Protein 3M07 (pdb70)

Solvent-accessible surface area: 21444 Å² total; per-residue (Å²): 62,107,10,9,0,3,5,23,60,85,47,109,82,29,0,88,0,60,0,11,0,64,43,31,157,52,0,40,0,76,19,67,62,161,67,80,117,6,126,60,86,46,130,23,24,6,19,33,65,18,78,53,14,87,72,45,25,58,5,14,0,7,0,55,118,43,78,60,0,2,0,7,0,0,5,2,4,109,78,58,0,56,15,34,0,43,2,11,45,50,57,63,30,108,39,152,43,86,65,46,88,18,28,152,19,39,36,0,0,5,0,0,0,2,2,4,0,0,2,90,121,6,38,0,125,20,0,33,79,44,0,59,41,0,33,119,2,19,3,22,1,0,3,0,2,4,2,13,0,4,1,12,80,43,6,20,2,34,36,5,2,2,6,0,0,2,0,39,34,7,13,63,6,36,28,0,1,6,0,0,0,10,0,10,52,97,41,1,1,0,6,3,2,10,12,2,1,10,10,4,74,43,7,35,60,0,62,79,0,0,68,43,0,14,34,163,165,71,119,15,93,123,21,69,7,2,3,4,76,43,88,3,0,31,101,0,1,1,14,0,0,2,1,2,0,44,13,1,65,0,1,0,0,0,1,13,9,2,49,60,8,107,16,88,36,122,108,52,0,3,34,23,0,0,74,77,0,59,142,88,15,112,81,39,38,8,8,0,9,0,27,7,64,101,4,43,49,81,18,4,45,56,66,170,99,30,86,21,60,24,0,7,0,5,4,0,34,1,1,1,12,0,2,4,6,18,2,36,55,43,52,74,58,79,6,58,10,4,38,94,33,24,16,121,26,1,0,67,0,0,1,39,0,1,4,10,19,34,77,102,1,80,96,87,49,107,88,45,19,58,143,0,27,50,16,9,2,7,2,3,1,1,0,0,7,1,2,41,12,0,0,49,36,10,58,0,38,4,2,30,74,58,16,31,34,109,62,10,57,0,2,2,0,2,1,0,0,1,0,4,0,0,0,0,0,0,0,17,0,1,11,4,67,81,28,0,2,45,0,4,15,8,134,61,116,47,17,108,47,30,98,78,31,19,47,156,111,23,68,125,92,96,82,70,128,29,22,52,1,19,32,83,110,5,22,85,102,1,17,7,23,21,157,48,13,125,38,155,117,0,90,62,17,0,53,23,0,55,81,0,2,113,24,0,59,149,34,0,21,90,4,2,70,44,3,125,100,11,26,15,74,59,53,102,31,39,114,15,10,0,0,0,15,2,194,10,106,39,8,35,0,0,0,0,0,0,8,30,78,93,72,30,147,31,37,133,18,70,40,129,47,18,23,24,81,72,112,88,40,137,44,21,5,41,82,65,2,0,6,0,40,5,24,168

CATH classification: 2.60.40.10 (+3 more: 3.20.20.80, 1.10.10.760, 2.60.40.1180)

B-factor: mean 22.69, std 10.01, range [6.92, 70.58]

Radius of gyration: 24.4 Å; Cα contacts (8 Å, |Δi|>4): 1410; chains: 1; bounding box: 50×60×69 Å

InterPro domains:
  IPR006047 Glycosyl hydrolase family 13, catalytic domain [PF00128] (127-209)
  IPR006047 Glycosyl hydrolase family 13, catalytic domain [SM00642] (112-453)
  IPR012768 Malto-oligosyltrehalose trehalohydrolase [PIRSF006337] (8-583)
  IPR012768 Malto-oligosyltrehalose trehalohydrolase [TIGR02402] (20-559)
  IPR013780 Glycosyl hydrolase, all-beta [G3DSA:2.60.40.1180] (520-594)
  IPR013783 Immunoglobulin-like fold [G3DSA:2.60.40.10] (6-101)
  IPR014756 Immunoglobulin E-set [SSF81296] (9-95)
  IPR017853 Glycoside hydrolase superfamily [SSF51445] (92-512)
  IPR022567 Glycosyl hydrolase, C-terminal (DUF3459) [PF11941] (526-585)
  IPR044901 Malto-oligosyltrehalose trehalohydrolase, E-set domain superfamily [G3DSA:1.10.10.760] (445-482)

Nearest PDB structures (foldseek):
  3m07-assembly1_A  TM=1.002E+00  e=0.000E+00  Salmonella enterica subsp. enterica serovar Typhimurium str. LT2
  2by3-assembly1_A  TM=9.316E-01  e=6.473E-68  Deinococcus radiodurans R1 = ATCC 13939 = DSM 20539
  8dl2-assembly4_D  TM=6.845E-01  e=2.090E-33  Bacteroides ovatus ATCC 8483
  8dge-assembly3_C  TM=6.985E-01  e=9.975E-33  Bacteroides ovatus ATCC 8483
  8xxa-assembly1_A  TM=7.034E-01  e=5.269E-31  Rhodothermus marinus JCM 9785

Secondary structure (DSSP, 8-state):
---SSEEEEEETTEEEEEEE-TT-S-EEEEETTEEEEPEE-STTEEEEEEETPPTT-EEEEEETTS-EE--TT-S-BSSSTTS-EE---TTSS--S-TT-----GGG--EEEE-HHHHSSS-SHHHHHTTHHHHHHHT--EEEEPP-EE-SSS---STT--EEEEE-TTT--HHHHHHHHHHHHHTT-EEEEEE--S---SSS--HHHH-GGGEEEEEEETTEEEE-TTSHHHHHHHHHHHHHHHHHTT-SEEEETTGGG----SSS-HHHHHHHHHHHH--SS--EEEE--SS---TTS---TTS--SS-SEEE-HHHHHHHHHHHH---SGGGGGG-S-HHHHHHHHHHHS-S-SSPBPTTTSSB-----TTS-GGGEEE-S--HHHHHTSTT---HHHHH-HHHHHHHHHHHHHSSSEEEEETTGGGT--S---------HHHHHHHHHHHHHTTGGGBTB-PPPTTSHHHHHTTS--HHHHHSHHHHHHHHHHHHHHHHIIIIIHHHHTT--S--EEEEEEETTEEEEEEEETTEEEEEEEE-SSS-EE-----SEEEEEES---SSEE-TTEEEEEEE-

Structure (mmCIF, N/CA/C/O backbone):
data_3M07
#
_entry.id   3M07
#
_cell.length_a   174.048
_cell.length_b   51.534
_cell.length_c   57.014
_cell.angle_alpha   90.00
_cell.angle_beta   101.18
_cell.angle_gamma   90.00
#
_symmetry.space_group_name_H-M   'C 1 2 1'
#
loop_
_entity.id
_entity.type
_entity.pdbx_description
1 polymer 'Putative alpha amylase'
2 non-polymer 'MAGNESIUM ION'
3 non-polymer 'CHLORIDE ION'
4 non-polymer 2-[BIS-(2-HYDROXY-ETHYL)-AMINO]-2-HYDROXYMETHYL-PROPANE-1,3-DIOL
5 non-polymer 'TETRAETHYLENE GLYCOL'
6 non-polymer 'TRIETHYLENE GLYCOL'
7 water water
#
loop_
_atom_site.group_PDB
_atom_site.id
_atom_site.type_symbol
_atom_site.label_atom_id
_atom_site.label_alt_id
_atom_site.label_comp_id
_atom_site.label_asym_id
_atom_site.label_entity_id
_atom_site.label_seq_id
_atom_site.pdbx_PDB_ins_code
_atom_site.Cartn_x
_atom_site.Cartn_y
_atom_site.Cartn_z
_atom_site.occupancy
_atom_site.B_iso_or_equiv
_atom_site.auth_seq_id
_atom_site.auth_comp_id
_atom_site.auth_asym_id
_atom_site.auth_atom_id
_atom_site.pdbx_PDB_model_num
ATOM 1 N N . PHE A 1 30 ? 73.756 17.388 -16.912 1.00 41.94 6 PHE A N 1
ATOM 2 C CA . PHE A 1 30 ? 72.918 16.298 -17.513 1.00 41.81 6 PHE A CA 1
ATOM 3 C C . PHE A 1 30 ? 71.988 16.824 -18.617 1.00 42.14 6 PHE A C 1
ATOM 4 O O . PHE A 1 30 ? 71.332 17.859 -18.427 1.00 42.51 6 PHE A O 1
ATOM 12 N N . CYS A 1 31 ? 71.910 16.091 -19.739 1.00 40.95 7 CYS A N 1
ATOM 13 C CA . CYS A 1 31 ? 71.080 16.484 -20.891 1.00 40.76 7 CYS A CA 1
ATOM 14 C C . CYS A 1 31 ? 69.621 15.951 -20.857 1.00 37.45 7 CYS A C 1
ATOM 15 O O . CYS A 1 31 ? 69.392 14.733 -20.855 1.00 39.21 7 CYS A O 1
ATOM 18 N N A LYS A 1 32 ? 68.639 16.850 -20.826 0.50 35.44 8 LYS A N 1
ATOM 19 N N B LYS A 1 32 ? 68.689 16.906 -20.922 0.50 35.58 8 LYS A N 1
ATOM 20 C CA A LYS A 1 32 ? 67.240 16.422 -20.734 0.50 32.02 8 LYS A CA 1
ATOM 21 C CA B LYS A 1 32 ? 67.233 16.733 -20.830 0.50 32.11 8 LYS A CA 1
ATOM 22 C C A LYS A 1 32 ? 66.296 16.841 -21.889 0.50 29.61 8 LYS A C 1
ATOM 23 C C B LYS A 1 32 ? 66.402 16.724 -22.134 0.50 30.31 8 LYS A C 1
ATOM 24 O O A LYS A 1 32 ? 66.463 17.908 -22.500 0.50 28.38 8 LYS A O 1
ATOM 25 O O B LYS A 1 32 ? 66.750 17.385 -23.121 0.50 31.53 8 LYS A O 1
ATOM 36 N N . SER A 1 33 ? 65.295 15.979 -22.130 1.00 26.09 9 SER A N 1
ATOM 37 C CA . SER A 1 33 ? 64.247 16.105 -23.171 1.00 23.06 9 SER A CA 1
ATOM 38 C C . SER A 1 33 ? 63.392 17.350 -22.925 1.00 22.36 9 SER A C 1
ATOM 39 O O . SER A 1 33 ? 62.939 18.006 -23.840 1.00 22.46 9 SER A O 1
ATOM 42 N N . TRP A 1 34 ? 63.155 17.658 -21.665 1.00 18.36 10 TRP A N 1
ATOM 43 C CA . TRP A 1 34 ? 62.356 18.796 -21.278 1.00 18.21 10 TRP A CA 1
ATOM 44 C C . TRP A 1 34 ? 63.235 19.887 -20.682 1.00 19.64 10 TRP A C 1
ATOM 45 O O . TRP A 1 34 ? 64.326 19.599 -20.231 1.00 25.47 10 TRP A O 1
ATOM 56 N N . GLY A 1 35 ? 62.783 21.118 -20.684 1.00 18.50 11 GLY A N 1
ATOM 57 C CA . GLY A 1 35 ? 63.478 22.193 -19.985 1.00 19.41 11 GLY A CA 1
ATOM 58 C C . GLY A 1 35 ? 64.363 23.066 -20.849 1.00 20.86 11 GLY A C 1
ATOM 59 O O . GLY A 1 35 ? 64.234 23.069 -22.091 1.00 23.64 11 GLY A O 1
ATOM 60 N N . ALA A 1 36 ? 65.256 23.798 -20.185 1.00 18.08 12 ALA A N 1
ATOM 61 C CA . ALA A 1 36 ? 66.138 24.780 -20.817 1.00 18.04 12 ALA A CA 1
ATOM 62 C C . ALA A 1 36 ? 67.570 24.377 -20.591 1.00 20.11 12 ALA A C 1
ATOM 63 O O . ALA A 1 36 ? 68.062 24.344 -19.447 1.00 20.51 12 ALA A O 1
ATOM 65 N N . GLU A 1 37 ? 68.252 24.079 -21.689 1.00 18.25 13 GLU A N 1
ATOM 66 C CA . GLU A 1 37 ? 69.602 23.606 -21.647 1.00 21.39 13 GLU A CA 1
ATOM 67 C C . GLU A 1 37 ? 70.515 24.285 -22.641 1.00 17.77 13 GLU A C 1
ATOM 68 O O . GLU A 1 37 ? 70.105 24.569 -23.756 1.00 18.13 13 GLU A O 1
ATOM 74 N N . TYR A 1 38 ? 71.755 24.480 -22.229 1.00 18.77 14 TYR A N 1
ATOM 75 C CA . TYR A 1 38 ? 72.790 24.959 -23.160 1.00 18.96 14 TYR A CA 1
ATOM 76 C C . TYR A 1 38 ? 73.117 23.869 -24.177 1.00 20.08 14 TYR A C 1
ATOM 77 O O . TYR A 1 38 ? 73.539 22.755 -23.802 1.00 23.02 14 TYR A O 1
ATOM 86 N N . ILE A 1 39 ? 72.886 24.147 -25.455 1.00 21.48 15 ILE A N 1
ATOM 87 C CA . ILE A 1 39 ? 73.257 23.206 -26.535 1.00 22.25 15 ILE A CA 1
ATOM 88 C C . ILE A 1 39 ? 74.554 23.654 -27.206 1.00 25.12 15 ILE A C 1
ATOM 89 O O . ILE A 1 39 ? 75.054 22.981 -28.105 1.00 27.09 15 ILE A O 1
ATOM 94 N N . ALA A 1 40 ? 75.085 24.782 -26.752 1.00 25.95 16 ALA A N 1
ATOM 95 C CA . ALA A 1 40 ? 76.353 25.320 -27.219 1.00 26.96 16 ALA A CA 1
ATOM 96 C C . ALA A 1 40 ? 76.797 26.249 -26.101 1.00 27.59 16 ALA A C 1
ATOM 97 O O . ALA A 1 40 ? 76.047 26.489 -25.143 1.00 27.58 16 ALA A O 1
ATOM 99 N N . ALA A 1 41 ? 77.995 26.800 -26.210 1.00 27.64 17 ALA A N 1
ATOM 100 C CA . ALA A 1 41 ? 78.500 27.708 -25.191 1.00 26.53 17 ALA A CA 1
ATOM 101 C C . ALA A 1 41 ? 77.628 28.963 -25.071 1.00 24.78 17 ALA A C 1
ATOM 102 O O . ALA A 1 41 ? 77.604 29.612 -24.021 1.00 25.28 17 ALA A O 1
ATOM 104 N N . ASP A 1 42 ? 76.923 29.277 -26.153 1.00 22.83 18 ASP A N 1
ATOM 105 C CA . ASP A 1 42 ? 76.181 30.522 -26.287 1.00 23.12 18 ASP A CA 1
ATOM 106 C C . ASP A 1 42 ? 74.723 30.387 -26.731 1.00 23.66 18 ASP A C 1
ATOM 107 O O . ASP A 1 42 ? 74.099 31.382 -27.103 1.00 23.26 18 ASP A O 1
ATOM 112 N N . VAL A 1 43 ? 74.161 29.176 -26.692 1.00 19.37 19 VAL A N 1
ATOM 113 C CA . VAL A 1 43 ? 72.802 28.961 -27.166 1.00 18.74 19 VAL A CA 1
ATOM 114 C C . VAL A 1 43 ? 72.031 28.088 -26.190 1.00 17.96 19 VAL A C 1
ATOM 115 O O . VAL A 1 43 ? 72.529 27.047 -25.802 1.00 18.59 19 VAL A O 1
ATOM 119 N N . VAL A 1 44 ? 70.857 28.554 -25.779 1.00 17.18 20 VAL A N 1
ATOM 120 C CA . VAL A 1 44 ? 69.962 27.755 -24.911 1.00 16.59 20 VAL A CA 1
ATOM 121 C C . VAL A 1 44 ? 68.776 27.257 -25.725 1.00 18.47 20 VAL A C 1
ATOM 122 O O . VAL A 1 44 ? 68.117 28.021 -26.406 1.00 17.96 20 VAL A O 1
ATOM 126 N N . ARG A 1 45 ? 68.505 25.951 -25.634 1.00 16.34 21 ARG A N 1
ATOM 127 C CA . ARG A 1 45 ? 67.353 25.329 -26.223 1.00 18.38 21 ARG A CA 1
ATOM 128 C C . ARG A 1 45 ? 66.296 25.201 -25.132 1.00 18.52 21 ARG A C 1
ATOM 129 O O . ARG A 1 45 ? 66.569 24.650 -24.050 1.00 17.50 21 ARG A O 1
ATOM 137 N N . PHE A 1 46 ? 65.114 25.713 -25.422 1.00 16.24 22 PHE A N 1
ATOM 138 C CA . PHE A 1 46 ? 63.956 25.623 -24.532 1.00 17.45 22 PHE A CA 1
ATOM 139 C C . PHE A 1 46 ? 63.010 24.636 -25.153 1.00 19.10 22 PHE A C 1
ATOM 140 O O . PHE A 1 46 ? 62.650 24.765 -26.330 1.00 19.51 22 PHE A O 1
ATOM 148 N N A ARG A 1 47 ? 62.573 23.645 -24.375 0.70 19.76 23 ARG A N 1
ATOM 149 N N B ARG A 1 47 ? 62.614 23.625 -24.397 0.30 19.37 23 ARG A N 1
ATOM 150 C CA A ARG A 1 47 ? 61.709 22.558 -24.867 0.70 21.25 23 ARG A CA 1
ATOM 151 C CA B ARG A 1 47 ? 61.628 22.683 -24.887 0.30 19.95 23 ARG A CA 1
ATOM 152 C C A ARG A 1 47 ? 60.565 22.281 -23.909 0.70 19.50 23 ARG A C 1
ATOM 153 C C B ARG A 1 47 ? 60.476 22.604 -23.924 0.30 19.57 23 ARG A C 1
ATOM 154 O O A ARG A 1 47 ? 60.780 22.177 -22.699 0.70 17.08 23 ARG A O 1
ATOM 155 O O B ARG A 1 47 ? 60.569 23.048 -22.761 0.30 17.32 23 ARG A O 1
ATOM 170 N N . LEU A 1 48 ? 59.369 22.101 -24.445 1.00 20.22 24 LEU A N 1
ATOM 171 C CA . LEU A 1 48 ? 58.159 21.889 -23.680 1.00 21.29 24 LEU A CA 1
ATOM 172 C C . LEU A 1 48 ? 57.284 20.898 -24.467 1.00 20.70 24 LEU A C 1
ATOM 173 O O . LEU A 1 48 ? 57.237 20.974 -25.688 1.00 21.46 24 LEU A O 1
ATOM 178 N N . TRP A 1 49 ? 56.608 19.983 -23.792 1.00 19.71 25 TRP A N 1
ATOM 179 C CA . TRP A 1 49 ? 55.575 19.145 -24.428 1.00 19.66 25 TRP A CA 1
ATOM 180 C C . TRP A 1 49 ? 54.231 19.650 -23.950 1.00 21.96 25 TRP A C 1
ATOM 181 O O . TRP A 1 49 ? 53.963 19.714 -22.745 1.00 21.98 25 TRP A O 1
ATOM 192 N N . ALA A 1 50 ? 53.370 20.023 -24.901 1.00 22.61 26 ALA A N 1
ATOM 193 C CA . ALA A 1 50 ? 52.096 20.650 -24.564 1.00 23.24 26 ALA A CA 1
ATOM 194 C C . ALA A 1 50 ? 51.010 20.257 -25.570 1.00 24.88 26 ALA A C 1
ATOM 195 O O . ALA A 1 50 ? 50.636 21.066 -26.409 1.00 28.22 26 ALA A O 1
ATOM 197 N N . THR A 1 51 ? 50.507 19.025 -25.446 1.00 27.44 27 THR A N 1
ATOM 198 C CA . THR A 1 51 ? 49.498 18.462 -26.365 1.00 28.13 27 THR A CA 1
ATOM 199 C C . THR A 1 51 ? 48.164 19.164 -26.273 1.00 29.56 27 THR A C 1
ATOM 200 O O . THR A 1 51 ? 47.366 19.132 -27.230 1.00 30.35 27 THR A O 1
ATOM 204 N N . GLY A 1 52 ? 47.898 19.788 -25.134 1.00 27.99 28 GLY A N 1
ATOM 205 C CA . GLY A 1 52 ? 46.667 20.540 -24.962 1.00 28.00 28 GLY A CA 1
ATOM 206 C C . GLY A 1 52 ? 46.714 21.925 -25.576 1.00 29.24 28 GLY A C 1
ATOM 207 O O . GLY A 1 52 ? 45.715 22.663 -25.515 1.00 29.45 28 GLY A O 1
ATOM 208 N N . GLN A 1 53 ? 47.849 22.289 -26.182 1.00 28.87 29 GLN A N 1
ATOM 209 C CA . GLN A 1 53 ? 48.036 23.649 -26.715 1.00 30.60 29 GLN A CA 1
ATOM 210 C C . GLN A 1 53 ? 48.297 23.671 -28.219 1.00 31.73 29 GLN A C 1
ATOM 211 O O . GLN A 1 53 ? 48.962 22.795 -28.751 1.00 31.39 29 GLN A O 1
ATOM 217 N N . GLN A 1 54 ? 47.747 24.686 -28.887 1.00 33.52 30 GLN A N 1
ATOM 218 C CA . GLN A 1 54 ? 47.912 24.859 -30.333 1.00 34.72 30 GLN A CA 1
ATOM 219 C C . GLN A 1 54 ? 49.187 25.667 -30.575 1.00 34.44 30 GLN A C 1
ATOM 220 O O . GLN A 1 54 ? 49.906 25.408 -31.539 1.00 36.11 30 GLN A O 1
ATOM 226 N N . LYS A 1 55 ? 49.467 26.625 -29.689 1.00 34.22 31 LYS A N 1
ATOM 227 C CA . LYS A 1 55 ? 50.701 27.408 -29.747 1.00 35.53 31 LYS A CA 1
ATOM 228 C C . LYS A 1 55 ? 51.203 27.721 -28.326 1.00 34.29 31 LYS A C 1
ATOM 229 O O . LYS A 1 55 ? 50.407 27.805 -27.372 1.00 34.40 31 LYS A O 1
ATOM 235 N N . VAL A 1 56 ? 52.520 27.903 -28.203 1.00 32.27 32 VAL A N 1
ATOM 236 C CA . VAL A 1 56 ? 53.147 28.335 -26.950 1.00 30.89 32 VAL A CA 1
ATOM 237 C C . VAL A 1 56 ? 54.194 29.429 -27.237 1.00 29.04 32 VAL A C 1
ATOM 238 O O . VAL A 1 56 ? 54.922 29.359 -28.209 1.00 28.82 32 VAL A O 1
ATOM 242 N N . MET A 1 57 ? 54.265 30.450 -26.389 1.00 28.01 33 MET A N 1
ATOM 243 C CA . MET A 1 57 ? 55.314 31.455 -26.508 1.00 27.05 33 MET A CA 1
ATOM 244 C C . MET A 1 57 ? 56.334 31.273 -25.383 1.00 24.67 33 MET A C 1
ATOM 245 O O . MET A 1 57 ? 55.971 30.825 -24.297 1.00 24.55 33 MET A O 1
ATOM 250 N N . LEU A 1 58 ? 57.584 31.621 -25.664 1.00 22.36 34 LEU A N 1
ATOM 251 C CA . LEU A 1 58 ? 58.618 31.752 -24.626 1.00 21.55 34 LEU A CA 1
ATOM 252 C C . LEU A 1 58 ? 58.679 33.232 -24.241 1.00 22.44 34 LEU A C 1
ATOM 253 O O . LEU A 1 58 ? 58.903 34.071 -25.109 1.00 23.88 34 LEU A O 1
ATOM 258 N N . ARG A 1 59 ? 58.471 33.558 -22.969 1.00 22.22 35 ARG A N 1
ATOM 259 C CA . ARG A 1 59 ? 58.652 34.928 -22.463 1.00 22.60 35 ARG A CA 1
ATOM 260 C C . ARG A 1 59 ? 60.049 35.004 -21.831 1.00 23.69 35 ARG A C 1
ATOM 261 O O . ARG A 1 59 ? 60.263 34.491 -20.736 1.00 22.92 35 ARG A O 1
ATOM 269 N N . LEU A 1 60 ? 61.003 35.636 -22.496 1.00 24.69 36 LEU A N 1
ATOM 270 C CA . LEU A 1 60 ? 62.380 35.629 -22.023 1.00 26.55 36 LEU A CA 1
ATOM 271 C C . LEU A 1 60 ? 62.747 37.025 -21.556 1.00 29.70 36 LEU A C 1
ATOM 272 O O . LEU A 1 60 ? 62.667 37.987 -22.336 1.00 29.68 36 LEU A O 1
ATOM 277 N N . ALA A 1 61 ? 63.143 37.156 -20.289 1.00 31.56 37 ALA A N 1
ATOM 278 C CA . ALA A 1 61 ? 63.406 38.468 -19.711 1.00 33.73 37 ALA A CA 1
ATOM 279 C C . ALA A 1 61 ? 62.303 39.467 -20.147 1.00 34.35 37 ALA A C 1
ATOM 280 O O . ALA A 1 61 ? 62.604 40.564 -20.619 1.00 35.11 37 ALA A O 1
ATOM 282 N N . GLY A 1 62 ? 61.039 39.060 -20.009 1.00 35.46 38 GLY A N 1
ATOM 283 C CA . GLY A 1 62 ? 59.879 39.914 -20.324 1.00 36.68 38 GLY A CA 1
ATOM 284 C C . GLY A 1 62 ? 59.455 40.073 -21.781 1.00 38.04 38 GLY A C 1
ATOM 285 O O . GLY A 1 62 ? 58.412 40.677 -22.052 1.00 38.63 38 GLY A O 1
ATOM 286 N N . LYS A 1 63 ? 60.234 39.532 -22.721 1.00 39.05 39 LYS A N 1
ATOM 287 C CA . LYS A 1 63 ? 59.940 39.670 -24.154 1.00 39.94 39 LYS A CA 1
ATOM 288 C C . LYS A 1 63 ? 59.512 38.320 -24.786 1.00 39.89 39 LYS A C 1
ATOM 289 O O . LYS A 1 63 ? 60.181 37.293 -24.590 1.00 38.71 39 LYS A O 1
ATOM 295 N N A ASP A 1 64 ? 58.408 38.343 -25.545 0.50 39.52 40 ASP A N 1
ATOM 296 N N B ASP A 1 64 ? 58.421 38.337 -25.548 0.50 39.30 40 ASP A N 1
ATOM 297 C CA A ASP A 1 64 ? 57.774 37.126 -26.100 0.50 39.59 40 ASP A CA 1
ATOM 298 C CA B ASP A 1 64 ? 57.889 37.120 -26.157 0.50 39.17 40 ASP A CA 1
ATOM 299 C C A ASP A 1 64 ? 58.188 36.681 -27.510 0.50 39.60 40 ASP A C 1
ATOM 300 C C B ASP A 1 64 ? 58.571 36.697 -27.459 0.50 39.01 40 ASP A C 1
ATOM 301 O O A ASP A 1 64 ? 58.035 37.424 -28.483 0.50 38.58 40 ASP A O 1
ATOM 302 O O B ASP A 1 64 ? 59.079 37.522 -28.227 0.50 37.56 40 ASP A O 1
ATOM 311 N N A GLN A 1 65 ? 58.676 35.443 -27.602 0.50 39.08 41 GLN A N 1
ATOM 312 N N B GLN A 1 65 ? 58.556 35.387 -27.684 0.50 38.33 41 GLN A N 1
ATOM 313 C CA A GLN A 1 65 ? 59.039 34.823 -28.875 0.50 39.14 41 GLN A CA 1
ATOM 314 C CA B GLN A 1 65 ? 59.104 34.767 -28.876 0.50 38.36 41 GLN A CA 1
ATOM 315 C C A GLN A 1 65 ? 58.231 33.530 -29.053 0.50 38.85 41 GLN A C 1
ATOM 316 C C B GLN A 1 65 ? 58.309 33.476 -29.078 0.50 38.43 41 GLN A C 1
ATOM 317 O O A GLN A 1 65 ? 58.054 32.758 -28.104 0.50 38.19 41 GLN A O 1
ATOM 318 O O B GLN A 1 65 ? 58.205 32.654 -28.162 0.50 37.77 41 GLN A O 1
ATOM 329 N N . GLU A 1 66 ? 57.745 33.296 -30.269 1.00 37.96 42 GLU A N 1
ATOM 330 C CA . GLU A 1 66 ? 56.938 32.121 -30.562 1.00 37.72 42 GLU A CA 1
ATOM 331 C C . GLU A 1 66 ? 57.797 30.869 -30.686 1.00 35.19 42 GLU A C 1
ATOM 332 O O . GLU A 1 66 ? 58.849 30.893 -31.316 1.00 33.25 42 GLU A O 1
ATOM 338 N N . MET A 1 67 ? 57.345 29.778 -30.068 1.00 33.06 43 MET A N 1
ATOM 339 C CA . MET A 1 67 ? 58.067 28.519 -30.137 1.00 31.83 43 MET A CA 1
ATOM 340 C C . MET A 1 67 ? 57.576 27.716 -31.336 1.00 32.31 43 MET A C 1
ATOM 341 O O . MET A 1 67 ? 56.409 27.819 -31.734 1.00 31.77 43 MET A O 1
ATOM 346 N N . GLN A 1 68 ? 58.468 26.912 -31.895 1.00 32.60 44 GLN A N 1
ATOM 347 C CA . GLN A 1 68 ? 58.133 26.082 -33.054 1.00 35.18 44 GLN A CA 1
ATOM 348 C C . GLN A 1 68 ? 57.515 24.752 -32.638 1.00 35.36 44 GLN A C 1
ATOM 349 O O . GLN A 1 68 ? 58.109 24.012 -31.853 1.00 34.19 44 GLN A O 1
ATOM 355 N N . ALA A 1 69 ? 56.319 24.462 -33.151 1.00 35.66 45 ALA A N 1
ATOM 356 C CA . ALA A 1 69 ? 55.678 23.185 -32.898 1.00 37.14 45 ALA A CA 1
ATOM 357 C C . ALA A 1 69 ? 56.394 22.204 -33.802 1.00 39.02 45 ALA A C 1
ATOM 358 O O . ALA A 1 69 ? 56.286 22.330 -35.024 1.00 39.83 45 ALA A O 1
ATOM 360 N N . ASN A 1 70 ? 57.143 21.253 -33.229 1.00 40.03 46 ASN A N 1
ATOM 361 C CA . ASN A 1 70 ? 57.942 20.305 -34.029 1.00 41.68 46 ASN A CA 1
ATOM 362 C C . ASN A 1 70 ? 57.525 18.833 -33.916 1.00 40.42 46 ASN A C 1
ATOM 363 O O . ASN A 1 70 ? 58.363 17.926 -33.844 1.00 39.25 46 ASN A O 1
ATOM 368 N N . GLY A 1 71 ? 56.216 18.612 -33.938 1.00 39.91 47 GLY A N 1
ATOM 369 C CA . GLY A 1 71 ? 55.668 17.258 -33.951 1.00 39.28 47 GLY A CA 1
ATOM 370 C C . GLY A 1 71 ? 55.399 16.608 -32.602 1.00 38.54 47 GLY A C 1
ATOM 371 O O . GLY A 1 71 ? 56.167 16.762 -31.638 1.00 36.15 47 GLY A O 1
ATOM 372 N N . ASP A 1 72 ? 54.281 15.887 -32.550 1.00 37.60 48 ASP A N 1
ATOM 373 C CA . ASP A 1 72 ? 53.881 15.106 -31.382 1.00 36.52 48 ASP A CA 1
ATOM 374 C C . ASP A 1 72 ? 53.630 15.937 -30.115 1.00 33.46 48 ASP A C 1
ATOM 375 O O . ASP A 1 72 ? 53.761 15.404 -29.020 1.00 35.09 48 ASP A O 1
ATOM 380 N N . GLY A 1 73 ? 53.284 17.220 -30.267 1.00 30.82 49 GLY A N 1
ATOM 381 C CA . GLY A 1 73 ? 52.976 18.078 -29.123 1.00 28.33 49 GLY A CA 1
ATOM 382 C C . GLY A 1 73 ? 54.180 18.813 -28.539 1.00 24.48 49 GLY A C 1
ATOM 383 O O . GLY A 1 73 ? 54.035 19.625 -27.631 1.00 25.01 49 GLY A O 1
ATOM 384 N N . TRP A 1 74 ? 55.358 18.552 -29.094 1.00 21.52 50 TRP A N 1
ATOM 385 C CA . TRP A 1 74 ? 56.582 19.211 -28.653 1.00 20.29 50 TRP A CA 1
ATOM 386 C C . TRP A 1 74 ? 56.695 20.598 -29.241 1.00 23.55 50 TRP A C 1
ATOM 387 O O . TRP A 1 74 ? 56.309 20.810 -30.395 1.00 25.27 50 TRP A O 1
ATOM 398 N N . PHE A 1 75 ? 57.194 21.537 -28.448 1.00 22.59 51 PHE A N 1
ATOM 399 C CA . PHE A 1 75 ? 57.515 22.879 -28.890 1.00 23.73 51 PHE A CA 1
ATOM 400 C C . PHE A 1 75 ? 58.951 23.116 -28.499 1.00 23.92 51 PHE A C 1
ATOM 401 O O . PHE A 1 75 ? 59.374 22.699 -27.413 1.00 23.35 51 PHE A O 1
ATOM 409 N N . THR A 1 76 ? 59.709 23.784 -29.357 1.00 23.55 52 THR A N 1
ATOM 410 C CA . THR A 1 76 ? 61.113 24.021 -29.126 1.00 23.83 52 THR A CA 1
ATOM 411 C C . THR A 1 76 ? 61.489 25.413 -29.624 1.00 23.67 52 THR A C 1
ATOM 412 O O . THR A 1 76 ? 60.845 25.936 -30.539 1.00 24.11 52 THR A O 1
ATOM 416 N N . LEU A 1 77 ? 62.491 26.016 -28.994 1.00 21.75 53 LEU A N 1
ATOM 417 C CA . LEU A 1 77 ? 63.044 27.296 -29.436 1.00 22.20 53 LEU A CA 1
ATOM 418 C C . LEU A 1 77 ? 64.474 27.435 -28.962 1.00 21.88 53 LEU A C 1
ATOM 419 O O . LEU A 1 77 ? 64.778 27.302 -27.763 1.00 21.30 53 LEU A O 1
ATOM 424 N N . ASP A 1 78 ? 65.375 27.725 -29.894 1.00 21.78 54 ASP A N 1
ATOM 425 C CA . ASP A 1 78 ? 66.757 27.970 -29.594 1.00 21.98 54 ASP A CA 1
ATOM 426 C C . ASP A 1 78 ? 66.941 29.478 -29.529 1.00 22.95 54 ASP A C 1
ATOM 427 O O . ASP A 1 78 ? 66.462 30.206 -30.421 1.00 23.50 54 ASP A O 1
ATOM 432 N N . VAL A 1 79 ? 67.606 29.953 -28.480 1.00 20.23 55 VAL A N 1
ATOM 433 C CA . VAL A 1 79 ? 67.872 31.394 -28.310 1.00 19.68 55 VAL A CA 1
ATOM 434 C C . VAL A 1 79 ? 69.346 31.604 -28.042 1.00 20.01 55 VAL A C 1
ATOM 435 O O . VAL A 1 79 ? 69.930 31.059 -27.103 1.00 20.35 55 VAL A O 1
ATOM 439 N N . ALA A 1 80 ? 69.985 32.392 -28.909 1.00 18.08 56 ALA A N 1
ATOM 440 C CA . ALA A 1 80 ? 71.370 32.736 -28.760 1.00 17.60 56 ALA A CA 1
ATOM 441 C C . ALA A 1 80 ? 71.577 33.843 -27.747 1.00 17.11 56 ALA A C 1
ATOM 442 O O . ALA A 1 80 ? 70.727 34.732 -27.586 1.00 18.98 56 ALA A O 1
ATOM 444 N N . GLY A 1 81 ? 72.719 33.755 -27.066 1.00 19.58 57 GLY A N 1
ATOM 445 C CA . GLY A 1 81 ? 73.219 34.765 -26.159 1.00 19.96 57 GLY A CA 1
ATOM 446 C C . GLY A 1 81 ? 72.749 34.725 -24.719 1.00 19.76 57 GLY A C 1
ATOM 447 O O . GLY A 1 81 ? 73.273 35.442 -23.898 1.00 19.62 57 GLY A O 1
ATOM 448 N N . VAL A 1 82 ? 71.775 33.868 -24.421 1.00 18.91 58 VAL A N 1
ATOM 449 C CA . VAL A 1 82 ? 71.134 33.839 -23.102 1.00 19.79 58 VAL A CA 1
ATOM 450 C C . VAL A 1 82 ? 72.121 33.527 -21.963 1.00 18.28 58 VAL A C 1
ATOM 451 O O . VAL A 1 82 ? 72.787 32.512 -21.995 1.00 19.70 58 VAL A O 1
ATOM 455 N N . THR A 1 83 ? 72.202 34.423 -20.989 1.00 18.27 59 THR A N 1
ATOM 456 C CA . THR A 1 83 ? 73.101 34.255 -19.862 1.00 18.81 59 THR A CA 1
ATOM 457 C C . THR A 1 83 ? 72.441 33.512 -18.692 1.00 17.62 59 THR A C 1
ATOM 458 O O . THR A 1 83 ? 71.236 33.546 -18.515 1.00 17.47 59 THR A O 1
ATOM 462 N N . PRO A 1 84 ? 73.265 32.849 -17.888 1.00 18.02 60 PRO A N 1
ATOM 463 C CA . PRO A 1 84 ? 72.695 32.182 -16.725 1.00 18.36 60 PRO A CA 1
ATOM 464 C C . PRO A 1 84 ? 72.001 33.212 -15.812 1.00 19.46 60 PRO A C 1
ATOM 465 O O . PRO A 1 84 ? 72.479 34.350 -15.663 1.00 20.08 60 PRO A O 1
ATOM 469 N N . GLY A 1 85 ? 70.873 32.835 -15.223 1.00 17.91 61 GLY A N 1
ATOM 470 C CA . GLY A 1 85 ? 70.119 33.710 -14.367 1.00 18.20 61 GLY A CA 1
ATOM 471 C C . GLY A 1 85 ? 69.022 34.476 -15.081 1.00 17.84 61 GLY A C 1
ATOM 472 O O . GLY A 1 85 ? 68.226 35.161 -14.446 1.00 20.61 61 GLY A O 1
ATOM 473 N N . THR A 1 86 ? 68.989 34.382 -16.413 1.00 18.57 62 THR A N 1
ATOM 474 C CA . THR A 1 86 ? 67.942 35.002 -17.183 1.00 18.92 62 THR A CA 1
ATOM 475 C C . THR A 1 86 ? 66.611 34.336 -16.849 1.00 17.26 62 THR A C 1
ATOM 476 O O . THR A 1 86 ? 66.496 33.116 -16.895 1.00 17.40 62 THR A O 1
ATOM 480 N N A GLU A 1 87 ? 65.616 35.159 -16.558 0.60 17.66 63 GLU A N 1
ATOM 481 N N B GLU A 1 87 ? 65.621 35.146 -16.482 0.40 17.96 63 GLU A N 1
ATOM 482 C CA A GLU A 1 87 ? 64.283 34.712 -16.231 0.60 16.57 63 GLU A CA 1
ATOM 483 C CA B GLU A 1 87 ? 64.309 34.646 -16.108 0.40 17.67 63 GLU A CA 1
ATOM 484 C C A GLU A 1 87 ? 63.486 34.355 -17.462 0.60 16.78 63 GLU A C 1
ATOM 485 C C B GLU A 1 87 ? 63.417 34.450 -17.341 0.40 17.51 63 GLU A C 1
ATOM 486 O O A GLU A 1 87 ? 63.669 34.940 -18.555 0.60 16.78 63 GLU A O 1
ATOM 487 O O B GLU A 1 87 ? 63.490 35.241 -18.304 0.40 18.88 63 GLU A O 1
ATOM 498 N N . TYR A 1 88 ? 62.582 33.405 -17.306 1.00 16.46 64 TYR A N 1
ATOM 499 C CA . TYR A 1 88 ? 61.698 33.050 -18.379 1.00 17.13 64 TYR A CA 1
ATOM 500 C C . TYR A 1 88 ? 60.437 32.318 -17.868 1.00 17.69 64 TYR A C 1
ATOM 501 O O . TYR A 1 88 ? 60.378 31.792 -16.725 1.00 16.79 64 TYR A O 1
ATOM 510 N N . ASN A 1 89 ? 59.433 32.287 -18.717 1.00 17.36 65 ASN A N 1
ATOM 511 C CA . ASN A 1 89 ? 58.189 31.588 -18.497 1.00 17.42 65 ASN A CA 1
ATOM 512 C C . ASN A 1 89 ? 57.692 31.159 -19.863 1.00 17.25 65 ASN A C 1
ATOM 513 O O . ASN A 1 89 ? 58.194 31.655 -20.894 1.00 18.71 65 ASN A O 1
ATOM 518 N N . PHE A 1 90 ? 56.713 30.270 -19.891 1.00 18.36 66 PHE A N 1
ATOM 519 C CA . PHE A 1 90 ? 56.010 29.913 -21.116 1.00 19.30 66 PHE A CA 1
ATOM 520 C C . PHE A 1 90 ? 54.630 30.599 -21.067 1.00 21.67 66 PHE A C 1
ATOM 521 O O . PHE A 1 90 ? 54.074 30.837 -19.992 1.00 22.20 66 PHE A O 1
ATOM 529 N N . VAL A 1 91 ? 54.116 30.964 -22.238 1.00 23.91 67 VAL A N 1
ATOM 530 C CA . VAL A 1 91 ? 52.818 31.631 -22.303 1.00 27.31 67 VAL A CA 1
ATOM 531 C C . VAL A 1 91 ? 51.918 30.823 -23.229 1.00 30.19 67 VAL A C 1
ATOM 532 O O . VAL A 1 91 ? 52.265 30.556 -24.371 1.00 29.37 67 VAL A O 1
ATOM 536 N N . LEU A 1 92 ? 50.759 30.440 -22.720 1.00 35.06 68 LEU A N 1
ATOM 537 C CA . LEU A 1 92 ? 49.858 29.550 -23.451 1.00 39.62 68 LEU A CA 1
ATOM 538 C C . LEU A 1 92 ? 48.987 30.274 -24.458 1.00 42.42 68 LEU A C 1
ATOM 539 O O . LEU A 1 92 ? 48.823 31.490 -24.384 1.00 42.31 68 LEU A O 1
ATOM 544 N N . SER A 1 93 ? 48.427 29.495 -25.390 1.00 45.68 69 SER A N 1
ATOM 545 C CA . SER A 1 93 ? 47.559 30.019 -26.450 1.00 47.70 69 SER A CA 1
ATOM 546 C C . SER A 1 93 ? 46.660 31.148 -25.975 1.00 48.18 69 SER A C 1
ATOM 547 O O . SER A 1 93 ? 46.519 32.148 -26.668 1.00 48.83 69 SER A O 1
ATOM 550 N N . ASP A 1 94 ? 46.071 30.983 -24.788 1.00 48.78 70 ASP A N 1
ATOM 551 C CA . ASP A 1 94 ? 45.152 31.977 -24.215 1.00 48.74 70 ASP A CA 1
ATOM 552 C C . ASP A 1 94 ? 45.803 33.191 -23.536 1.00 46.78 70 ASP A C 1
ATOM 553 O O . ASP A 1 94 ? 45.158 34.226 -23.402 1.00 47.59 70 ASP A O 1
ATOM 558 N N . GLY A 1 95 ? 47.055 33.065 -23.097 1.00 44.04 71 GLY A N 1
ATOM 559 C CA . GLY A 1 95 ? 47.745 34.150 -22.375 1.00 41.94 71 GLY A CA 1
ATOM 560 C C . GLY A 1 95 ? 48.189 33.769 -20.960 1.00 39.53 71 GLY A C 1
ATOM 561 O O . GLY A 1 95 ? 48.786 34.578 -20.243 1.00 39.40 71 GLY A O 1
ATOM 562 N N . MET A 1 96 ? 47.882 32.543 -20.548 1.00 37.06 72 MET A N 1
ATOM 563 C CA . MET A 1 96 ? 48.290 32.045 -19.245 1.00 34.69 72 MET A CA 1
ATOM 564 C C . MET A 1 96 ? 49.818 31.941 -19.217 1.00 30.83 72 MET A C 1
ATOM 565 O O . MET A 1 96 ? 50.413 31.366 -20.127 1.00 31.28 72 MET A O 1
ATOM 570 N N . VAL A 1 97 ? 50.415 32.500 -18.171 1.00 28.64 73 VAL A N 1
ATOM 571 C CA . VAL A 1 97 ? 51.863 32.477 -17.970 1.00 26.79 73 VAL A CA 1
ATOM 572 C C . VAL A 1 97 ? 52.199 31.393 -16.937 1.00 25.38 73 VAL A C 1
ATOM 573 O O . VAL A 1 97 ? 51.685 31.415 -15.820 1.00 25.00 73 VAL A O 1
ATOM 577 N N . VAL A 1 98 ? 53.069 30.451 -17.310 1.00 23.15 74 VAL A N 1
ATOM 578 C CA . VAL A 1 98 ? 53.396 29.334 -16.428 1.00 20.83 74 VAL A CA 1
ATOM 579 C C . VAL A 1 98 ? 54.923 29.155 -16.258 1.00 18.18 74 VAL A C 1
ATOM 580 O O . VAL A 1 98 ? 55.692 29.510 -17.147 1.00 19.13 74 VAL A O 1
ATOM 584 N N . PRO A 1 99 ? 55.353 28.611 -15.106 1.00 18.04 75 PRO A N 1
ATOM 585 C CA . PRO A 1 99 ? 56.752 28.232 -14.924 1.00 16.15 75 PRO A CA 1
ATOM 586 C C . PRO A 1 99 ? 57.095 27.114 -15.892 1.00 15.42 75 PRO A C 1
ATOM 587 O O . PRO A 1 99 ? 56.213 26.435 -16.414 1.00 15.57 75 PRO A O 1
ATOM 591 N N . ASP A 1 100 ? 58.380 26.904 -16.112 1.00 14.20 76 ASP A N 1
ATOM 592 C CA . ASP A 1 100 ? 58.811 25.736 -16.859 1.00 14.09 76 ASP A CA 1
ATOM 593 C C . ASP A 1 100 ? 58.555 24.496 -15.954 1.00 13.72 76 ASP A C 1
ATOM 594 O O . ASP A 1 100 ? 59.095 24.467 -14.829 1.00 13.74 76 ASP A O 1
ATOM 599 N N . PRO A 1 101 ? 57.735 23.516 -16.390 1.00 14.34 77 PRO A N 1
ATOM 600 C CA . PRO A 1 101 ? 57.482 22.355 -15.515 1.00 14.83 77 PRO A CA 1
ATOM 601 C C . PRO A 1 101 ? 58.771 21.606 -15.209 1.00 16.06 77 PRO A C 1
ATOM 602 O O . PRO A 1 101 ? 58.894 20.939 -14.154 1.00 14.68 77 PRO A O 1
ATOM 606 N N . ALA A 1 102 ? 59.740 21.708 -16.115 1.00 14.24 78 ALA A N 1
ATOM 607 C CA . ALA A 1 102 ? 61.083 21.132 -15.941 1.00 12.72 78 ALA A CA 1
ATOM 608 C C . ALA A 1 102 ? 62.142 22.163 -15.579 1.00 12.54 78 ALA A C 1
ATOM 609 O O . ALA A 1 102 ? 63.331 21.966 -15.805 1.00 14.51 78 ALA A O 1
ATOM 611 N N . SER A 1 103 ? 61.694 23.248 -14.956 1.00 12.34 79 SER A N 1
ATOM 612 C CA . SER A 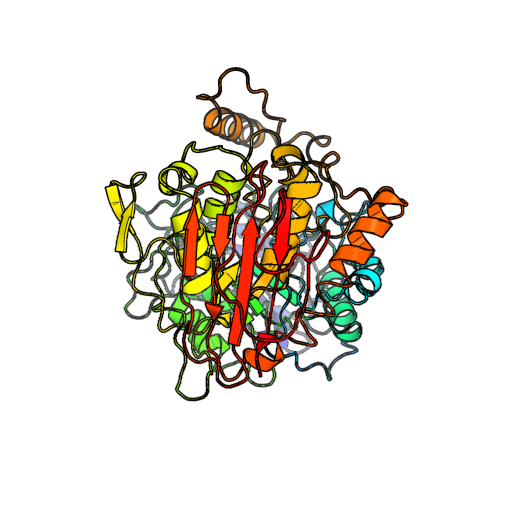1 103 ? 62.551 24.268 -14.415 1.00 13.05 79 SER A CA 1
ATOM 613 C C . SER A 1 103 ? 63.711 23.688 -13.631 1.00 12.76 79 SER A C 1
ATOM 614 O O . SER A 1 103 ? 63.498 22.781 -12.820 1.00 12.86 79 SER A O 1
ATOM 617 N N A ARG A 1 104 ? 64.910 24.216 -13.834 0.50 13.70 80 ARG A N 1
ATOM 618 N N B ARG A 1 104 ? 64.903 24.218 -13.829 0.50 13.53 80 ARG A N 1
ATOM 619 C CA A ARG A 1 104 ? 66.083 23.850 -13.018 0.50 13.64 80 ARG A CA 1
ATOM 620 C CA B ARG A 1 104 ? 66.079 23.848 -13.028 0.50 13.41 80 ARG A CA 1
ATOM 621 C C A ARG A 1 104 ? 66.176 24.725 -11.761 0.50 13.23 80 ARG A C 1
ATOM 622 C C B ARG A 1 104 ? 66.183 24.727 -11.770 0.50 13.09 80 ARG A C 1
ATOM 623 O O A ARG A 1 104 ? 66.976 24.437 -10.859 0.50 13.48 80 ARG A O 1
ATOM 624 O O B ARG A 1 104 ? 66.991 24.439 -10.874 0.50 13.28 80 ARG A O 1
ATOM 639 N N . ALA A 1 105 ? 65.425 25.836 -11.727 1.00 12.83 81 ALA A N 1
ATOM 640 C CA . ALA A 1 105 ? 65.437 26.755 -10.595 1.00 12.32 81 ALA A CA 1
ATOM 641 C C . ALA A 1 105 ? 64.398 27.840 -10.759 1.00 14.09 81 ALA A C 1
ATOM 642 O O . ALA A 1 105 ? 64.208 28.358 -11.888 1.00 14.17 81 ALA A O 1
ATOM 644 N N . GLN A 1 106 ? 63.750 28.217 -9.667 1.00 13.24 82 GLN A N 1
ATOM 645 C CA . GLN A 1 106 ? 62.764 29.319 -9.650 1.00 13.28 82 GLN A CA 1
ATOM 646 C C . GLN A 1 106 ? 63.361 30.548 -9.047 1.00 14.61 82 GLN A C 1
ATOM 647 O O . GLN A 1 106 ? 64.120 30.492 -8.082 1.00 15.61 82 GLN A O 1
ATOM 653 N N . LYS A 1 107 ? 63.019 31.702 -9.635 1.00 14.70 83 LYS A N 1
ATOM 654 C CA . LYS A 1 107 ? 63.425 32.981 -9.065 1.00 17.08 83 LYS A CA 1
ATOM 655 C C . LYS A 1 107 ? 62.920 33.177 -7.641 1.00 16.81 83 LYS A C 1
ATOM 656 O O . LYS A 1 107 ? 63.676 33.528 -6.765 1.00 19.04 83 LYS A O 1
ATOM 662 N N . THR A 1 108 ? 61.629 32.973 -7.457 1.00 15.70 84 THR A N 1
ATOM 663 C CA . THR A 1 108 ? 61.009 33.093 -6.149 1.00 17.38 84 THR A CA 1
ATOM 664 C C . THR A 1 108 ? 60.155 31.865 -5.918 1.00 18.02 84 THR A C 1
ATOM 665 O O . THR A 1 108 ? 60.683 30.789 -5.587 1.00 19.70 84 THR A O 1
ATOM 669 N N . ASP A 1 109 ? 58.877 31.959 -6.183 1.00 16.83 85 ASP A N 1
ATOM 670 C CA . ASP A 1 109 ? 57.956 30.894 -5.843 1.00 17.14 85 ASP A CA 1
ATOM 671 C C . ASP A 1 109 ? 57.604 29.968 -6.997 1.00 16.75 85 ASP A C 1
ATOM 672 O O . ASP A 1 109 ? 58.086 30.140 -8.118 1.00 16.19 85 ASP A O 1
ATOM 677 N N . VAL A 1 110 ? 56.775 28.971 -6.726 1.00 15.86 86 VAL A N 1
ATOM 678 C CA . VAL A 1 110 ? 56.496 27.915 -7.696 1.00 16.18 86 VAL A CA 1
ATOM 679 C C . VAL A 1 110 ? 55.762 28.434 -8.918 1.00 18.57 86 VAL A C 1
ATOM 680 O O . VAL A 1 110 ? 55.862 27.828 -9.992 1.00 20.44 86 VAL A O 1
ATOM 684 N N . ASN A 1 111 ? 55.039 29.557 -8.780 1.00 17.70 87 ASN A N 1
ATOM 685 C CA . ASN A 1 111 ? 54.232 30.121 -9.871 1.00 18.73 87 ASN A CA 1
ATOM 686 C C . ASN A 1 111 ? 54.952 31.173 -10.677 1.00 19.88 87 ASN A C 1
ATOM 687 O O . ASN A 1 111 ? 54.465 31.557 -11.737 1.00 22.57 87 ASN A O 1
ATOM 692 N N . GLY A 1 112 ? 56.099 31.632 -10.185 1.00 18.28 88 GLY A N 1
ATOM 693 C CA . GLY A 1 112 ? 56.840 32.714 -10.831 1.00 18.07 88 GLY A CA 1
ATOM 694 C C . GLY A 1 112 ? 57.803 32.283 -11.928 1.00 16.52 88 GLY A C 1
ATOM 695 O O . GLY A 1 112 ? 57.760 31.147 -12.399 1.00 17.68 88 GLY A O 1
ATOM 696 N N . PRO A 1 113 ? 58.686 33.202 -12.310 1.00 17.08 89 PRO A N 1
ATOM 697 C CA . PRO A 1 113 ? 59.642 32.898 -13.356 1.00 17.29 89 PRO A CA 1
ATOM 698 C C . PRO A 1 113 ? 60.596 31.777 -12.990 1.00 16.63 89 PRO A C 1
ATOM 699 O O . PRO A 1 113 ? 60.978 31.637 -11.822 1.00 15.92 89 PRO A O 1
ATOM 703 N N . SER A 1 114 ? 60.947 30.996 -13.997 1.00 14.75 90 SER A N 1
ATOM 704 C CA . SER A 1 114 ? 62.053 30.061 -13.922 1.00 14.62 90 SER A CA 1
ATOM 705 C C . SER A 1 114 ? 63.311 30.812 -14.341 1.00 15.17 90 SER A C 1
ATOM 706 O O . SER A 1 114 ? 63.246 31.924 -14.913 1.00 17.05 90 SER A O 1
ATOM 709 N N . TYR A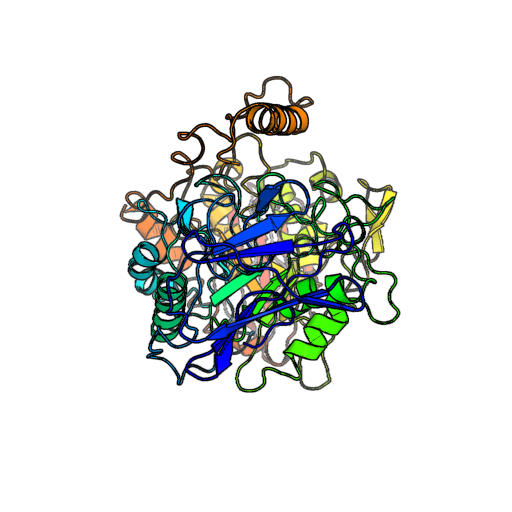 1 115 ? 64.485 30.268 -14.074 1.00 15.44 91 TYR A N 1
ATOM 710 C CA . TYR A 1 115 ? 65.678 30.897 -14.642 1.00 15.32 91 TYR A CA 1
ATOM 711 C C . TYR A 1 115 ? 66.616 29.881 -15.232 1.00 16.26 91 TYR A C 1
ATOM 712 O O . TYR A 1 115 ? 66.608 28.711 -14.882 1.00 16.12 91 TYR A O 1
ATOM 721 N N . VAL A 1 116 ? 67.386 30.348 -16.212 1.00 15.15 92 VAL A N 1
ATOM 722 C CA . VAL A 1 116 ? 68.365 29.512 -16.895 1.00 16.02 92 VAL A CA 1
ATOM 723 C C . VAL A 1 116 ? 69.529 29.241 -15.955 1.00 15.74 92 VAL A C 1
ATOM 724 O O . VAL A 1 116 ? 70.119 30.162 -15.390 1.00 16.82 92 VAL A O 1
ATOM 728 N N . VAL A 1 117 ? 69.836 27.963 -15.752 1.00 16.54 93 VAL A N 1
ATOM 729 C CA . VAL A 1 117 ? 70.928 27.554 -14.879 1.00 17.08 93 VAL A CA 1
ATOM 730 C C . VAL A 1 117 ? 72.138 27.095 -15.692 1.00 16.57 93 VAL A C 1
ATOM 731 O O . VAL A 1 117 ? 71.981 26.394 -16.686 1.00 18.05 93 VAL A O 1
ATOM 735 N N . ASP A 1 118 ? 73.322 27.509 -15.247 1.00 18.00 94 ASP A N 1
ATOM 736 C CA . ASP A 1 118 ? 74.576 27.054 -15.812 1.00 19.46 94 ASP A CA 1
ATOM 737 C C . ASP A 1 118 ? 75.042 25.836 -15.011 1.00 18.15 94 ASP A C 1
ATOM 738 O O . ASP A 1 118 ? 75.436 25.997 -13.872 1.00 18.30 94 ASP A O 1
ATOM 743 N N . PRO A 1 119 ? 74.990 24.635 -15.609 1.00 19.69 95 PRO A N 1
ATOM 744 C CA . PRO A 1 119 ? 75.473 23.430 -14.908 1.00 22.01 95 PRO A CA 1
ATOM 745 C C . PRO A 1 119 ? 76.902 23.547 -14.414 1.00 20.76 95 PRO A C 1
ATOM 746 O O . PRO A 1 119 ? 77.291 22.833 -13.475 1.00 21.55 95 PRO A O 1
ATOM 750 N N . GLY A 1 120 ? 77.690 24.404 -15.024 1.00 20.55 96 GLY A N 1
ATOM 751 C CA . GLY A 1 120 ? 79.081 24.533 -14.655 1.00 19.83 96 GLY A CA 1
ATOM 752 C C . GLY A 1 120 ? 79.422 25.704 -13.777 1.00 19.69 96 GLY A C 1
ATOM 753 O O . GLY A 1 120 ? 80.614 25.963 -13.539 1.00 22.76 96 GLY A O 1
ATOM 754 N N . SER A 1 121 ? 78.441 26.446 -13.275 1.00 18.91 97 SER A N 1
ATOM 755 C CA . SER A 1 121 ? 78.750 27.596 -12.434 1.00 19.06 97 SER A CA 1
ATOM 756 C C . SER A 1 121 ? 79.403 27.183 -11.116 1.00 20.84 97 SER A C 1
ATOM 757 O O . SER A 1 121 ? 80.271 27.875 -10.612 1.00 22.95 97 SER A O 1
ATOM 760 N N . TYR A 1 122 ? 78.990 26.036 -10.576 1.00 18.66 98 TYR A N 1
ATOM 761 C CA . TYR A 1 122 ? 79.574 25.537 -9.328 1.00 17.22 98 TYR A CA 1
ATOM 762 C C . TYR A 1 122 ? 80.885 24.789 -9.623 1.00 15.67 98 TYR A C 1
ATOM 763 O O . TYR A 1 122 ? 80.910 23.904 -10.475 1.00 17.59 98 TYR A O 1
ATOM 772 N N . THR A 1 123 ? 81.940 25.154 -8.902 1.00 18.02 99 THR A N 1
ATOM 773 C CA . THR A 1 123 ? 83.230 24.463 -9.000 1.00 18.98 99 THR A CA 1
ATOM 774 C C . THR A 1 123 ? 83.282 23.371 -7.922 1.00 16.76 99 THR A C 1
ATOM 775 O O . THR A 1 123 ? 83.388 23.656 -6.735 1.00 18.13 99 THR A O 1
ATOM 779 N N . TRP A 1 124 ? 83.206 22.131 -8.372 1.00 17.30 100 TRP A N 1
ATOM 780 C CA . TRP A 1 124 ? 83.277 20.983 -7.457 1.00 15.90 100 TRP A CA 1
ATOM 781 C C . TRP A 1 124 ? 84.714 20.835 -6.939 1.00 17.93 100 TRP A C 1
ATOM 782 O O . TRP A 1 124 ? 85.693 20.859 -7.741 1.00 20.06 100 TRP A O 1
ATOM 793 N N . ARG A 1 125 ? 84.841 20.706 -5.625 1.00 16.65 101 ARG A N 1
ATOM 794 C CA . ARG A 1 125 ? 86.136 20.583 -4.967 1.00 16.55 101 ARG A CA 1
ATOM 795 C C . ARG A 1 125 ? 86.473 19.144 -4.711 1.00 17.02 101 ARG A C 1
ATOM 796 O O . ARG A 1 125 ? 87.626 18.719 -4.907 1.00 17.20 101 ARG A O 1
ATOM 804 N N . ASN A 1 126 ? 85.504 18.341 -4.289 1.00 15.06 102 ASN A N 1
ATOM 805 C CA . ASN A 1 126 ? 85.761 16.970 -3.910 1.00 15.50 102 ASN A CA 1
ATOM 806 C C . ASN A 1 126 ? 85.433 16.002 -5.016 1.00 15.70 102 ASN A C 1
ATOM 807 O O . ASN A 1 126 ? 84.644 15.072 -4.868 1.00 16.38 102 ASN A O 1
ATOM 812 N N . THR A 1 127 ? 86.080 16.213 -6.164 1.00 14.06 103 THR A N 1
ATOM 813 C CA . THR A 1 127 ? 85.840 15.388 -7.325 1.00 15.76 103 THR A CA 1
ATOM 814 C C . THR A 1 127 ? 86.431 13.984 -7.229 1.00 15.11 103 THR A C 1
ATOM 815 O O . THR A 1 127 ? 86.095 13.103 -8.021 1.00 17.96 103 THR A O 1
ATOM 819 N N . GLY A 1 128 ? 87.298 13.732 -6.253 1.00 14.64 104 GLY A N 1
ATOM 820 C CA . GLY A 1 128 ? 87.803 12.401 -6.071 1.00 14.51 104 GLY A CA 1
ATOM 821 C C . GLY A 1 128 ? 86.907 11.492 -5.260 1.00 14.51 104 GLY A C 1
ATOM 822 O O . GLY A 1 128 ? 87.207 10.313 -5.100 1.00 17.89 104 GLY A O 1
ATOM 823 N N . TRP A 1 129 ? 85.808 12.025 -4.740 1.00 14.48 105 TRP A N 1
ATOM 824 C CA . TRP A 1 129 ? 84.851 11.213 -3.986 1.00 15.00 105 TRP A CA 1
ATOM 825 C C . TRP A 1 129 ? 84.309 10.134 -4.902 1.00 17.09 105 TRP A C 1
ATOM 826 O O . TRP A 1 129 ? 83.837 10.430 -6.000 1.00 20.23 105 TRP A O 1
ATOM 837 N N . LYS A 1 130 ? 84.353 8.912 -4.456 1.00 19.75 106 LYS A N 1
ATOM 838 C CA . LYS A 1 130 ? 83.748 7.854 -5.245 1.00 21.82 106 LYS A CA 1
ATOM 839 C C . LYS A 1 130 ? 82.887 6.980 -4.362 1.00 20.88 106 LYS A C 1
ATOM 840 O O . LYS A 1 130 ? 82.668 5.821 -4.654 1.00 19.92 106 LYS A O 1
ATOM 846 N N . GLY A 1 131 ? 82.377 7.561 -3.282 1.00 19.79 107 GLY A N 1
ATOM 847 C CA . GLY A 1 131 ? 81.370 6.872 -2.459 1.00 18.26 107 GLY A CA 1
ATOM 848 C C . GLY A 1 131 ? 81.912 5.812 -1.551 1.00 19.42 107 GLY A C 1
ATOM 849 O O . GLY A 1 131 ? 83.128 5.675 -1.375 1.00 20.55 107 GLY A O 1
ATOM 850 N N . SER A 1 132 ? 80.996 5.042 -0.977 1.00 17.46 108 SER A N 1
ATOM 851 C CA . SER A 1 132 ? 81.327 4.002 -0.034 1.00 19.99 108 SER A CA 1
ATOM 852 C C . SER A 1 132 ? 80.399 2.830 -0.222 1.00 17.95 108 SER A C 1
ATOM 853 O O . SER A 1 132 ? 79.302 2.953 -0.767 1.00 16.94 108 SER A O 1
ATOM 856 N N . ARG A 1 133 ? 80.825 1.678 0.260 1.00 19.20 109 ARG A N 1
ATOM 857 C CA . ARG A 1 133 ? 80.051 0.472 0.126 1.00 18.55 109 ARG A CA 1
ATOM 858 C C . ARG A 1 133 ? 78.752 0.589 0.909 1.00 15.45 109 ARG A C 1
ATOM 859 O O . ARG A 1 133 ? 78.722 1.162 1.989 1.00 15.98 109 ARG A O 1
ATOM 867 N N . TRP A 1 134 ? 77.701 -0.005 0.356 1.00 14.51 110 TRP A N 1
ATOM 868 C CA . TRP A 1 134 ? 76.394 0.068 1.000 1.00 14.34 110 TRP A CA 1
ATOM 869 C C . TRP A 1 134 ? 76.385 -0.581 2.408 1.00 15.27 110 TRP A C 1
ATOM 870 O O . TRP A 1 134 ? 75.664 -0.130 3.303 1.00 14.91 110 TRP A O 1
ATOM 881 N N A GLU A 1 135 ? 77.280 -1.548 2.603 0.50 14.87 111 GLU A N 1
ATOM 882 N N B GLU A 1 135 ? 77.149 -1.661 2.592 0.50 16.13 111 GLU A N 1
ATOM 883 C CA A GLU A 1 135 ? 77.388 -2.235 3.866 0.50 14.13 111 GLU A CA 1
ATOM 884 C CA B GLU A 1 135 ? 77.054 -2.391 3.858 0.50 15.90 111 GLU A CA 1
ATOM 885 C C A GLU A 1 135 ? 77.707 -1.318 5.037 0.50 14.00 111 GLU A C 1
ATOM 886 C C B GLU A 1 135 ? 77.473 -1.545 5.021 0.50 14.84 111 GLU A C 1
ATOM 887 O O A GLU A 1 135 ? 77.322 -1.593 6.171 0.50 13.30 111 GLU A O 1
ATOM 888 O O B GLU A 1 135 ? 77.160 -1.855 6.165 0.50 15.74 111 GLU A O 1
ATOM 899 N N A GLN A 1 136 ? 78.399 -0.212 4.801 0.70 12.92 112 GLN A N 1
ATOM 900 N N B GLN A 1 136 ? 78.183 -0.452 4.722 0.30 14.17 112 GLN A N 1
ATOM 901 C CA A GLN A 1 136 ? 78.677 0.668 5.912 0.70 14.85 112 GLN A CA 1
ATOM 902 C CA B GLN A 1 136 ? 78.650 0.509 5.730 0.30 13.83 112 GLN A CA 1
ATOM 903 C C A GLN A 1 136 ? 77.652 1.766 6.085 0.70 13.80 112 GLN A C 1
ATOM 904 C C B GLN A 1 136 ? 77.657 1.646 6.063 0.30 13.53 112 GLN A C 1
ATOM 905 O O A GLN A 1 136 ? 77.858 2.677 6.886 0.70 14.91 112 GLN A O 1
ATOM 906 O O B GLN A 1 136 ? 77.910 2.465 6.941 0.30 13.44 112 GLN A O 1
ATOM 917 N N . ALA A 1 137 ? 76.524 1.664 5.371 1.00 12.94 113 ALA A N 1
ATOM 918 C CA . ALA A 1 137 ? 75.528 2.737 5.464 1.00 13.04 113 ALA A CA 1
ATOM 919 C C . ALA A 1 137 ? 74.851 2.845 6.817 1.00 13.75 113 ALA A C 1
ATOM 920 O O . ALA A 1 137 ? 74.383 1.823 7.371 1.00 13.41 113 ALA A O 1
ATOM 922 N N . VAL A 1 138 ? 74.794 4.068 7.343 1.00 13.05 114 VAL A N 1
ATOM 923 C CA . VAL A 1 138 ? 73.996 4.436 8.510 1.00 14.48 114 VAL A CA 1
ATOM 924 C C . VAL A 1 138 ? 73.322 5.709 8.019 1.00 13.56 114 VAL A C 1
ATOM 925 O O . VAL A 1 138 ? 73.993 6.724 7.807 1.00 13.92 114 VAL A O 1
ATOM 929 N N . VAL A 1 139 ? 72.011 5.649 7.802 1.00 13.05 115 VAL A N 1
ATOM 930 C CA . VAL A 1 139 ? 71.269 6.733 7.135 1.00 12.42 115 VAL A CA 1
ATOM 931 C C . VAL A 1 139 ? 70.700 7.681 8.148 1.00 12.57 115 VAL A C 1
ATOM 932 O O . VAL A 1 139 ? 70.231 7.253 9.210 1.00 13.23 115 VAL A O 1
ATOM 936 N N . TYR A 1 140 ? 70.742 8.976 7.854 1.00 12.38 116 TYR A N 1
ATOM 937 C CA . TYR A 1 140 ? 70.216 10.018 8.697 1.00 12.13 116 TYR A CA 1
ATOM 938 C C . TYR A 1 140 ? 69.256 10.841 7.879 1.00 12.55 116 TYR A C 1
ATOM 939 O O . TYR A 1 140 ? 69.665 11.541 6.921 1.00 12.41 116 TYR A O 1
ATOM 948 N N . GLU A 1 141 ? 67.966 10.737 8.186 1.00 12.45 117 GLU A N 1
ATOM 949 C CA . GLU A 1 141 ? 66.945 11.455 7.433 1.00 11.16 117 GLU A CA 1
ATOM 950 C C . GLU A 1 141 ? 66.781 12.861 7.966 1.00 12.15 117 GLU A C 1
ATOM 951 O O . GLU A 1 141 ? 66.466 13.048 9.138 1.00 12.59 117 GLU A O 1
ATOM 957 N N A MET A 1 142 ? 66.958 13.834 7.070 0.60 12.98 118 MET A N 1
ATOM 958 N N B MET A 1 142 ? 67.008 13.862 7.121 0.40 11.31 118 MET A N 1
ATOM 959 C CA A MET A 1 142 ? 67.013 15.245 7.404 0.60 13.02 118 MET A CA 1
ATOM 960 C CA B MET A 1 142 ? 66.834 15.233 7.557 0.40 10.26 118 MET A CA 1
ATOM 961 C C A MET A 1 142 ? 65.988 16.061 6.572 0.60 12.22 118 MET A C 1
ATOM 962 C C B MET A 1 142 ? 65.868 15.953 6.645 0.40 10.13 118 MET A C 1
ATOM 963 O O A MET A 1 142 ? 65.898 15.895 5.353 0.60 14.21 118 MET A O 1
ATOM 964 O O B MET A 1 142 ? 65.674 15.600 5.481 0.40 11.23 118 MET A O 1
ATOM 973 N N . HIS A 1 143 ? 65.244 16.949 7.232 1.00 11.11 119 HIS A N 1
ATOM 974 C CA . HIS A 1 143 ? 64.319 17.833 6.574 1.00 11.65 119 HIS A CA 1
ATOM 975 C C . HIS A 1 143 ? 65.006 19.212 6.550 1.00 11.38 119 HIS A C 1
ATOM 976 O O . HIS A 1 143 ? 65.256 19.800 7.577 1.00 12.06 119 HIS A O 1
ATOM 983 N N . THR A 1 144 ? 65.315 19.728 5.367 1.00 11.72 120 THR A N 1
ATOM 984 C CA . THR A 1 144 ? 66.158 20.929 5.261 1.00 12.46 120 THR A CA 1
ATOM 985 C C . THR A 1 144 ? 65.564 22.100 5.998 1.00 12.14 120 THR A C 1
ATOM 986 O O . THR A 1 144 ? 66.272 22.835 6.669 1.00 13.55 120 THR A O 1
ATOM 990 N N . GLY A 1 145 ? 64.262 22.294 5.894 1.00 12.42 121 GLY A N 1
ATOM 991 C CA . GLY A 1 145 ? 63.662 23.466 6.488 1.00 13.15 121 GLY A CA 1
ATOM 992 C C . GLY A 1 145 ? 63.667 23.542 7.999 1.00 13.18 121 GLY A C 1
ATOM 993 O O . GLY A 1 145 ? 63.688 24.646 8.550 1.00 14.32 121 GLY A O 1
ATOM 994 N N . THR A 1 146 ? 63.644 22.391 8.675 1.00 12.49 122 THR A N 1
ATOM 995 C CA . THR A 1 146 ? 63.592 22.342 10.138 1.00 12.09 122 THR A CA 1
ATOM 996 C C . THR A 1 146 ? 64.900 21.883 10.774 1.00 13.56 122 THR A C 1
ATOM 997 O O . THR A 1 146 ? 65.040 21.996 11.979 1.00 13.12 122 THR A O 1
ATOM 1001 N N . PHE A 1 147 ? 65.846 21.379 9.993 1.00 12.17 123 PHE A N 1
ATOM 1002 C CA . PHE A 1 147 ? 67.105 20.885 10.494 1.00 12.98 123 PHE A CA 1
ATOM 1003 C C . PHE A 1 147 ? 67.926 21.968 11.177 1.00 13.23 123 PHE A C 1
ATOM 1004 O O . PHE A 1 147 ? 68.656 21.672 12.078 1.00 14.92 123 PHE A O 1
ATOM 1012 N N . THR A 1 148 ? 67.813 23.195 10.701 1.00 13.46 124 THR A N 1
ATOM 1013 C CA . THR A 1 148 ? 68.494 24.346 11.298 1.00 14.34 124 THR A CA 1
ATOM 1014 C C . THR A 1 148 ? 67.492 25.486 11.439 1.00 13.66 124 THR A C 1
ATOM 1015 O O . THR A 1 148 ? 66.456 25.511 10.773 1.00 13.87 124 THR A O 1
ATOM 1019 N N . PRO A 1 149 ? 67.826 26.473 12.315 1.00 14.95 125 PRO A N 1
ATOM 1020 C CA . PRO A 1 149 ? 66.960 27.635 12.436 1.00 16.96 125 PRO A CA 1
ATOM 1021 C C . PRO A 1 149 ? 66.730 28.369 11.108 1.00 17.04 125 PRO A C 1
ATOM 1022 O O . PRO A 1 149 ? 65.623 28.750 10.806 1.00 18.01 125 PRO A O 1
ATOM 1026 N N A GLU A 1 150 ? 67.789 28.503 10.320 0.70 17.15 126 GLU A N 1
ATOM 1027 N N B GLU A 1 150 ? 67.763 28.540 10.294 0.30 16.83 126 GLU A N 1
ATOM 1028 C CA A GLU A 1 150 ? 67.756 29.158 9.019 0.70 17.17 126 GLU A CA 1
ATOM 1029 C CA B GLU A 1 150 ? 67.590 29.217 9.006 0.30 16.78 126 GLU A CA 1
ATOM 1030 C C A GLU A 1 150 ? 66.952 28.344 7.988 0.70 17.50 126 GLU A C 1
ATOM 1031 C C B GLU A 1 150 ? 66.864 28.337 7.990 0.30 16.64 126 GLU A C 1
ATOM 1032 O O A GLU A 1 150 ? 66.290 28.892 7.106 0.70 17.45 126 GLU A O 1
ATOM 1033 O O B GLU A 1 150 ? 66.139 28.841 7.129 0.30 16.27 126 GLU A O 1
ATOM 1044 N N . GLY A 1 151 ? 67.052 27.023 8.081 1.00 15.47 127 GLY A N 1
ATOM 1045 C CA . GLY A 1 151 ? 66.314 26.119 7.227 1.00 15.87 127 GLY A CA 1
ATOM 1046 C C . GLY A 1 151 ? 66.791 26.042 5.775 1.00 14.13 127 GLY A C 1
ATOM 1047 O O . GLY A 1 151 ? 65.998 25.811 4.866 1.00 14.59 127 GLY A O 1
ATOM 1048 N N . THR A 1 152 ? 68.095 26.218 5.579 1.00 14.13 128 THR A N 1
ATOM 1049 C CA . THR A 1 152 ? 68.712 26.249 4.252 1.00 14.09 128 THR A CA 1
ATOM 1050 C C . THR A 1 152 ? 69.816 25.212 4.105 1.00 13.79 128 THR A C 1
ATOM 1051 O O . THR A 1 152 ? 70.346 24.688 5.076 1.00 14.38 128 THR A O 1
ATOM 1055 N N . PHE A 1 153 ? 70.161 24.942 2.845 1.00 13.43 129 PHE A N 1
ATOM 1056 C CA . PHE A 1 153 ? 71.276 24.063 2.576 1.00 13.90 129 PHE A CA 1
ATOM 1057 C C . PHE A 1 153 ? 72.578 24.631 3.175 1.00 14.36 129 PHE A C 1
ATOM 1058 O O . PHE A 1 153 ? 73.365 23.898 3.767 1.00 14.88 129 PHE A O 1
ATOM 1066 N N . ARG A 1 154 ? 72.806 25.933 3.033 1.00 14.41 130 ARG A N 1
ATOM 1067 C CA . ARG A 1 154 ? 74.050 26.535 3.522 1.00 16.62 130 ARG A CA 1
ATOM 1068 C C . ARG A 1 154 ? 74.177 26.410 5.034 1.00 16.01 130 ARG A C 1
ATOM 1069 O O . ARG A 1 154 ? 75.258 26.100 5.542 1.00 17.10 130 ARG A O 1
ATOM 1077 N N . ALA A 1 155 ? 73.079 26.639 5.763 1.00 15.48 131 ALA A N 1
ATOM 1078 C CA . ALA A 1 155 ? 73.130 26.523 7.234 1.00 14.54 131 ALA A CA 1
ATOM 1079 C C . ALA A 1 155 ? 73.399 25.079 7.684 1.00 15.44 131 ALA A C 1
ATOM 1080 O O . ALA A 1 155 ? 74.097 24.833 8.679 1.00 16.51 131 ALA A O 1
ATOM 1082 N N . ALA A 1 156 ? 72.875 24.112 6.921 1.00 14.45 132 ALA A N 1
ATOM 1083 C CA . ALA A 1 156 ? 73.056 22.725 7.210 1.00 14.93 132 ALA A CA 1
ATOM 1084 C C . ALA A 1 156 ? 74.508 22.284 7.082 1.00 14.21 132 ALA A C 1
ATOM 1085 O O . ALA A 1 156 ? 74.953 21.381 7.782 1.00 15.27 132 ALA A O 1
ATOM 1087 N N . ILE A 1 157 ? 75.281 22.935 6.202 1.00 14.50 133 ILE A N 1
ATOM 1088 C CA . ILE A 1 157 ? 76.705 22.598 6.062 1.00 16.02 133 ILE A CA 1
ATOM 1089 C C . ILE A 1 157 ? 77.474 22.685 7.380 1.00 16.85 133 ILE A C 1
ATOM 1090 O O . ILE A 1 157 ? 78.330 21.873 7.640 1.00 18.82 133 ILE A O 1
ATOM 1095 N N . ALA A 1 158 ? 77.111 23.637 8.223 1.00 17.07 134 ALA A N 1
ATOM 1096 C CA . ALA A 1 158 ? 77.799 23.820 9.509 1.00 18.78 134 ALA A CA 1
ATOM 1097 C C . ALA A 1 158 ? 77.594 22.674 10.487 1.00 18.60 134 ALA A C 1
ATOM 1098 O O . ALA A 1 158 ? 78.377 22.506 11.412 1.00 18.37 134 ALA A O 1
ATOM 1100 N N . LYS A 1 159 ? 76.565 21.855 10.264 1.00 15.96 135 LYS A N 1
ATOM 1101 C CA . LYS A 1 159 ? 76.266 20.699 11.097 1.00 16.23 135 LYS A CA 1
ATOM 1102 C C . LYS A 1 159 ? 76.873 19.393 10.574 1.00 14.86 135 LYS A C 1
ATOM 1103 O O . LYS A 1 159 ? 76.814 18.384 11.250 1.00 15.47 135 LYS A O 1
ATOM 1109 N N . LEU A 1 160 ? 77.435 19.417 9.365 1.00 15.87 136 LEU A N 1
ATOM 1110 C CA . LEU A 1 160 ? 77.992 18.204 8.772 1.00 16.71 136 LEU A CA 1
ATOM 1111 C C . LEU A 1 160 ? 79.157 17.575 9.581 1.00 17.20 136 LEU A C 1
ATOM 1112 O O . LEU A 1 160 ? 79.189 16.356 9.751 1.00 17.35 136 LEU A O 1
ATOM 1117 N N . PRO A 1 161 ? 80.083 18.414 10.123 1.00 16.21 137 PRO A N 1
ATOM 1118 C CA . PRO A 1 161 ? 81.156 17.806 10.914 1.00 17.35 137 PRO A CA 1
ATOM 1119 C C . PRO A 1 161 ? 80.592 17.028 12.101 1.00 15.93 137 PRO A C 1
ATOM 1120 O O . PRO A 1 161 ? 81.064 15.955 12.410 1.00 17.10 137 PRO A O 1
ATOM 1124 N N . TYR A 1 162 ? 79.581 17.623 12.731 1.00 16.89 138 TYR A N 1
ATOM 1125 C CA . TYR A 1 162 ? 78.873 16.995 13.839 1.00 18.29 138 TYR A CA 1
ATOM 1126 C C . TYR A 1 162 ? 78.291 15.607 13.445 1.00 18.00 138 TYR A C 1
ATOM 1127 O O . TYR A 1 162 ? 78.484 14.615 14.150 1.00 18.41 138 TYR A O 1
ATOM 1136 N N . LEU A 1 163 ? 77.628 15.557 12.303 1.00 17.46 139 LEU A N 1
ATOM 1137 C CA . LEU A 1 163 ? 77.039 14.295 11.856 1.00 17.60 139 LEU A CA 1
ATOM 1138 C C . LEU A 1 163 ? 78.119 13.250 11.540 1.00 16.30 139 LEU A C 1
ATOM 1139 O O . LEU A 1 163 ? 78.020 12.073 11.884 1.00 15.74 139 LEU A O 1
ATOM 1144 N N . ALA A 1 164 ? 79.199 13.700 10.898 1.00 15.15 140 ALA A N 1
ATOM 1145 C CA . ALA A 1 164 ? 80.291 12.797 10.556 1.00 16.16 140 ALA A CA 1
ATOM 1146 C C . ALA A 1 164 ? 80.966 12.219 11.805 1.00 16.29 140 ALA A C 1
ATOM 1147 O O . ALA A 1 164 ? 81.257 11.017 11.842 1.00 17.49 140 ALA A O 1
ATOM 1149 N N A GLU A 1 165 ? 81.170 13.102 12.783 0.70 17.63 141 GLU A N 1
ATOM 1150 N N B GLU A 1 165 ? 81.201 13.041 12.822 0.30 17.52 141 GLU A N 1
ATOM 1151 C CA A GLU A 1 165 ? 81.775 12.743 14.077 0.70 20.88 141 GLU A CA 1
ATOM 1152 C CA B GLU A 1 165 ? 81.862 12.551 14.052 0.30 18.74 141 GLU A CA 1
ATOM 1153 C C A GLU A 1 165 ? 80.940 11.683 14.775 0.70 20.56 141 GLU A C 1
ATOM 1154 C C B GLU A 1 165 ? 80.907 11.732 14.944 0.30 19.20 141 GLU A C 1
ATOM 1155 O O A GLU A 1 165 ? 81.505 10.688 15.279 0.70 20.15 141 GLU A O 1
ATOM 1156 O O B GLU A 1 165 ? 81.329 11.002 15.832 0.30 18.70 141 GLU A O 1
ATOM 1167 N N . LEU A 1 166 ? 79.614 11.893 14.730 1.00 19.47 142 LEU A N 1
ATOM 1168 C CA . LEU A 1 166 ? 78.607 11.011 15.375 1.00 20.01 142 LEU A CA 1
ATOM 1169 C C . LEU A 1 166 ? 78.746 9.611 14.788 1.00 21.43 142 LEU A C 1
ATOM 1170 O O . LEU A 1 166 ? 78.628 8.620 15.500 1.00 21.26 142 LEU A O 1
ATOM 1175 N N . GLY A 1 167 ? 78.987 9.518 13.479 1.00 17.67 143 GLY A N 1
ATOM 1176 C CA . GLY A 1 167 ? 79.133 8.230 12.836 1.00 17.24 143 GLY A CA 1
ATOM 1177 C C . GLY A 1 167 ? 78.063 7.923 11.773 1.00 16.21 143 GLY A C 1
ATOM 1178 O O . GLY A 1 167 ? 78.008 6.814 11.250 1.00 17.18 143 GLY A O 1
ATOM 1179 N N . VAL A 1 168 ? 77.234 8.914 11.469 1.00 17.00 144 VAL A N 1
ATOM 1180 C CA . VAL A 1 168 ? 76.319 8.840 10.318 1.00 17.74 144 VAL A CA 1
ATOM 1181 C C . VAL A 1 168 ? 77.189 8.701 9.071 1.00 15.90 144 VAL A C 1
ATOM 1182 O O . VAL A 1 168 ? 78.248 9.350 9.002 1.00 16.33 144 VAL A O 1
ATOM 1186 N N . THR A 1 169 ? 76.788 7.905 8.078 1.00 14.04 145 THR A N 1
ATOM 1187 C CA . THR A 1 169 ? 77.548 7.821 6.841 1.00 14.57 145 THR A CA 1
ATOM 1188 C C . THR A 1 169 ? 76.743 8.196 5.585 1.00 13.08 145 THR A C 1
ATOM 1189 O O . THR A 1 169 ? 77.350 8.407 4.534 1.00 13.72 145 THR A O 1
ATOM 1193 N N . VAL A 1 170 ? 75.412 8.286 5.664 1.00 12.50 146 VAL A N 1
ATOM 1194 C CA . VAL A 1 170 ? 74.562 8.643 4.516 1.00 13.16 146 VAL A CA 1
ATOM 1195 C C . VAL A 1 170 ? 73.526 9.645 5.000 1.00 13.38 146 VAL A C 1
ATOM 1196 O O . VAL A 1 170 ? 72.792 9.328 5.932 1.00 14.68 146 VAL A O 1
ATOM 1200 N N A ILE A 1 171 ? 73.484 10.828 4.402 0.50 11.72 147 ILE A N 1
ATOM 1201 N N B ILE A 1 171 ? 73.467 10.829 4.397 0.50 11.82 147 ILE A N 1
ATOM 1202 C CA A ILE A 1 171 ? 72.440 11.797 4.681 0.50 12.05 147 ILE A CA 1
ATOM 1203 C CA B ILE A 1 171 ? 72.442 11.817 4.724 0.50 12.32 147 ILE A CA 1
ATOM 1204 C C A ILE A 1 171 ? 71.365 11.577 3.641 0.50 11.69 147 ILE A C 1
ATOM 1205 C C B ILE A 1 171 ? 71.348 11.742 3.673 0.50 12.15 147 ILE A C 1
ATOM 1206 O O A ILE A 1 171 ? 71.655 11.467 2.452 0.50 11.22 147 ILE A O 1
ATOM 1207 O O B ILE A 1 171 ? 71.596 11.983 2.504 0.50 12.10 147 ILE A O 1
ATOM 1216 N N . GLU A 1 172 ? 70.129 11.439 4.108 1.00 11.87 148 GLU A N 1
ATOM 1217 C CA . GLU A 1 172 ? 68.973 11.374 3.235 1.00 11.26 148 GLU A CA 1
ATOM 1218 C C . GLU A 1 172 ? 68.216 12.685 3.377 1.00 11.43 148 GLU A C 1
ATOM 1219 O O . GLU A 1 172 ? 67.678 13.010 4.433 1.00 12.00 148 GLU A O 1
ATOM 1225 N N . VAL A 1 173 ? 68.186 13.470 2.294 1.00 11.26 149 VAL A N 1
ATOM 1226 C CA . VAL A 1 173 ? 67.528 14.750 2.246 1.00 11.81 149 VAL A CA 1
ATOM 1227 C C . VAL A 1 173 ? 66.070 14.541 1.774 1.00 10.76 149 VAL A C 1
ATOM 1228 O O . VAL A 1 173 ? 65.834 13.970 0.710 1.00 11.39 149 VAL A O 1
ATOM 1232 N N . MET A 1 174 ? 65.129 14.999 2.596 1.00 10.72 150 MET A N 1
ATOM 1233 C CA . MET A 1 174 ? 63.718 14.939 2.221 1.00 11.44 150 MET A CA 1
ATOM 1234 C C . MET A 1 174 ? 63.501 15.760 0.951 1.00 11.31 150 MET A C 1
ATOM 1235 O O . MET A 1 174 ? 64.320 16.602 0.603 1.00 11.39 150 MET A O 1
ATOM 1240 N N . PRO A 1 175 ? 62.403 15.528 0.231 1.00 10.70 151 PRO A N 1
ATOM 1241 C CA . PRO A 1 175 ? 62.336 16.050 -1.150 1.00 10.83 151 PRO A CA 1
ATOM 1242 C C . PRO A 1 175 ? 62.510 17.558 -1.257 1.00 11.01 151 PRO A C 1
ATOM 1243 O O . PRO A 1 175 ? 61.967 18.326 -0.461 1.00 12.26 151 PRO A O 1
ATOM 1247 N N . VAL A 1 176 ? 63.253 17.970 -2.276 1.00 12.28 152 VAL A N 1
ATOM 1248 C CA . VAL A 1 176 ? 63.564 19.375 -2.482 1.00 12.27 152 VAL A CA 1
ATOM 1249 C C . VAL A 1 176 ? 62.809 19.968 -3.679 1.00 13.05 152 VAL A C 1
ATOM 1250 O O . VAL A 1 176 ? 62.872 21.173 -3.888 1.00 14.02 152 VAL A O 1
ATOM 1254 N N . ALA A 1 177 ? 62.115 19.147 -4.465 1.00 12.69 153 ALA A N 1
ATOM 1255 C CA . ALA A 1 177 ? 61.373 19.646 -5.665 1.00 13.28 153 ALA A CA 1
ATOM 1256 C C . ALA A 1 177 ? 60.478 20.792 -5.257 1.00 13.28 153 ALA A C 1
ATOM 1257 O O . ALA A 1 177 ? 59.683 20.655 -4.321 1.00 15.03 153 ALA A O 1
ATOM 1259 N N . GLN A 1 178 ? 60.578 21.931 -5.944 1.00 13.29 154 GLN A N 1
ATOM 1260 C CA . GLN A 1 178 ? 59.827 23.094 -5.536 1.00 12.73 154 GLN A CA 1
ATOM 1261 C C . GLN A 1 178 ? 58.331 22.796 -5.452 1.00 13.33 154 GLN A C 1
ATOM 1262 O O . GLN A 1 178 ? 57.741 22.184 -6.355 1.00 12.95 154 GLN A O 1
ATOM 1268 N N . PHE A 1 179 ? 57.747 23.254 -4.333 1.00 14.07 155 PHE A N 1
ATOM 1269 C CA . PHE A 1 179 ? 56.330 23.095 -3.991 1.00 13.25 155 PHE A CA 1
ATOM 1270 C C . PHE A 1 179 ? 55.793 24.471 -3.646 1.00 13.56 155 PHE A C 1
ATOM 1271 O O . PHE A 1 179 ? 56.551 25.416 -3.467 1.00 14.85 155 PHE A O 1
ATOM 1279 N N . GLY A 1 180 ? 54.473 24.549 -3.539 1.00 14.95 156 GLY A N 1
ATOM 1280 C CA . GLY A 1 180 ? 53.807 25.793 -3.186 1.00 16.24 156 GLY A CA 1
ATOM 1281 C C . GLY A 1 180 ? 54.182 26.248 -1.798 1.00 15.87 156 GLY A C 1
ATOM 1282 O O . GLY A 1 180 ? 54.286 25.424 -0.877 1.00 16.82 156 GLY A O 1
ATOM 1283 N N . GLY A 1 181 ? 54.422 27.531 -1.628 1.00 15.31 157 GLY A N 1
ATOM 1284 C CA . GLY A 1 181 ? 54.776 28.105 -0.349 1.00 16.40 157 GLY A CA 1
ATOM 1285 C C . GLY A 1 181 ? 56.240 27.909 0.000 1.00 15.96 157 GLY A C 1
ATOM 1286 O O . GLY A 1 181 ? 57.016 27.315 -0.772 1.00 17.88 157 GLY A O 1
ATOM 1287 N N A GLU A 1 182 ? 56.608 28.329 1.192 0.70 16.50 158 GLU A N 1
ATOM 1288 N N B GLU A 1 182 ? 56.629 28.410 1.176 0.30 16.27 158 GLU A N 1
ATOM 1289 C CA A GLU A 1 182 ? 57.989 28.360 1.563 0.70 17.35 158 GLU A CA 1
ATOM 1290 C CA B GLU A 1 182 ? 58.027 28.396 1.623 0.30 16.20 158 GLU A CA 1
ATOM 1291 C C A GLU A 1 182 ? 58.311 27.401 2.719 0.70 17.45 158 GLU A C 1
ATOM 1292 C C B GLU A 1 182 ? 58.363 27.219 2.542 0.30 16.29 158 GLU A C 1
ATOM 1293 O O A GLU A 1 182 ? 59.413 27.416 3.257 0.70 18.43 158 GLU A O 1
ATOM 1294 O O B GLU A 1 182 ? 59.540 26.868 2.691 0.30 17.05 158 GLU A O 1
ATOM 1305 N N . ARG A 1 183 ? 57.336 26.583 3.104 1.00 15.77 159 ARG A N 1
ATOM 1306 C CA . ARG A 1 183 ? 57.492 25.540 4.147 1.00 16.21 159 ARG A CA 1
ATOM 1307 C C . ARG A 1 183 ? 56.752 24.299 3.712 1.00 14.78 159 ARG A C 1
ATOM 1308 O O . ARG A 1 183 ? 55.601 24.422 3.265 1.00 14.16 159 ARG A O 1
ATOM 1316 N N . GLY A 1 184 ? 57.346 23.104 3.879 1.00 13.47 160 GLY A N 1
ATOM 1317 C CA . GLY A 1 184 ? 56.644 21.885 3.545 1.00 12.90 160 GLY A CA 1
ATOM 1318 C C . GLY A 1 184 ? 57.585 20.714 3.670 1.00 12.53 160 GLY A C 1
ATOM 1319 O O . GLY A 1 184 ? 58.795 20.879 3.632 1.00 13.10 160 GLY A O 1
ATOM 1320 N N . TRP A 1 185 ? 57.032 19.524 3.836 1.00 12.14 161 TRP A N 1
ATOM 1321 C CA . TRP A 1 185 ? 57.872 18.318 3.953 1.00 11.63 161 TRP A CA 1
ATOM 1322 C C . TRP A 1 185 ? 58.619 18.002 2.665 1.00 12.87 161 TRP A C 1
ATOM 1323 O O . TRP A 1 185 ? 59.723 17.446 2.709 1.00 12.96 161 TRP A O 1
ATOM 1334 N N . GLY A 1 186 ? 57.999 18.306 1.518 1.00 13.22 162 GLY A N 1
ATOM 1335 C CA . GLY A 1 186 ? 58.564 18.048 0.195 1.00 13.50 162 GLY A CA 1
ATOM 1336 C C . GLY A 1 186 ? 57.698 17.183 -0.693 1.00 13.20 162 GLY A C 1
ATOM 1337 O O . GLY A 1 186 ? 57.942 17.110 -1.888 1.00 13.26 162 GLY A O 1
ATOM 1338 N N . TYR A 1 187 ? 56.650 16.545 -0.144 1.00 12.42 163 TYR A N 1
ATOM 1339 C CA . TYR A 1 187 ? 55.827 15.614 -0.934 1.00 12.67 163 TYR A CA 1
ATOM 1340 C C . TYR A 1 187 ? 54.754 16.322 -1.760 1.00 14.50 163 TYR A C 1
ATOM 1341 O O . TYR A 1 187 ? 53.987 15.646 -2.447 1.00 16.52 163 TYR A O 1
ATOM 1350 N N . ASP A 1 188 ? 54.704 17.648 -1.686 1.00 12.43 164 ASP A N 1
ATOM 1351 C CA . ASP A 1 188 ? 53.831 18.456 -2.566 1.00 13.96 164 ASP A CA 1
ATOM 1352 C C . ASP A 1 188 ? 54.639 19.060 -3.719 1.00 13.89 164 ASP A C 1
ATOM 1353 O O . ASP A 1 188 ? 54.184 19.960 -4.413 1.00 13.38 164 ASP A O 1
ATOM 1358 N N . GLY A 1 189 ? 55.853 18.563 -3.945 1.00 13.94 165 GLY A N 1
ATOM 1359 C CA . GLY A 1 189 ? 56.639 19.010 -5.082 1.00 13.23 165 GLY A CA 1
ATOM 1360 C C . GLY A 1 189 ? 55.906 18.928 -6.391 1.00 12.13 165 GLY A C 1
ATOM 1361 O O . GLY A 1 189 ? 55.151 17.995 -6.669 1.00 13.16 165 GLY A O 1
ATOM 1362 N N . VAL A 1 190 ? 56.159 19.932 -7.237 1.00 12.29 166 VAL A N 1
ATOM 1363 C CA . VAL A 1 190 ? 55.595 19.997 -8.596 1.00 14.01 166 VAL A CA 1
ATOM 1364 C C . VAL A 1 190 ? 56.626 20.272 -9.701 1.00 13.50 166 VAL A C 1
ATOM 1365 O O . VAL A 1 190 ? 56.447 19.810 -10.813 1.00 14.21 166 VAL A O 1
ATOM 1369 N N . LEU A 1 191 ? 57.728 20.968 -9.372 1.00 12.62 167 LEU A N 1
ATOM 1370 C CA . LEU A 1 191 ? 58.796 21.264 -10.341 1.00 12.94 167 LEU A CA 1
ATOM 1371 C C . LEU A 1 191 ? 59.892 20.275 -9.986 1.00 12.22 167 LEU A C 1
ATOM 1372 O O . LEU A 1 191 ? 60.787 20.550 -9.195 1.00 12.42 167 LEU A O 1
ATOM 1377 N N . LEU A 1 192 ? 59.792 19.090 -10.574 1.00 12.60 168 LEU A N 1
ATOM 1378 C CA . LEU A 1 192 ? 60.575 17.941 -10.092 1.00 13.67 168 LEU A CA 1
ATOM 1379 C C . LEU A 1 192 ? 62.069 18.012 -10.319 1.00 14.03 168 LEU A C 1
ATOM 1380 O O . LEU A 1 192 ? 62.824 17.227 -9.718 1.00 15.17 168 LEU A O 1
ATOM 1385 N N . TYR A 1 193 ? 62.514 18.974 -11.129 1.00 12.61 169 TYR A N 1
ATOM 1386 C CA . TYR A 1 193 ? 63.925 19.188 -11.437 1.00 12.88 169 TYR A CA 1
ATOM 1387 C C . TYR A 1 193 ? 64.499 20.397 -10.706 1.00 11.75 169 TYR A C 1
ATOM 1388 O O . TYR A 1 193 ? 65.689 20.683 -10.876 1.00 13.58 169 TYR A O 1
ATOM 1397 N N . ALA A 1 194 ? 63.697 21.118 -9.911 1.00 12.01 170 ALA A N 1
ATOM 1398 C CA . ALA A 1 194 ? 64.137 22.372 -9.298 1.00 12.72 170 ALA A CA 1
ATOM 1399 C C . ALA A 1 194 ? 64.245 22.275 -7.776 1.00 12.37 170 ALA A C 1
ATOM 1400 O O . ALA A 1 194 ? 63.246 22.050 -7.107 1.00 13.74 170 ALA A O 1
ATOM 1402 N N . PRO A 1 195 ? 65.446 22.475 -7.194 1.00 11.92 171 PRO A N 1
ATOM 1403 C CA . PRO A 1 195 ? 65.508 22.517 -5.730 1.00 11.55 171 PRO A CA 1
ATOM 1404 C C . PRO A 1 195 ? 64.806 23.778 -5.201 1.00 12.36 171 PRO A C 1
ATOM 1405 O O . PRO A 1 195 ? 64.985 24.867 -5.744 1.00 13.02 171 PRO A O 1
ATOM 1409 N N . HIS A 1 196 ? 64.045 23.642 -4.135 1.00 12.43 172 HIS A N 1
ATOM 1410 C CA . HIS A 1 196 ? 63.237 24.730 -3.642 1.00 12.60 172 HIS A CA 1
ATOM 1411 C C . HIS A 1 196 ? 64.068 25.938 -3.293 1.00 13.43 172 HIS A C 1
ATOM 1412 O O . HIS A 1 196 ? 65.044 25.847 -2.590 1.00 13.56 172 HIS A O 1
ATOM 1419 N N . SER A 1 197 ? 63.662 27.085 -3.851 1.00 13.57 173 SER A N 1
ATOM 1420 C CA . SER A 1 197 ? 64.357 28.354 -3.619 1.00 13.76 173 SER A CA 1
ATOM 1421 C C . SER A 1 197 ? 64.419 28.752 -2.147 1.00 14.25 173 SER A C 1
ATOM 1422 O O . SER A 1 197 ? 65.321 29.519 -1.757 1.00 15.61 173 SER A O 1
ATOM 1425 N N . ALA A 1 198 ? 63.500 28.248 -1.321 1.00 14.68 174 ALA A N 1
ATOM 1426 C CA . ALA A 1 198 ? 63.536 28.534 0.112 1.00 15.32 174 ALA A CA 1
ATOM 1427 C C . ALA A 1 198 ? 64.752 27.884 0.766 1.00 15.78 174 ALA A C 1
ATOM 1428 O O . ALA A 1 198 ? 65.261 28.380 1.769 1.00 17.94 174 ALA A O 1
ATOM 1430 N N . TYR A 1 199 ? 65.217 26.782 0.197 1.00 13.73 175 TYR A N 1
ATOM 1431 C CA . TYR A 1 199 ? 66.388 26.087 0.741 1.00 14.17 175 TYR A CA 1
ATOM 1432 C C . TYR A 1 199 ? 67.716 26.619 0.218 1.00 14.66 175 TYR A C 1
ATOM 1433 O O . TYR A 1 199 ? 68.742 26.490 0.850 1.00 15.19 175 TYR A O 1
ATOM 1442 N N . GLY A 1 200 ? 67.693 27.161 -0.995 1.00 16.44 176 GLY A N 1
ATOM 1443 C CA . GLY A 1 200 ? 68.884 27.740 -1.588 1.00 17.39 176 GLY A CA 1
ATOM 1444 C C . GLY A 1 200 ? 68.823 27.621 -3.093 1.00 17.43 176 GLY A C 1
ATOM 1445 O O . GLY A 1 200 ? 67.868 27.107 -3.659 1.00 17.74 176 GLY A O 1
ATOM 1446 N N . THR A 1 201 ? 69.872 28.112 -3.733 1.00 15.38 177 THR A N 1
ATOM 1447 C CA . THR A 1 201 ? 70.018 27.984 -5.175 1.00 15.32 177 THR A CA 1
ATOM 1448 C C . THR A 1 201 ? 70.570 26.589 -5.528 1.00 15.11 177 THR A C 1
ATOM 1449 O O . THR A 1 201 ? 70.985 25.826 -4.626 1.00 14.86 177 THR A O 1
ATOM 1453 N N . PRO A 1 202 ? 70.572 26.215 -6.808 1.00 14.23 178 PRO A N 1
ATOM 1454 C CA . PRO A 1 202 ? 71.208 24.983 -7.201 1.00 15.12 178 PRO A CA 1
ATOM 1455 C C . PRO A 1 202 ? 72.636 24.886 -6.674 1.00 14.98 178 PRO A C 1
ATOM 1456 O O . PRO A 1 202 ? 73.048 23.842 -6.162 1.00 13.91 178 PRO A O 1
ATOM 1460 N N . ASP A 1 203 ? 73.396 25.962 -6.774 1.00 13.31 179 ASP A N 1
ATOM 1461 C CA . ASP A 1 203 ? 74.766 25.937 -6.313 1.00 13.41 179 ASP A CA 1
ATOM 1462 C C . ASP A 1 203 ? 74.896 25.802 -4.797 1.00 13.70 179 ASP A C 1
ATOM 1463 O O . ASP A 1 203 ? 75.873 25.244 -4.324 1.00 15.37 179 ASP A O 1
ATOM 1468 N N . ASP A 1 204 ? 73.937 26.310 -4.048 1.00 13.53 180 ASP A N 1
ATOM 1469 C CA . ASP A 1 204 ? 73.905 26.093 -2.614 1.00 14.65 180 ASP A CA 1
ATOM 1470 C C . ASP A 1 204 ? 73.750 24.604 -2.306 1.00 13.09 180 ASP A C 1
ATOM 1471 O O . ASP A 1 204 ? 74.389 24.089 -1.410 1.00 14.29 180 ASP A O 1
ATOM 1476 N N . PHE A 1 205 ? 72.883 23.915 -3.042 1.00 12.35 181 PHE A N 1
ATOM 1477 C CA . PHE A 1 205 ? 72.684 22.474 -2.799 1.00 12.83 181 PHE A CA 1
ATOM 1478 C C . PHE A 1 205 ? 73.951 21.730 -3.224 1.00 12.39 181 PHE A C 1
ATOM 1479 O O . PHE A 1 205 ? 74.411 20.827 -2.509 1.00 13.05 181 PHE A O 1
ATOM 1487 N N . LYS A 1 206 ? 74.546 22.084 -4.359 1.00 12.83 182 LYS A N 1
ATOM 1488 C CA . LYS A 1 206 ? 75.820 21.450 -4.742 1.00 10.76 182 LYS A CA 1
ATOM 1489 C C . LYS A 1 206 ? 76.892 21.690 -3.686 1.00 12.63 182 LYS A C 1
ATOM 1490 O O . LYS A 1 206 ? 77.643 20.750 -3.371 1.00 13.35 182 LYS A O 1
ATOM 1496 N N . ALA A 1 207 ? 76.960 22.892 -3.116 1.00 11.96 183 ALA A N 1
ATOM 1497 C CA . ALA A 1 207 ? 77.954 23.165 -2.078 1.00 12.77 183 ALA A CA 1
ATOM 1498 C C . ALA A 1 207 ? 77.744 22.253 -0.872 1.00 12.86 183 ALA A C 1
ATOM 1499 O O . ALA A 1 207 ? 78.709 21.783 -0.257 1.00 13.39 183 ALA A O 1
ATOM 1501 N N . PHE A 1 208 ? 76.488 22.024 -0.504 1.00 11.99 184 PHE A N 1
ATOM 1502 C CA . PHE A 1 208 ? 76.157 21.149 0.620 1.00 12.72 184 PHE A CA 1
ATOM 1503 C C . PHE A 1 208 ? 76.604 19.725 0.327 1.00 12.09 184 PHE A C 1
ATOM 1504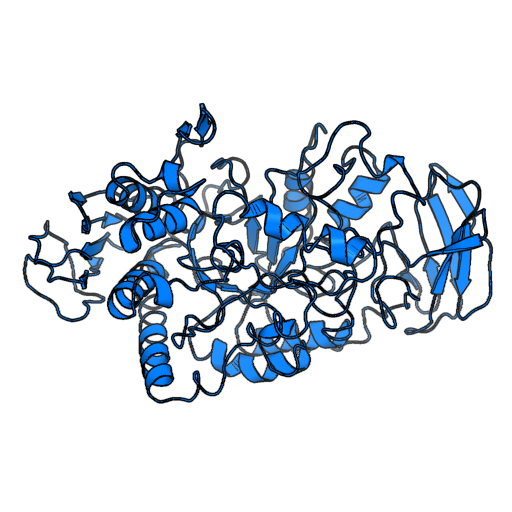 O O . PHE A 1 208 ? 77.241 19.087 1.180 1.00 12.69 184 PHE A O 1
ATOM 1512 N N . ILE A 1 209 ? 76.320 19.216 -0.847 1.00 12.15 185 ILE A N 1
ATOM 1513 C CA . ILE A 1 209 ? 76.690 17.865 -1.250 1.00 11.48 185 ILE A CA 1
ATOM 1514 C C . ILE A 1 209 ? 78.222 17.707 -1.276 1.00 12.54 185 ILE A C 1
ATOM 1515 O O . ILE A 1 209 ? 78.775 16.724 -0.804 1.00 13.19 185 ILE A O 1
ATOM 1520 N N . ASP A 1 210 ? 78.888 18.691 -1.866 1.00 12.09 186 ASP A N 1
ATOM 1521 C CA . ASP A 1 210 ? 80.359 18.677 -1.990 1.00 12.16 186 ASP A CA 1
ATOM 1522 C C . ASP A 1 210 ? 80.972 18.669 -0.606 1.00 13.25 186 ASP A C 1
ATOM 1523 O O . ASP A 1 210 ? 81.909 17.907 -0.342 1.00 13.48 186 ASP A O 1
ATOM 1528 N N . ALA A 1 211 ? 80.482 19.526 0.280 1.00 11.91 187 ALA A N 1
ATOM 1529 C CA . ALA A 1 211 ? 80.980 19.577 1.650 1.00 12.25 187 ALA A CA 1
ATOM 1530 C C . ALA A 1 211 ? 80.750 18.259 2.372 1.00 12.88 187 ALA A C 1
ATOM 1531 O O . ALA A 1 211 ? 81.624 17.740 3.078 1.00 13.86 187 ALA A O 1
ATOM 1533 N N . ALA A 1 212 ? 79.557 17.696 2.215 1.00 12.33 188 ALA A N 1
ATOM 1534 C CA . ALA A 1 212 ? 79.242 16.411 2.814 1.00 13.08 188 ALA A CA 1
ATOM 1535 C C . ALA A 1 212 ? 80.270 15.375 2.398 1.00 11.81 188 ALA A C 1
ATOM 1536 O O . ALA A 1 212 ? 80.799 14.630 3.257 1.00 12.36 188 ALA A O 1
ATOM 1538 N N . HIS A 1 213 ? 80.563 15.303 1.098 1.00 12.20 189 HIS A N 1
ATOM 1539 C CA . HIS A 1 213 ? 81.590 14.375 0.608 1.00 11.23 189 HIS A CA 1
ATOM 1540 C C . HIS A 1 213 ? 82.924 14.575 1.291 1.00 12.55 189 HIS A C 1
ATOM 1541 O O . HIS A 1 213 ? 83.544 13.601 1.729 1.00 13.88 189 HIS A O 1
ATOM 1548 N N . GLY A 1 214 ? 83.335 15.831 1.438 1.00 12.29 190 GLY A N 1
ATOM 1549 C CA . GLY A 1 214 ? 84.600 16.115 2.121 1.00 11.88 190 GLY A CA 1
ATOM 1550 C C . GLY A 1 214 ? 84.610 15.640 3.552 1.00 13.07 190 GLY A C 1
ATOM 1551 O O . GLY A 1 214 ? 85.653 15.227 4.075 1.00 13.38 190 GLY A O 1
ATOM 1552 N N . TYR A 1 215 ? 83.445 15.686 4.206 1.00 12.57 191 TYR A N 1
ATOM 1553 C CA . TYR A 1 215 ? 83.309 15.183 5.573 1.00 12.79 191 TYR A CA 1
ATOM 1554 C C . TYR A 1 215 ? 83.076 13.672 5.646 1.00 13.04 191 TYR A C 1
ATOM 1555 O O . TYR A 1 215 ? 82.903 13.144 6.751 1.00 15.74 191 TYR A O 1
ATOM 1564 N N . GLY A 1 216 ? 83.106 12.972 4.523 1.00 13.36 192 GLY A N 1
ATOM 1565 C CA . GLY A 1 216 ? 82.952 11.521 4.508 1.00 13.82 192 GLY A CA 1
ATOM 1566 C C . GLY A 1 216 ? 81.541 10.994 4.428 1.00 15.55 192 GLY A C 1
ATOM 1567 O O . GLY A 1 216 ? 81.303 9.803 4.665 1.00 17.59 192 GLY A O 1
ATOM 1568 N N . LEU A 1 217 ? 80.602 11.864 4.073 1.00 13.90 193 LEU A N 1
ATOM 1569 C CA . LEU A 1 217 ? 79.172 11.521 4.024 1.00 13.75 193 LEU A CA 1
ATOM 1570 C C . LEU A 1 217 ? 78.665 11.381 2.608 1.00 13.15 193 LEU A C 1
ATOM 1571 O O . LEU A 1 217 ? 78.874 12.256 1.765 1.00 14.25 193 LEU A O 1
ATOM 1576 N N . SER A 1 218 ? 77.982 10.274 2.320 1.00 12.43 194 SER A N 1
ATOM 1577 C CA . SER A 1 218 ? 77.218 10.164 1.107 1.00 12.78 194 SER A CA 1
ATOM 1578 C C . SER A 1 218 ? 75.914 10.960 1.292 1.00 12.33 194 SER A C 1
ATOM 1579 O O . SER A 1 218 ? 75.469 11.176 2.421 1.00 13.00 194 SER A O 1
ATOM 1582 N N . VAL A 1 219 ? 75.348 11.410 0.183 1.00 12.24 195 VAL A N 1
ATOM 1583 C CA . VAL A 1 219 ? 74.063 12.131 0.193 1.00 11.35 195 VAL A CA 1
ATOM 1584 C C . VAL A 1 219 ? 73.121 11.478 -0.811 1.00 10.93 195 VAL A C 1
ATOM 1585 O O . VAL A 1 219 ? 73.470 11.221 -1.962 1.00 12.17 195 VAL A O 1
ATOM 1589 N N . VAL A 1 220 ? 71.923 11.137 -0.344 1.00 10.90 196 VAL A N 1
ATOM 1590 C CA . VAL A 1 220 ? 70.862 10.627 -1.170 1.00 12.10 196 VAL A CA 1
ATOM 1591 C C . VAL A 1 220 ? 69.653 11.529 -1.039 1.00 11.92 196 VAL A C 1
ATOM 1592 O O . VAL A 1 220 ? 69.443 12.170 -0.011 1.00 12.37 196 VAL A O 1
ATOM 1596 N N . LEU A 1 221 ? 68.872 11.604 -2.104 1.00 11.40 197 LEU A N 1
ATOM 1597 C CA . LEU A 1 221 ? 67.700 12.469 -2.174 1.00 11.50 197 LEU A CA 1
ATOM 1598 C C . LEU A 1 221 ? 66.413 11.662 -2.271 1.00 10.73 197 LEU A C 1
ATOM 1599 O O . LEU A 1 221 ? 66.313 10.721 -3.062 1.00 11.16 197 LEU A O 1
ATOM 1604 N N . ASP A 1 222 ? 65.436 12.045 -1.474 1.00 11.13 198 ASP A N 1
ATOM 1605 C CA . ASP A 1 222 ? 64.089 11.501 -1.515 1.00 11.58 198 ASP A CA 1
ATOM 1606 C C . ASP A 1 222 ? 63.403 12.129 -2.749 1.00 10.90 198 ASP A C 1
ATOM 1607 O O . ASP A 1 222 ? 63.345 13.359 -2.860 1.00 11.68 198 ASP A O 1
ATOM 1612 N N . ILE A 1 223 ? 62.920 11.262 -3.641 1.00 10.29 199 ILE A N 1
ATOM 1613 C CA . ILE A 1 223 ? 62.326 11.691 -4.891 1.00 12.19 199 ILE A CA 1
ATOM 1614 C C . ILE A 1 223 ? 60.926 11.092 -5.047 1.00 11.58 199 ILE A C 1
ATOM 1615 O O . ILE A 1 223 ? 60.713 9.911 -4.788 1.00 12.06 199 ILE A O 1
ATOM 1620 N N . VAL A 1 224 ? 59.997 11.952 -5.422 1.00 11.53 200 VAL A N 1
ATOM 1621 C CA . VAL A 1 224 ? 58.587 11.612 -5.575 1.00 12.26 200 VAL A CA 1
ATOM 1622 C C . VAL A 1 224 ? 58.245 11.551 -7.056 1.00 12.97 200 VAL A C 1
ATOM 1623 O O . VAL A 1 224 ? 58.282 12.594 -7.726 1.00 13.11 200 VAL A O 1
ATOM 1627 N N . LEU A 1 225 ? 57.949 10.352 -7.554 1.00 11.42 201 LEU A N 1
ATOM 1628 C CA . LEU A 1 225 ? 57.608 10.167 -8.960 1.00 12.40 201 LEU A CA 1
ATOM 1629 C C . LEU A 1 225 ? 56.192 9.579 -9.135 1.00 13.60 201 LEU A C 1
ATOM 1630 O O . LEU A 1 225 ? 55.799 9.218 -10.270 1.00 13.78 201 LEU A O 1
ATOM 1635 N N . ASN A 1 226 ? 55.453 9.466 -8.033 1.00 13.44 202 ASN A N 1
ATOM 1636 C CA . ASN A 1 226 ? 54.114 8.880 -8.032 1.00 13.41 202 ASN A CA 1
ATOM 1637 C C . ASN A 1 226 ? 52.997 9.897 -8.156 1.00 14.39 202 ASN A C 1
ATOM 1638 O O . ASN A 1 226 ? 51.873 9.507 -8.456 1.00 14.38 202 ASN A O 1
ATOM 1643 N N . HIS A 1 227 ? 53.250 11.171 -7.878 1.00 12.69 203 HIS A N 1
ATOM 1644 C CA . HIS A 1 227 ? 52.226 12.217 -7.988 1.00 13.64 203 HIS A CA 1
ATOM 1645 C C . HIS A 1 227 ? 52.857 13.585 -7.931 1.00 13.94 203 HIS A C 1
ATOM 1646 O O . HIS A 1 227 ? 54.011 13.715 -7.553 1.00 14.09 203 HIS A O 1
ATOM 1653 N N . PHE A 1 228 ? 52.090 14.595 -8.325 1.00 14.35 204 PHE A N 1
ATOM 1654 C CA . PHE A 1 228 ? 52.446 16.012 -8.214 1.00 13.62 204 PHE A CA 1
ATOM 1655 C C . PHE A 1 228 ? 51.596 16.694 -7.161 1.00 13.98 204 PHE A C 1
ATOM 1656 O O . PHE A 1 228 ? 50.413 16.356 -6.998 1.00 14.74 204 PHE A O 1
ATOM 1664 N N . GLY A 1 229 ? 52.168 17.637 -6.440 1.00 14.03 205 GLY A N 1
ATOM 1665 C CA . GLY A 1 229 ? 51.451 18.406 -5.452 1.00 13.60 205 GLY A CA 1
ATOM 1666 C C . GLY A 1 229 ? 50.394 19.314 -6.055 1.00 14.01 205 GLY A C 1
ATOM 1667 O O . GLY A 1 229 ? 50.290 19.451 -7.289 1.00 14.75 205 GLY A O 1
ATOM 1668 N N . PRO A 1 230 ? 49.626 19.982 -5.196 1.00 14.79 206 PRO A N 1
ATOM 1669 C CA . PRO A 1 230 ? 48.449 20.714 -5.640 1.00 16.14 206 PRO A CA 1
ATOM 1670 C C . PRO A 1 230 ? 48.620 22.135 -6.070 1.00 17.12 206 PRO A C 1
ATOM 1671 O O . PRO A 1 230 ? 47.705 22.660 -6.721 1.00 21.64 206 PRO A O 1
ATOM 1675 N N A GLU A 1 231 ? 49.700 22.795 -5.677 0.70 15.42 207 GLU A N 1
ATOM 1676 N N B GLU A 1 231 ? 49.745 22.760 -5.748 0.30 16.84 207 GLU A N 1
ATOM 1677 C CA A GLU A 1 231 ? 49.946 24.186 -6.099 0.70 15.89 207 GLU A CA 1
ATOM 1678 C CA B GLU A 1 231 ? 49.969 24.172 -6.071 0.30 16.78 207 GLU A CA 1
ATOM 1679 C C A GLU A 1 231 ? 51.114 24.239 -7.068 0.70 16.34 207 GLU A C 1
ATOM 1680 C C B GLU A 1 231 ? 51.168 24.358 -7.003 0.30 16.93 207 GLU A C 1
ATOM 1681 O O A GLU A 1 231 ? 52.155 23.654 -6.831 0.70 14.57 207 GLU A O 1
ATOM 1682 O O B GLU A 1 231 ? 52.298 23.996 -6.659 0.30 15.77 207 GLU A O 1
ATOM 1693 N N . GLY A 1 232 ? 50.929 24.950 -8.177 1.00 16.87 208 GLY A N 1
ATOM 1694 C CA . GLY A 1 232 ? 52.004 25.184 -9.133 1.00 17.18 208 GLY A CA 1
ATOM 1695 C C . GLY A 1 232 ? 52.209 24.131 -10.211 1.00 17.25 208 GLY A C 1
ATOM 1696 O O . GLY A 1 232 ? 53.169 24.225 -10.965 1.00 17.33 208 GLY A O 1
ATOM 1697 N N . ASN A 1 233 ? 51.313 23.155 -10.310 1.00 16.93 209 ASN A N 1
ATOM 1698 C CA . ASN A 1 233 ? 51.387 22.122 -11.327 1.00 16.30 209 ASN A CA 1
ATOM 1699 C C . ASN A 1 233 ? 50.517 22.509 -12.519 1.00 17.49 209 ASN A C 1
ATOM 1700 O O . ASN A 1 233 ? 49.280 22.393 -12.480 1.00 18.06 209 ASN A O 1
ATOM 1705 N N . TYR A 1 234 ? 51.154 22.958 -13.590 1.00 16.82 210 TYR A N 1
ATOM 1706 C CA . TYR A 1 234 ? 50.422 23.363 -14.791 1.00 17.56 210 TYR A CA 1
ATOM 1707 C C . TYR A 1 234 ? 50.471 22.325 -15.875 1.00 17.93 210 TYR A C 1
ATOM 1708 O O . TYR A 1 234 ? 49.943 22.550 -16.979 1.00 17.29 210 TYR A O 1
ATOM 1717 N N . LEU A 1 235 ? 51.070 21.177 -15.602 1.00 17.13 211 LEU A N 1
ATOM 1718 C CA . LEU A 1 235 ? 51.082 20.092 -16.601 1.00 18.11 211 LEU A CA 1
ATOM 1719 C C . LEU A 1 235 ? 49.667 19.691 -17.096 1.00 19.55 211 LEU A C 1
ATOM 1720 O O . LEU A 1 235 ? 49.501 19.416 -18.271 1.00 18.39 211 LEU A O 1
ATOM 1725 N N . PRO A 1 236 ? 48.650 19.670 -16.204 1.00 19.10 212 PRO A N 1
ATOM 1726 C CA . PRO A 1 236 ? 47.302 19.321 -16.712 1.00 20.72 212 PRO A CA 1
ATOM 1727 C C . PRO A 1 236 ? 46.793 20.291 -17.798 1.00 21.99 212 PRO A C 1
ATOM 1728 O O . PRO A 1 236 ? 46.104 19.846 -18.714 1.00 21.99 212 PRO A O 1
ATOM 1732 N N A LEU A 1 237 ? 47.183 21.566 -17.711 0.50 21.44 213 LEU A N 1
ATOM 1733 N N B LEU A 1 237 ? 47.137 21.569 -17.697 0.50 20.67 213 LEU A N 1
ATOM 1734 C CA A LEU A 1 237 ? 46.788 22.627 -18.662 0.50 22.17 213 LEU A CA 1
ATOM 1735 C CA B LEU A 1 237 ? 46.747 22.541 -18.710 0.50 20.85 213 LEU A CA 1
ATOM 1736 C C A LEU A 1 237 ? 47.644 22.608 -19.947 0.50 21.61 213 LEU A C 1
ATOM 1737 C C B LEU A 1 237 ? 47.586 22.341 -19.972 0.50 20.79 213 LEU A C 1
ATOM 1738 O O A LEU A 1 237 ? 47.186 22.968 -21.044 0.50 20.77 213 LEU A O 1
ATOM 1739 O O B LEU A 1 237 ? 47.039 22.240 -21.082 0.50 19.78 213 LEU A O 1
ATOM 1748 N N . LEU A 1 238 ? 48.908 22.235 -19.805 1.00 19.76 214 LEU A N 1
ATOM 1749 C CA . LEU A 1 238 ? 49.810 22.092 -20.952 1.00 20.22 214 LEU A CA 1
ATOM 1750 C C . LEU A 1 238 ? 49.508 20.837 -21.755 1.00 19.95 214 LEU A C 1
ATOM 1751 O O . LEU A 1 238 ? 49.454 20.875 -22.988 1.00 20.35 214 LEU A O 1
ATOM 1756 N N . ALA A 1 239 ? 49.298 19.733 -21.058 1.00 18.20 215 ALA A N 1
ATOM 1757 C CA . ALA A 1 239 ? 49.163 18.433 -21.673 1.00 18.89 215 ALA A CA 1
ATOM 1758 C C . ALA A 1 239 ? 48.271 17.541 -20.816 1.00 19.75 215 ALA A C 1
ATOM 1759 O O . ALA A 1 239 ? 48.754 16.792 -19.982 1.00 20.07 215 ALA A O 1
ATOM 1761 N N . PRO A 1 240 ? 46.948 17.593 -21.038 1.00 18.69 216 PRO A N 1
ATOM 1762 C CA . PRO A 1 240 ? 46.061 16.757 -20.226 1.00 19.35 216 PRO A CA 1
ATOM 1763 C C . PRO A 1 240 ? 46.450 15.280 -20.239 1.00 20.01 216 PRO A C 1
ATOM 1764 O O . PRO A 1 240 ? 46.290 14.583 -19.218 1.00 20.55 216 PRO A O 1
ATOM 1768 N N . ALA A 1 241 ? 47.009 14.803 -21.348 1.00 19.72 217 ALA A N 1
ATOM 1769 C CA . ALA A 1 241 ? 47.457 13.433 -21.481 1.00 20.52 217 ALA A CA 1
ATOM 1770 C C . ALA A 1 241 ? 48.651 13.050 -20.576 1.00 20.64 217 ALA A C 1
ATOM 1771 O O . ALA A 1 241 ? 49.045 11.886 -20.521 1.00 22.15 217 ALA A O 1
ATOM 1773 N N . PHE A 1 242 ? 49.217 14.019 -19.866 1.00 19.55 218 PHE A N 1
ATOM 1774 C CA . PHE A 1 242 ? 50.310 13.733 -18.934 1.00 20.14 218 PHE A CA 1
ATOM 1775 C C . PHE A 1 242 ? 49.754 12.836 -17.825 1.00 20.91 218 PHE A C 1
ATOM 1776 O O . PHE A 1 242 ? 50.481 12.013 -17.279 1.00 20.20 218 PHE A O 1
ATOM 1784 N N . PHE A 1 243 ? 48.452 12.973 -17.537 1.00 21.49 219 PHE A N 1
ATOM 1785 C CA . PHE A 1 243 ? 47.775 12.192 -16.488 1.00 23.51 219 PHE A CA 1
ATOM 1786 C C . PHE A 1 243 ? 46.713 11.273 -17.042 1.00 27.19 219 PHE A C 1
ATOM 1787 O O . PHE A 1 243 ? 46.053 11.599 -18.031 1.00 27.32 219 PHE A O 1
ATOM 1795 N N . HIS A 1 244 ? 46.548 10.119 -16.396 1.00 30.02 220 HIS A N 1
ATOM 1796 C CA . HIS A 1 244 ? 45.516 9.170 -16.815 1.00 34.62 220 HIS A CA 1
ATOM 1797 C C . HIS A 1 244 ? 44.122 9.706 -16.550 1.00 37.99 220 HIS A C 1
ATOM 1798 O O . HIS A 1 244 ? 43.934 10.580 -15.701 1.00 38.10 220 HIS A O 1
ATOM 1805 N N . LYS A 1 245 ? 43.157 9.168 -17.299 1.00 42.15 221 LYS A N 1
ATOM 1806 C CA . LYS A 1 245 ? 41.745 9.510 -17.141 1.00 45.03 221 LYS A CA 1
ATOM 1807 C C . LYS A 1 245 ? 41.107 8.806 -15.935 1.00 45.71 221 LYS A C 1
ATOM 1808 O O . LYS A 1 245 ? 40.326 9.425 -15.211 1.00 47.71 221 LYS A O 1
ATOM 1814 N N . GLU A 1 246 ? 41.437 7.531 -15.707 1.00 47.17 222 GLU A N 1
ATOM 1815 C CA . GLU A 1 246 ? 40.869 6.785 -14.561 1.00 47.41 222 GLU A CA 1
ATOM 1816 C C . GLU A 1 246 ? 41.736 6.825 -13.308 1.00 46.77 222 GLU A C 1
ATOM 1817 O O . GLU A 1 246 ? 41.274 7.227 -12.235 1.00 48.31 222 GLU A O 1
ATOM 1823 N N . ARG A 1 247 ? 42.991 6.411 -13.462 1.00 44.80 223 ARG A N 1
ATOM 1824 C CA . ARG A 1 247 ? 43.922 6.226 -12.338 1.00 43.02 223 ARG A CA 1
ATOM 1825 C C . ARG A 1 247 ? 44.162 7.468 -11.451 1.00 39.90 223 ARG A C 1
ATOM 1826 O O . ARG A 1 247 ? 44.508 8.552 -11.940 1.00 39.85 223 ARG A O 1
ATOM 1834 N N A MET A 1 248 ? 43.953 7.306 -10.144 0.50 37.25 224 MET A N 1
ATOM 1835 N N B MET A 1 248 ? 43.952 7.273 -10.151 0.50 37.78 224 MET A N 1
ATOM 1836 C CA A MET A 1 248 ? 44.198 8.370 -9.168 0.50 34.54 224 MET A CA 1
ATOM 1837 C CA B MET A 1 248 ? 44.169 8.287 -9.130 0.50 35.55 224 MET A CA 1
ATOM 1838 C C A MET A 1 248 ? 44.871 7.755 -7.942 0.50 32.29 224 MET A C 1
ATOM 1839 C C B MET A 1 248 ? 44.951 7.657 -7.988 0.50 32.83 224 MET A C 1
ATOM 1840 O O A MET A 1 248 ? 44.400 6.764 -7.400 0.50 33.28 224 MET A O 1
ATOM 1841 O O B MET A 1 248 ? 44.666 6.537 -7.578 0.50 33.89 224 MET A O 1
ATOM 1850 N N . THR A 1 249 ? 45.973 8.354 -7.503 1.00 28.17 225 THR A N 1
ATOM 1851 C CA . THR A 1 249 ? 46.646 7.915 -6.299 1.00 25.17 225 THR A CA 1
ATOM 1852 C C . THR A 1 249 ? 45.836 8.578 -5.191 1.00 21.61 225 THR A C 1
ATOM 1853 O O . THR A 1 249 ? 44.915 9.368 -5.465 1.00 22.23 225 THR A O 1
ATOM 1857 N N . PRO A 1 250 ? 46.159 8.296 -3.929 1.00 19.71 226 PRO A N 1
ATOM 1858 C CA . PRO A 1 250 ? 45.457 8.975 -2.856 1.00 20.76 226 PRO A CA 1
ATOM 1859 C C . PRO A 1 250 ? 45.784 10.474 -2.706 1.00 20.55 226 PRO A C 1
ATOM 1860 O O . PRO A 1 250 ? 45.214 11.131 -1.843 1.00 20.14 226 PRO A O 1
ATOM 1864 N N . TRP A 1 251 ? 46.693 11.008 -3.538 1.00 19.87 227 TRP A N 1
ATOM 1865 C CA . TRP A 1 251 ? 47.206 12.367 -3.372 1.00 19.12 227 TRP A CA 1
ATOM 1866 C C . TRP A 1 251 ? 47.132 13.221 -4.625 1.00 19.66 227 TRP A C 1
ATOM 1867 O O . TRP A 1 251 ? 47.558 14.388 -4.610 1.00 19.21 227 TRP A O 1
ATOM 1878 N N . GLY A 1 252 ? 46.597 12.656 -5.697 1.00 19.40 228 GLY A N 1
ATOM 1879 C CA . GLY A 1 252 ? 46.552 13.342 -6.982 1.00 21.29 228 GLY A CA 1
ATOM 1880 C C . GLY A 1 252 ? 46.375 12.358 -8.122 1.00 23.68 228 GLY A C 1
ATOM 1881 O O . GLY A 1 252 ? 46.403 11.137 -7.916 1.00 26.82 228 GLY A O 1
ATOM 1882 N N . ASN A 1 253 ? 46.228 12.876 -9.339 1.00 24.82 229 ASN A N 1
ATOM 1883 C CA . ASN A 1 253 ? 46.026 12.018 -10.512 1.00 24.90 229 ASN A CA 1
ATOM 1884 C C . ASN A 1 253 ? 47.208 11.109 -10.807 1.00 23.41 229 ASN A C 1
ATOM 1885 O O . ASN A 1 253 ? 48.339 11.485 -10.572 1.00 22.66 229 ASN A O 1
ATOM 1890 N N . GLY A 1 254 ? 46.917 9.901 -11.280 1.00 22.10 230 GLY A N 1
ATOM 1891 C CA . GLY A 1 254 ? 47.949 8.991 -11.719 1.00 21.80 230 GLY A CA 1
ATOM 1892 C C . GLY A 1 254 ? 48.627 9.535 -12.962 1.00 21.06 230 GLY A C 1
ATOM 1893 O O . GLY A 1 254 ? 47.998 10.119 -13.852 1.00 22.10 230 GLY A O 1
ATOM 1894 N N . ILE A 1 255 ? 49.921 9.289 -13.028 1.00 16.83 231 ILE A N 1
ATOM 1895 C CA . ILE A 1 255 ? 50.762 9.760 -14.143 1.00 15.74 231 ILE A CA 1
ATOM 1896 C C . ILE A 1 255 ? 50.777 8.744 -15.288 1.00 16.66 231 ILE A C 1
ATOM 1897 O O . ILE A 1 255 ? 50.858 7.548 -15.062 1.00 17.93 231 ILE A O 1
ATOM 1902 N N . ALA A 1 256 ? 50.665 9.239 -16.527 1.00 16.69 232 ALA A N 1
ATOM 1903 C CA . ALA A 1 256 ? 50.647 8.373 -17.707 1.00 16.42 232 ALA A CA 1
ATOM 1904 C C . ALA A 1 256 ? 52.053 7.948 -18.144 1.00 17.47 232 ALA A C 1
ATOM 1905 O O . ALA A 1 256 ? 52.570 8.409 -19.159 1.00 17.68 232 ALA A O 1
ATOM 1907 N N . TYR A 1 257 ? 52.652 7.014 -17.395 1.00 17.69 233 TYR A N 1
ATOM 1908 C CA . TYR A 1 257 ? 54.035 6.583 -17.669 1.00 17.97 233 TYR A CA 1
ATOM 1909 C C . TYR A 1 257 ? 54.222 5.881 -19.016 1.00 18.88 233 TYR A C 1
ATOM 1910 O O . TYR A 1 257 ? 55.362 5.700 -19.462 1.00 19.87 233 TYR A O 1
ATOM 1919 N N . ASP A 1 258 ? 53.115 5.445 -19.616 1.00 19.64 234 ASP A N 1
ATOM 1920 C CA . ASP A 1 258 ? 53.126 4.798 -20.939 1.00 21.97 234 ASP A CA 1
ATOM 1921 C C . ASP A 1 258 ? 53.199 5.774 -22.119 1.00 23.12 234 ASP A C 1
ATOM 1922 O O . ASP A 1 258 ? 53.330 5.347 -23.261 1.00 27.60 234 ASP A O 1
ATOM 1927 N N . VAL A 1 259 ? 53.063 7.066 -21.860 1.00 20.11 235 VAL A N 1
ATOM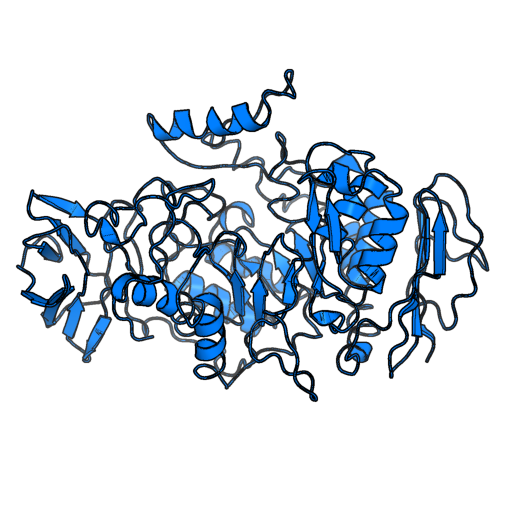 1928 C CA . VAL A 1 259 ? 53.141 8.086 -22.887 1.00 19.55 235 VAL A CA 1
ATOM 1929 C C . VAL A 1 259 ? 54.597 8.545 -22.974 1.00 21.18 235 VAL A C 1
ATOM 1930 O O . VAL A 1 259 ? 55.183 8.934 -21.973 1.00 19.37 235 VAL A O 1
ATOM 1934 N N . ASP A 1 260 ? 55.201 8.505 -24.157 1.00 20.97 236 ASP A N 1
ATOM 1935 C CA . ASP A 1 260 ? 56.619 8.768 -24.300 1.00 20.69 236 ASP A CA 1
ATOM 1936 C C . ASP A 1 260 ? 57.086 10.070 -23.645 1.00 19.08 236 ASP A C 1
ATOM 1937 O O . ASP A 1 260 ? 58.068 10.043 -22.911 1.00 17.99 236 ASP A O 1
ATOM 1942 N N . ALA A 1 261 ? 56.415 11.193 -23.897 1.00 17.30 237 ALA A N 1
ATOM 1943 C CA . ALA A 1 261 ? 56.875 12.491 -23.335 1.00 17.60 237 ALA A CA 1
ATOM 1944 C C . ALA A 1 261 ? 56.843 12.491 -21.811 1.00 16.33 237 ALA A C 1
ATOM 1945 O O . ALA A 1 261 ? 57.720 13.084 -21.136 1.00 17.11 237 ALA A O 1
ATOM 1947 N N . VAL A 1 262 ? 55.827 11.830 -21.266 1.00 17.37 238 VAL A N 1
ATOM 1948 C CA . VAL A 1 262 ? 55.676 11.707 -19.819 1.00 18.14 238 VAL A CA 1
ATOM 1949 C C . VAL A 1 262 ? 56.789 10.867 -19.241 1.00 18.28 238 VAL A C 1
ATOM 1950 O O . VAL A 1 262 ? 57.418 11.233 -18.229 1.00 16.66 238 VAL A O 1
ATOM 1954 N N . ARG A 1 263 ? 57.051 9.742 -19.882 1.00 18.32 239 ARG A N 1
ATOM 1955 C CA . ARG A 1 263 ? 58.094 8.835 -19.477 1.00 18.88 239 ARG A CA 1
ATOM 1956 C C . ARG A 1 263 ? 59.462 9.556 -19.487 1.00 18.14 239 ARG A C 1
ATOM 1957 O O . ARG A 1 263 ? 60.306 9.364 -18.591 1.00 18.97 239 ARG A O 1
ATOM 1965 N N . ARG A 1 264 ? 59.711 10.398 -20.481 1.00 16.80 240 ARG A N 1
ATOM 1966 C CA . ARG A 1 264 ? 60.942 11.179 -20.528 1.00 17.12 240 ARG A CA 1
ATOM 1967 C C . ARG A 1 264 ? 61.034 12.111 -19.309 1.00 16.78 240 ARG A C 1
ATOM 1968 O O . ARG A 1 264 ? 62.057 12.168 -18.634 1.00 17.09 240 ARG A O 1
ATOM 1976 N N . TYR A 1 265 ? 59.961 12.807 -19.000 1.00 14.75 241 TYR A N 1
ATOM 1977 C CA . TYR A 1 265 ? 59.985 13.715 -17.854 1.00 14.62 241 TYR A CA 1
ATOM 1978 C C . TYR A 1 265 ? 60.306 12.921 -16.564 1.00 14.07 241 TYR A C 1
ATOM 1979 O O . TYR A 1 265 ? 61.117 13.341 -15.745 1.00 14.49 241 TYR A O 1
ATOM 1988 N N . ILE A 1 266 ? 59.648 11.789 -16.377 1.00 14.00 242 ILE A N 1
ATOM 1989 C CA . ILE A 1 266 ? 59.772 10.975 -15.136 1.00 13.79 242 ILE A CA 1
ATOM 1990 C C . ILE A 1 266 ? 61.110 10.250 -15.038 1.00 15.10 242 ILE A C 1
ATOM 1991 O O . ILE A 1 266 ? 61.758 10.297 -13.999 1.00 16.15 242 ILE A O 1
ATOM 1996 N N . ILE A 1 267 ? 61.530 9.565 -16.091 1.00 14.33 243 ILE A N 1
ATOM 1997 C CA . ILE A 1 267 ? 62.769 8.817 -16.017 1.00 15.04 243 ILE A CA 1
ATOM 1998 C C . ILE A 1 267 ? 63.998 9.723 -15.968 1.00 14.33 243 ILE A C 1
ATOM 1999 O O . ILE A 1 267 ? 64.957 9.417 -15.257 1.00 15.00 243 ILE A O 1
ATOM 2004 N N . GLU A 1 268 ? 63.981 10.814 -16.727 1.00 14.36 244 GLU A N 1
ATOM 2005 C CA . GLU A 1 268 ? 65.135 11.693 -16.745 1.00 14.00 244 GLU A CA 1
ATOM 2006 C C . GLU A 1 268 ? 65.327 12.463 -15.434 1.00 14.98 244 GLU A C 1
ATOM 2007 O O . GLU A 1 268 ? 66.436 12.895 -15.167 1.00 15.41 244 GLU A O 1
ATOM 2013 N N . ALA A 1 269 ? 64.276 12.637 -14.625 1.00 14.92 245 ALA A N 1
ATOM 2014 C CA . ALA A 1 269 ? 64.418 13.330 -13.330 1.00 13.34 245 ALA A CA 1
ATOM 2015 C C . ALA A 1 269 ? 65.443 12.659 -12.396 1.00 13.41 245 ALA A C 1
ATOM 2016 O O . ALA A 1 269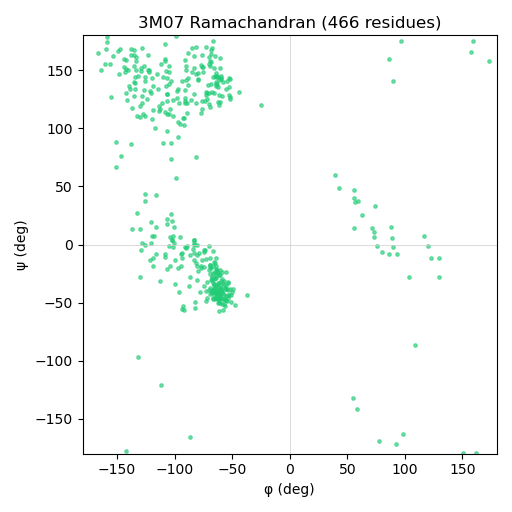 ? 66.390 13.311 -11.961 1.00 13.46 245 ALA A O 1
ATOM 2018 N N . PRO A 1 270 ? 65.290 11.357 -12.070 1.00 13.62 246 PRO A N 1
ATOM 2019 C CA . PRO A 1 270 ? 66.313 10.755 -11.214 1.00 13.50 246 PRO A CA 1
ATOM 2020 C C . PRO A 1 270 ? 67.722 10.771 -11.813 1.00 14.23 246 PRO A C 1
ATOM 2021 O O . PRO A 1 270 ? 68.700 10.992 -11.088 1.00 13.98 246 PRO A O 1
ATOM 2025 N N A LEU A 1 271 ? 67.817 10.576 -13.133 0.60 14.13 247 LEU A N 1
ATOM 2026 N N B LEU A 1 271 ? 67.835 10.544 -13.125 0.40 14.42 247 LEU A N 1
ATOM 2027 C CA A LEU A 1 271 ? 69.123 10.600 -13.790 0.60 14.52 247 LEU A CA 1
ATOM 2028 C CA B LEU A 1 271 ? 69.152 10.574 -13.765 0.40 14.69 247 LEU A CA 1
ATOM 2029 C C A LEU A 1 271 ? 69.752 11.994 -13.662 0.60 13.61 247 LEU A C 1
ATOM 2030 C C B LEU A 1 271 ? 69.763 11.991 -13.671 0.40 13.97 247 LEU A C 1
ATOM 2031 O O A LEU A 1 271 ? 70.935 12.138 -13.393 0.60 13.53 247 LEU A O 1
ATOM 2032 O O B LEU A 1 271 ? 70.955 12.145 -13.431 0.40 14.11 247 LEU A O 1
ATOM 2041 N N . TYR A 1 272 ? 68.933 13.014 -13.851 1.00 14.03 248 TYR A N 1
ATOM 2042 C CA . TYR A 1 272 ? 69.360 14.422 -13.708 1.00 13.15 248 TYR A CA 1
ATOM 2043 C C . TYR A 1 272 ? 69.886 14.716 -12.300 1.00 12.98 248 TYR A C 1
ATOM 2044 O O . TYR A 1 272 ? 70.971 15.251 -12.127 1.00 13.00 248 TYR A O 1
ATOM 2053 N N . TRP A 1 273 ? 69.140 14.331 -11.284 1.00 13.04 249 TRP A N 1
ATOM 2054 C CA . TRP A 1 273 ? 69.561 14.637 -9.934 1.00 13.28 249 TRP A CA 1
ATOM 2055 C C . TRP A 1 273 ? 70.878 13.959 -9.616 1.00 12.82 249 TRP A C 1
ATOM 2056 O O . TRP A 1 273 ? 71.786 14.547 -9.037 1.00 13.05 249 TRP A O 1
ATOM 2067 N N . LEU A 1 274 ? 70.992 12.693 -9.997 1.00 12.39 250 LEU A N 1
ATOM 2068 C CA . LEU A 1 274 ? 72.188 11.958 -9.695 1.00 13.15 250 LEU A CA 1
ATOM 2069 C C . LEU A 1 274 ? 73.403 12.531 -10.414 1.00 13.60 250 LEU A C 1
ATOM 2070 O O . LEU A 1 274 ? 74.486 12.656 -9.809 1.00 14.83 250 LEU A O 1
ATOM 2075 N N A THR A 1 275 ? 73.260 12.855 -11.689 0.50 12.79 251 THR A N 1
ATOM 2076 N N B THR A 1 275 ? 73.219 12.859 -11.694 0.50 13.27 251 THR A N 1
ATOM 2077 C CA A THR A 1 275 ? 74.418 13.329 -12.456 0.50 13.91 251 THR A CA 1
ATOM 2078 C CA B THR A 1 275 ? 74.324 13.315 -12.550 0.50 14.92 251 THR A CA 1
ATOM 2079 C C A THR A 1 275 ? 74.724 14.787 -12.146 0.50 13.64 251 THR A C 1
ATOM 2080 C C B THR A 1 275 ? 74.716 14.757 -12.321 0.50 14.57 251 THR A C 1
ATOM 2081 O O A THR A 1 275 ? 75.838 15.136 -11.756 0.50 14.25 251 THR A O 1
ATOM 2082 O O B THR A 1 275 ? 75.902 15.061 -12.258 0.50 16.46 251 THR A O 1
ATOM 2089 N N . GLU A 1 276 ? 73.739 15.655 -12.254 1.00 14.35 252 GLU A N 1
ATOM 2090 C CA . GLU A 1 276 ? 74.012 17.069 -12.080 1.00 14.53 252 GLU A CA 1
ATOM 2091 C C . GLU A 1 276 ? 74.413 17.482 -10.659 1.00 14.42 252 GLU A C 1
ATOM 2092 O O . GLU A 1 276 ? 75.190 18.411 -10.460 1.00 15.07 252 GLU A O 1
ATOM 2098 N N . TYR A 1 277 ? 73.863 16.790 -9.665 1.00 12.67 253 TYR A N 1
ATOM 2099 C CA . TYR A 1 277 ? 74.127 17.090 -8.256 1.00 12.28 253 TYR A CA 1
ATOM 2100 C C . TYR A 1 277 ? 75.117 16.120 -7.608 1.00 12.10 253 TYR A C 1
ATOM 2101 O O . TYR A 1 277 ? 75.365 16.196 -6.435 1.00 13.50 253 TYR A O 1
ATOM 2110 N N . HIS A 1 278 ? 75.654 15.204 -8.405 1.00 12.30 254 HIS A N 1
ATOM 2111 C CA . HIS A 1 278 ? 76.736 14.302 -7.956 1.00 12.78 254 HIS A CA 1
ATOM 2112 C C . HIS A 1 278 ? 76.266 13.553 -6.698 1.00 13.07 254 HIS A C 1
ATOM 2113 O O . HIS A 1 278 ? 76.998 13.361 -5.727 1.00 13.26 254 HIS A O 1
ATOM 2120 N N . LEU A 1 279 ? 75.002 13.153 -6.705 1.00 12.01 255 LEU A N 1
ATOM 2121 C CA . LEU A 1 279 ? 74.449 12.430 -5.562 1.00 12.55 255 LEU A CA 1
ATOM 2122 C C . LEU A 1 279 ? 74.901 10.980 -5.532 1.00 11.94 255 LEU A C 1
ATOM 2123 O O . LEU A 1 279 ? 75.363 10.411 -6.532 1.00 13.63 255 LEU A O 1
ATOM 2128 N N . ASP A 1 280 ? 74.739 10.367 -4.356 1.00 12.03 256 ASP A N 1
ATOM 2129 C CA . ASP A 1 280 ? 75.133 8.989 -4.118 1.00 12.40 256 ASP A CA 1
ATOM 2130 C C . ASP A 1 280 ? 74.014 7.965 -4.151 1.00 12.17 256 ASP A C 1
ATOM 2131 O O . ASP A 1 280 ? 74.262 6.787 -3.940 1.00 12.82 256 ASP A O 1
ATOM 2136 N N . GLY A 1 281 ? 72.802 8.437 -4.414 1.00 12.07 257 GLY A N 1
ATOM 2137 C CA . GLY A 1 281 ? 71.647 7.590 -4.459 1.00 12.37 257 GLY A CA 1
ATOM 2138 C C . GLY A 1 281 ? 70.382 8.395 -4.333 1.00 12.47 257 GLY A C 1
ATOM 2139 O O . GLY A 1 281 ? 70.387 9.634 -4.266 1.00 12.44 257 GLY A O 1
ATOM 2140 N N . LEU A 1 282 ? 69.284 7.662 -4.347 1.00 12.29 258 LEU A N 1
ATOM 2141 C CA . LEU A 1 282 ? 67.918 8.219 -4.286 1.00 11.73 258 LEU A CA 1
ATOM 2142 C C . LEU A 1 282 ? 67.074 7.306 -3.466 1.00 12.59 258 LEU A C 1
ATOM 2143 O O . LEU A 1 282 ? 67.301 6.070 -3.485 1.00 13.50 258 LEU A O 1
ATOM 2148 N N . ARG A 1 283 ? 66.112 7.889 -2.779 1.00 11.56 259 ARG A N 1
ATOM 2149 C CA . ARG A 1 283 ? 65.064 7.134 -2.064 1.00 11.54 259 ARG A CA 1
ATOM 2150 C C . ARG A 1 283 ? 63.737 7.411 -2.737 1.00 12.86 259 ARG A C 1
ATOM 2151 O O . ARG A 1 283 ? 63.287 8.549 -2.766 1.00 12.43 259 ARG A O 1
ATOM 2159 N N . PHE A 1 284 ? 63.139 6.386 -3.328 1.00 11.91 260 PHE A N 1
ATOM 2160 C CA . PHE A 1 284 ? 61.900 6.547 -4.094 1.00 10.87 260 PHE A CA 1
ATOM 2161 C C . PHE A 1 284 ? 60.663 6.402 -3.242 1.00 12.33 260 PHE A C 1
ATOM 2162 O O . PHE A 1 284 ? 60.395 5.333 -2.709 1.00 12.37 260 PHE A O 1
ATOM 2170 N N . ASP A 1 285 ? 59.940 7.494 -3.101 1.00 12.28 261 ASP A N 1
ATOM 2171 C CA . ASP A 1 285 ? 58.694 7.559 -2.355 1.00 12.37 261 ASP A CA 1
ATOM 2172 C C . ASP A 1 285 ? 57.598 6.705 -2.966 1.00 12.27 261 ASP A C 1
ATOM 2173 O O . ASP A 1 285 ? 57.435 6.677 -4.187 1.00 12.91 261 ASP A O 1
ATOM 2178 N N . ALA A 1 286 ? 56.881 5.995 -2.083 1.00 12.83 262 ALA A N 1
ATOM 2179 C CA . ALA A 1 286 ? 55.619 5.275 -2.412 1.00 13.49 262 ALA A CA 1
ATOM 2180 C C . ALA A 1 286 ? 55.632 4.589 -3.763 1.00 12.90 262 ALA A C 1
ATOM 2181 O O . ALA A 1 286 ? 54.771 4.866 -4.624 1.00 14.36 262 ALA A O 1
ATOM 2183 N N . ILE A 1 287 ? 56.555 3.654 -3.986 1.00 13.65 263 ILE A N 1
ATOM 2184 C CA . ILE A 1 287 ? 56.644 2.995 -5.268 1.00 13.66 263 ILE A CA 1
ATOM 2185 C C . ILE A 1 287 ? 55.454 2.096 -5.557 1.00 14.82 263 ILE A C 1
ATOM 2186 O O . ILE A 1 287 ? 55.220 1.775 -6.700 1.00 14.82 263 ILE A O 1
ATOM 2191 N N . ASP A 1 288 ? 54.737 1.712 -4.507 1.00 13.96 264 ASP A N 1
ATOM 2192 C CA . ASP A 1 288 ? 53.508 0.918 -4.646 1.00 15.62 264 ASP A CA 1
ATOM 2193 C C . ASP A 1 288 ? 52.422 1.725 -5.350 1.00 16.24 264 ASP A C 1
ATOM 2194 O O . ASP A 1 288 ? 51.408 1.175 -5.760 1.00 17.72 264 ASP A O 1
ATOM 2199 N N . GLN A 1 289 ? 52.596 3.038 -5.457 1.00 14.47 265 GLN A N 1
ATOM 2200 C CA . GLN A 1 289 ? 51.626 3.926 -6.154 1.00 14.64 265 GLN A CA 1
ATOM 2201 C C . GLN A 1 289 ? 52.151 4.410 -7.508 1.00 15.03 265 GLN A C 1
ATOM 2202 O O . GLN A 1 289 ? 51.703 5.416 -8.016 1.00 19.03 265 GLN A O 1
ATOM 2208 N N . ILE A 1 290 ? 53.099 3.680 -8.075 1.00 14.24 266 ILE A N 1
ATOM 2209 C CA . ILE A 1 290 ? 53.603 3.936 -9.414 1.00 16.15 266 ILE A CA 1
ATOM 2210 C C . ILE A 1 290 ? 53.118 2.789 -10.319 1.00 17.57 266 ILE A C 1
ATOM 2211 O O . ILE A 1 290 ? 53.793 1.785 -10.493 1.00 19.23 266 ILE A O 1
ATOM 2216 N N . GLU A 1 291 ? 51.910 2.968 -10.865 1.00 18.58 267 GLU A N 1
ATOM 2217 C CA . GLU A 1 291 ? 51.279 1.964 -11.723 1.00 20.48 267 GLU A CA 1
ATOM 2218 C C . GLU A 1 291 ? 51.627 2.215 -13.176 1.00 19.17 267 GLU A C 1
ATOM 2219 O O . GLU A 1 291 ? 51.314 3.275 -13.719 1.00 21.49 267 GLU A O 1
ATOM 2225 N N . ASP A 1 292 ? 52.233 1.220 -13.801 1.00 19.94 268 ASP A N 1
ATOM 2226 C CA . ASP A 1 292 ? 52.632 1.296 -15.214 1.00 21.29 268 ASP A CA 1
ATOM 2227 C C . ASP A 1 292 ? 52.386 -0.072 -15.857 1.00 23.24 268 ASP A C 1
ATOM 2228 O O . ASP A 1 292 ? 52.913 -1.076 -15.405 1.00 23.20 268 ASP A O 1
ATOM 2233 N N . SER A 1 293 ? 51.598 -0.080 -16.934 1.00 27.02 269 SER A N 1
ATOM 2234 C CA . SER A 1 293 ? 51.291 -1.304 -17.649 1.00 29.53 269 SER A CA 1
ATOM 2235 C C . SER A 1 293 ? 52.226 -1.507 -18.843 1.00 29.59 269 SER A C 1
ATOM 2236 O O . SER A 1 293 ? 52.030 -2.427 -19.647 1.00 32.46 269 SER A O 1
ATOM 2239 N N . SER A 1 294 ? 53.241 -0.652 -18.978 1.00 27.48 270 SER A N 1
ATOM 2240 C CA . SER A 1 294 ? 54.212 -0.799 -20.043 1.00 26.82 270 SER A CA 1
ATOM 2241 C C . SER A 1 294 ? 54.928 -2.134 -19.919 1.00 27.47 270 SER A C 1
ATOM 2242 O O . SER A 1 294 ? 55.058 -2.680 -18.833 1.00 26.57 270 SER A O 1
ATOM 2245 N N . ALA A 1 295 ? 55.381 -2.667 -21.044 1.00 29.65 271 ALA A N 1
ATOM 2246 C CA . ALA A 1 295 ? 56.072 -3.952 -21.047 1.00 30.58 271 ALA A CA 1
ATOM 2247 C C . ALA A 1 295 ? 57.263 -3.945 -20.088 1.00 30.44 271 ALA A C 1
ATOM 2248 O O . ALA A 1 295 ? 57.550 -4.944 -19.443 1.00 30.96 271 ALA A O 1
ATOM 2250 N N . ARG A 1 296 ? 57.975 -2.819 -20.032 1.00 27.69 272 ARG A N 1
ATOM 2251 C CA . ARG A 1 296 ? 59.080 -2.630 -19.097 1.00 26.57 272 ARG A CA 1
ATOM 2252 C C . ARG A 1 296 ? 58.586 -1.568 -18.140 1.00 23.40 272 ARG A C 1
ATOM 2253 O O . ARG A 1 296 ? 58.278 -0.464 -18.565 1.00 21.59 272 ARG A O 1
ATOM 2261 N N . HIS A 1 297 ? 58.449 -1.917 -16.870 1.00 21.53 273 HIS A N 1
ATOM 2262 C CA . HIS A 1 297 ? 57.958 -0.982 -15.848 1.00 19.77 273 HIS A CA 1
ATOM 2263 C C . HIS A 1 297 ? 58.919 0.208 -15.695 1.00 17.84 273 HIS A C 1
ATOM 2264 O O . HIS A 1 297 ? 60.134 0.039 -15.673 1.00 18.20 273 HIS A O 1
ATOM 2271 N N . VAL A 1 298 ? 58.349 1.390 -15.578 1.00 16.79 274 VAL A N 1
ATOM 2272 C CA . VAL A 1 298 ? 59.123 2.619 -15.438 1.00 16.97 274 VAL A CA 1
ATOM 2273 C C . VAL A 1 298 ? 60.215 2.521 -14.347 1.00 16.30 274 VAL A C 1
ATOM 2274 O O . VAL A 1 298 ? 61.310 3.023 -14.518 1.00 16.26 274 VAL A O 1
ATOM 2278 N N . LEU A 1 299 ? 59.927 1.860 -13.227 1.00 16.80 275 LEU A N 1
ATOM 2279 C CA . LEU A 1 299 ? 60.956 1.732 -12.169 1.00 17.94 275 LEU A CA 1
ATOM 2280 C C . LEU A 1 299 ? 62.100 0.842 -12.559 1.00 17.65 275 LEU A C 1
ATOM 2281 O O . LEU A 1 299 ? 63.231 1.101 -12.191 1.00 17.55 275 LEU A O 1
ATOM 2286 N N . VAL A 1 300 ? 61.805 -0.242 -13.284 1.00 16.62 276 VAL A N 1
ATOM 2287 C CA . VAL A 1 300 ? 62.856 -1.119 -13.770 1.00 17.53 276 VAL A CA 1
ATOM 2288 C C . VAL A 1 300 ? 63.738 -0.370 -14.755 1.00 15.67 276 VAL A C 1
ATOM 2289 O O . VAL A 1 300 ? 64.970 -0.448 -14.698 1.00 17.33 276 VAL A O 1
ATOM 2293 N N . GLU A 1 301 ? 63.110 0.354 -15.681 1.00 16.72 277 GLU A N 1
ATOM 2294 C CA . GLU A 1 301 ? 63.868 1.125 -16.648 1.00 17.45 277 GLU A CA 1
ATOM 2295 C C . GLU A 1 301 ? 64.748 2.195 -15.959 1.00 17.22 277 GLU A C 1
ATOM 2296 O O . GLU A 1 301 ? 65.886 2.382 -16.342 1.00 16.77 277 GLU A O 1
ATOM 2302 N N . ILE A 1 302 ? 64.208 2.887 -14.950 1.00 17.49 278 ILE A N 1
ATOM 2303 C CA . ILE A 1 302 ? 64.992 3.870 -14.196 1.00 16.37 278 ILE A CA 1
ATOM 2304 C C . ILE A 1 302 ? 66.243 3.206 -13.609 1.00 16.41 278 ILE A C 1
ATOM 2305 O O . ILE A 1 302 ? 67.383 3.685 -13.782 1.00 15.21 278 ILE A O 1
ATOM 2310 N N . ALA A 1 303 ? 66.051 2.105 -12.885 1.00 15.78 279 ALA A N 1
ATOM 2311 C CA . ALA A 1 303 ? 67.197 1.433 -12.262 1.00 16.33 279 ALA A CA 1
ATOM 2312 C C . ALA A 1 303 ? 68.220 0.929 -13.308 1.00 16.03 279 ALA A C 1
ATOM 2313 O O . ALA A 1 303 ? 69.446 1.123 -13.146 1.00 16.08 279 ALA A O 1
ATOM 2315 N N . GLN A 1 304 ? 67.724 0.308 -14.385 1.00 17.58 280 GLN A N 1
ATOM 2316 C CA . GLN A 1 304 ? 68.626 -0.188 -15.425 1.00 17.40 280 GLN A CA 1
ATOM 2317 C C . GLN A 1 304 ? 69.444 0.965 -16.045 1.00 16.67 280 GLN A C 1
ATOM 2318 O O . GLN A 1 304 ? 70.648 0.839 -16.243 1.00 18.53 280 GLN A O 1
ATOM 2324 N N . ARG A 1 305 ? 68.804 2.099 -16.311 1.00 16.12 281 ARG A N 1
ATOM 2325 C CA . ARG A 1 305 ? 69.521 3.219 -16.893 1.00 17.15 281 ARG A CA 1
ATOM 2326 C C . ARG A 1 305 ? 70.551 3.796 -15.934 1.00 17.33 281 ARG A C 1
ATOM 2327 O O . ARG A 1 305 ? 71.653 4.138 -16.321 1.00 18.84 281 ARG A O 1
ATOM 2335 N N . ILE A 1 306 ? 70.207 3.871 -14.654 1.00 16.80 282 ILE A N 1
ATOM 2336 C CA . ILE A 1 306 ? 71.161 4.352 -13.686 1.00 15.72 282 ILE A CA 1
ATOM 2337 C C . ILE A 1 306 ? 72.381 3.448 -13.586 1.00 15.82 282 ILE A C 1
ATOM 2338 O O . ILE A 1 306 ? 73.506 3.947 -13.481 1.00 16.38 282 ILE A O 1
ATOM 2343 N N . ARG A 1 307 ? 72.186 2.121 -13.627 1.00 14.71 283 ARG A N 1
ATOM 2344 C CA . ARG A 1 307 ? 73.338 1.201 -13.535 1.00 17.74 283 ARG A CA 1
ATOM 2345 C C . ARG A 1 307 ? 74.211 1.244 -14.801 1.00 18.80 283 ARG A C 1
ATOM 2346 O O . ARG A 1 307 ? 75.429 1.011 -14.728 1.00 20.55 283 ARG A O 1
ATOM 2354 N N A GLU A 1 308 ? 73.608 1.544 -15.941 0.50 20.20 284 GLU A N 1
ATOM 2355 N N B GLU A 1 308 ? 73.565 1.531 -15.925 0.50 19.50 284 GLU A N 1
ATOM 2356 C CA A GLU A 1 308 ? 74.390 1.636 -17.178 0.50 22.04 284 GLU A CA 1
ATOM 2357 C CA B GLU A 1 308 ? 74.248 1.689 -17.208 0.50 21.15 284 GLU A CA 1
ATOM 2358 C C A GLU A 1 308 ? 75.055 3.003 -17.306 0.50 22.47 284 GLU A C 1
ATOM 2359 C C B GLU A 1 308 ? 75.046 2.976 -17.238 0.50 21.85 284 GLU A C 1
ATOM 2360 O O A GLU A 1 308 ? 76.166 3.094 -17.824 0.50 24.63 284 GLU A O 1
ATOM 2361 O O B GLU A 1 308 ? 76.230 2.976 -17.586 0.50 24.36 284 GLU A O 1
ATOM 2372 N N . ASP A 1 309 ? 74.396 4.061 -16.842 1.00 21.49 285 ASP A N 1
ATOM 2373 C CA . ASP A 1 309 ? 74.937 5.428 -16.997 1.00 21.93 285 ASP A CA 1
ATOM 2374 C C . ASP A 1 309 ? 75.928 5.911 -15.958 1.00 21.77 285 ASP A C 1
ATOM 2375 O O . ASP A 1 309 ? 76.763 6.781 -16.256 1.00 23.98 285 ASP A O 1
ATOM 2380 N N . ILE A 1 310 ? 75.830 5.423 -14.730 1.00 18.82 286 ILE A N 1
ATOM 2381 C CA . ILE A 1 310 ? 76.716 5.846 -13.662 1.00 19.89 286 ILE A CA 1
ATOM 2382 C C . ILE A 1 310 ? 77.469 4.645 -13.147 1.00 21.16 286 ILE A C 1
ATOM 2383 O O . ILE A 1 310 ? 76.895 3.774 -12.494 1.00 20.33 286 ILE A O 1
ATOM 2388 N N . THR A 1 311 ? 78.751 4.582 -13.448 1.00 22.72 287 THR A N 1
ATOM 2389 C CA . THR A 1 311 ? 79.554 3.418 -13.121 1.00 24.35 287 THR A CA 1
ATOM 2390 C C . THR A 1 311 ? 80.823 3.720 -12.309 1.00 23.96 287 THR A C 1
ATOM 2391 O O . THR A 1 311 ? 81.551 2.794 -11.956 1.00 27.66 287 THR A O 1
ATOM 2395 N N . ASP A 1 312 ? 81.086 4.982 -11.993 1.00 23.21 288 ASP A N 1
ATOM 2396 C CA . ASP A 1 312 ? 82.325 5.346 -11.301 1.00 23.98 288 ASP A CA 1
ATOM 2397 C C . ASP A 1 312 ? 82.228 5.331 -9.793 1.00 21.44 288 ASP A C 1
ATOM 2398 O O . ASP A 1 312 ? 83.209 5.562 -9.098 1.00 24.32 288 ASP A O 1
ATOM 2403 N N . ARG A 1 313 ? 81.034 5.052 -9.284 1.00 19.83 289 ARG A N 1
ATOM 2404 C CA . ARG A 1 313 ? 80.796 5.071 -7.850 1.00 18.13 289 ARG A CA 1
ATOM 2405 C C . ARG A 1 313 ? 79.546 4.262 -7.604 1.00 15.96 289 ARG A C 1
ATOM 2406 O O . ARG A 1 313 ? 78.705 4.131 -8.493 1.00 16.98 289 ARG A O 1
ATOM 2414 N N . PRO A 1 314 ? 79.415 3.714 -6.386 1.00 15.32 290 PRO A N 1
ATOM 2415 C CA . PRO A 1 314 ? 78.151 3.050 -6.056 1.00 15.45 290 PRO A CA 1
ATOM 2416 C C . PRO A 1 314 ? 76.999 4.082 -6.065 1.00 16.35 290 PRO A C 1
ATOM 2417 O O . PRO A 1 314 ? 77.206 5.255 -5.743 1.00 15.50 290 PRO A O 1
ATOM 2421 N N . ILE A 1 315 ? 75.815 3.630 -6.450 1.00 14.56 291 ILE A N 1
ATOM 2422 C CA . ILE A 1 315 ? 74.607 4.450 -6.416 1.00 13.87 291 ILE A CA 1
ATOM 2423 C C . ILE A 1 315 ? 73.570 3.649 -5.637 1.00 13.09 291 ILE A C 1
ATOM 2424 O O . ILE A 1 315 ? 73.085 2.628 -6.079 1.00 15.00 291 ILE A O 1
ATOM 2429 N N . HIS A 1 316 ? 73.241 4.170 -4.479 1.00 12.75 292 HIS A N 1
ATOM 2430 C CA . HIS A 1 316 ? 72.368 3.463 -3.523 1.00 12.17 292 HIS A CA 1
ATOM 2431 C C . HIS A 1 316 ? 70.918 3.861 -3.757 1.00 12.46 292 HIS A C 1
ATOM 2432 O O . HIS A 1 316 ? 70.498 4.955 -3.404 1.00 13.41 292 HIS A O 1
ATOM 2439 N N . LEU A 1 317 ? 70.185 2.963 -4.401 1.00 12.44 293 LEU A N 1
ATOM 2440 C CA . LEU A 1 317 ? 68.794 3.219 -4.764 1.00 11.91 293 LEU A CA 1
ATOM 2441 C C . LEU A 1 317 ? 67.887 2.508 -3.773 1.00 12.51 293 LEU A C 1
ATOM 2442 O O . LEU A 1 317 ? 67.842 1.267 -3.754 1.00 13.62 293 LEU A O 1
ATOM 2447 N N . THR A 1 318 ? 67.184 3.276 -2.940 1.00 12.51 294 THR A N 1
ATOM 2448 C CA . THR A 1 318 ? 66.284 2.685 -1.974 1.00 11.91 294 THR A CA 1
ATOM 2449 C C . THR A 1 318 ? 64.864 3.022 -2.346 1.00 12.27 294 THR A C 1
ATOM 2450 O O . THR A 1 318 ? 64.595 4.021 -3.034 1.00 12.15 294 THR A O 1
ATOM 2454 N N . THR A 1 319 ? 63.938 2.182 -1.910 1.00 12.11 295 THR A N 1
ATOM 2455 C CA . THR A 1 319 ? 62.546 2.312 -2.250 1.00 11.67 295 THR A CA 1
ATOM 2456 C C . THR A 1 319 ? 61.653 2.157 -1.047 1.00 13.24 295 THR A C 1
ATOM 2457 O O . THR A 1 319 ? 61.968 1.401 -0.117 1.00 12.44 295 THR A O 1
ATOM 2461 N N A GLU A 1 320 ? 60.535 2.885 -1.083 0.60 12.53 296 GLU A N 1
ATOM 2462 N N B GLU A 1 320 ? 60.522 2.838 -1.064 0.40 12.59 296 GLU A N 1
ATOM 2463 C CA A GLU A 1 320 ? 59.470 2.789 -0.097 0.60 13.33 296 GLU A CA 1
ATOM 2464 C CA B GLU A 1 320 ? 59.568 2.734 0.013 0.40 13.47 296 GLU A CA 1
ATOM 2465 C C A GLU A 1 320 ? 58.284 2.101 -0.741 0.60 13.40 296 GLU A C 1
ATOM 2466 C C B GLU A 1 320 ? 58.263 2.165 -0.566 0.40 12.87 296 GLU A C 1
ATOM 2467 O O A GLU A 1 320 ? 57.572 2.668 -1.582 0.60 12.75 296 GLU A O 1
ATOM 2468 O O B GLU A 1 320 ? 57.466 2.884 -1.169 0.40 13.13 296 GLU A O 1
ATOM 2479 N N . ASP A 1 321 ? 58.095 0.852 -0.369 1.00 12.54 297 ASP A N 1
ATOM 2480 C CA . ASP A 1 321 ? 57.012 0.004 -0.910 1.00 13.50 297 ASP A CA 1
ATOM 2481 C C . ASP A 1 321 ? 56.298 -0.656 0.259 1.00 13.89 297 ASP A C 1
ATOM 2482 O O . ASP A 1 321 ? 56.933 -1.232 1.170 1.00 13.48 297 ASP A O 1
ATOM 2487 N N . SER A 1 322 ? 54.971 -0.638 0.211 1.00 15.02 298 SER A N 1
ATOM 2488 C CA . SER A 1 322 ? 54.194 -1.288 1.267 1.00 16.05 298 SER A CA 1
ATOM 2489 C C . SER A 1 322 ? 53.972 -2.772 0.970 1.00 15.98 298 SER A C 1
ATOM 2490 O O . SER A 1 322 ? 53.509 -3.517 1.852 1.00 17.07 298 SER A O 1
ATOM 2493 N N . ARG A 1 323 ? 54.312 -3.246 -0.216 1.00 14.30 299 ARG A N 1
ATOM 2494 C CA . ARG A 1 323 ? 53.879 -4.590 -0.638 1.00 15.61 299 ARG A CA 1
ATOM 2495 C C . ARG A 1 323 ? 54.693 -5.743 -0.121 1.00 16.16 299 ARG A C 1
ATOM 2496 O O . ARG A 1 323 ? 54.255 -6.904 -0.207 1.00 16.73 299 ARG A O 1
ATOM 2504 N N . ASN A 1 324 ? 55.893 -5.472 0.388 1.00 13.92 300 ASN A N 1
ATOM 2505 C CA . ASN A 1 324 ? 56.746 -6.555 0.844 1.00 13.44 300 ASN A CA 1
ATOM 2506 C C . ASN A 1 324 ? 57.072 -7.563 -0.260 1.00 12.95 300 ASN A C 1
ATOM 2507 O O . ASN A 1 324 ? 57.180 -8.776 -0.023 1.00 14.51 300 ASN A O 1
ATOM 2512 N N . ILE A 1 325 ? 57.253 -7.029 -1.464 1.00 13.70 301 ILE A N 1
ATOM 2513 C CA . ILE A 1 325 ? 57.846 -7.787 -2.549 1.00 14.77 301 ILE A CA 1
ATOM 2514 C C . ILE A 1 325 ? 59.373 -7.695 -2.458 1.00 13.66 301 ILE A C 1
ATOM 2515 O O . ILE A 1 325 ? 59.905 -6.912 -1.652 1.00 14.63 301 ILE A O 1
ATOM 2520 N N . ILE A 1 326 ? 60.064 -8.514 -3.237 1.00 13.30 302 ILE A N 1
ATOM 2521 C CA . ILE A 1 326 ? 61.531 -8.501 -3.353 1.00 13.86 302 ILE A CA 1
ATOM 2522 C C . ILE A 1 326 ? 62.051 -8.442 -4.816 1.00 14.58 302 ILE A C 1
ATOM 2523 O O . ILE A 1 326 ? 63.263 -8.314 -5.040 1.00 15.97 302 ILE A O 1
ATOM 2528 N N . SER A 1 327 ? 61.153 -8.502 -5.790 1.00 15.88 303 SER A N 1
ATOM 2529 C CA . SER A 1 327 ? 61.545 -8.619 -7.201 1.00 16.50 303 SER A CA 1
ATOM 2530 C C . SER A 1 327 ? 62.331 -7.433 -7.734 1.00 16.99 303 SER A C 1
ATOM 2531 O O . SER A 1 327 ? 63.044 -7.583 -8.719 1.00 17.83 303 SER A O 1
ATOM 2534 N N . LEU A 1 328 ? 62.211 -6.262 -7.084 1.00 15.34 304 LEU A N 1
ATOM 2535 C CA . LEU A 1 328 ? 62.956 -5.083 -7.504 1.00 15.94 304 LEU A CA 1
ATOM 2536 C C . LEU A 1 328 ? 64.329 -4.988 -6.822 1.00 15.59 304 LEU A C 1
ATOM 2537 O O . LEU A 1 328 ? 65.080 -4.065 -7.115 1.00 14.87 304 LEU A O 1
ATOM 2542 N N . HIS A 1 329 ? 64.665 -5.940 -5.936 1.00 14.23 305 HIS A N 1
ATOM 2543 C CA . HIS A 1 329 ? 65.907 -5.918 -5.167 1.00 14.10 305 HIS A CA 1
ATOM 2544 C C . HIS A 1 329 ? 66.767 -7.186 -5.288 1.00 15.00 305 HIS A C 1
ATOM 2545 O O . HIS A 1 329 ? 67.278 -7.671 -4.287 1.00 16.58 305 HIS A O 1
ATOM 2552 N N . PRO A 1 330 ? 66.914 -7.712 -6.507 1.00 15.74 306 PRO A N 1
ATOM 2553 C CA . PRO A 1 330 ? 67.726 -8.906 -6.647 1.00 17.63 306 PRO A CA 1
ATOM 2554 C C . PRO A 1 330 ? 69.194 -8.648 -6.442 1.00 18.60 306 PRO A C 1
ATOM 2555 O O . PRO A 1 330 ? 69.660 -7.512 -6.514 1.00 18.42 306 PRO A O 1
ATOM 2559 N N . ARG A 1 331 ? 69.931 -9.722 -6.174 1.00 22.10 307 ARG A N 1
ATOM 2560 C CA . ARG A 1 331 ? 71.382 -9.698 -6.076 1.00 23.71 307 ARG A CA 1
ATOM 2561 C C . ARG A 1 331 ? 71.938 -10.747 -7.019 1.00 27.84 307 ARG A C 1
ATOM 2562 O O . ARG A 1 331 ? 71.337 -11.810 -7.182 1.00 27.69 307 ARG A O 1
ATOM 2570 N N . ASP A 1 332 ? 73.077 -10.459 -7.636 1.00 29.77 308 ASP A N 1
ATOM 2571 C CA . ASP A 1 332 ? 73.750 -11.481 -8.439 1.00 33.13 308 ASP A CA 1
ATOM 2572 C C . ASP A 1 332 ? 74.674 -12.286 -7.501 1.00 35.02 308 ASP A C 1
ATOM 2573 O 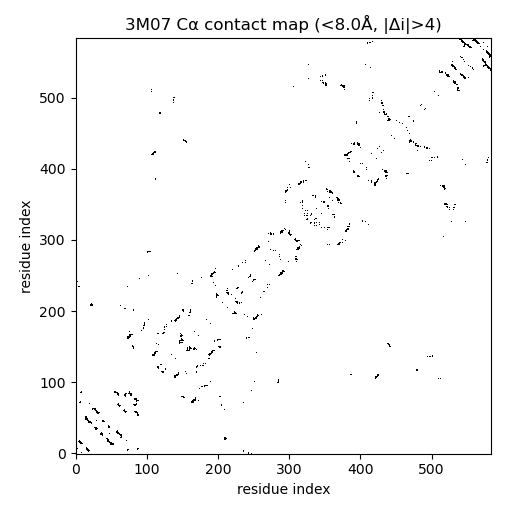O . ASP A 1 332 ? 74.744 -12.011 -6.297 1.00 35.40 308 ASP A O 1
ATOM 2578 N N A GLN A 1 333 ? 75.379 -13.280 -8.039 0.50 36.96 309 GLN A N 1
ATOM 2579 N N B GLN A 1 333 ? 75.367 -13.269 -8.072 0.50 37.14 309 GLN A N 1
ATOM 2580 C CA A GLN A 1 333 ? 76.221 -14.149 -7.201 0.50 38.23 309 GLN A CA 1
ATOM 2581 C CA B GLN A 1 333 ? 76.256 -14.160 -7.324 0.50 38.57 309 GLN A CA 1
ATOM 2582 C C A GLN A 1 333 ? 77.327 -13.451 -6.414 0.50 38.89 309 GLN A C 1
ATOM 2583 C C B GLN A 1 333 ? 77.318 -13.468 -6.457 0.50 39.07 309 GLN A C 1
ATOM 2584 O O A GLN A 1 333 ? 77.722 -13.936 -5.347 0.50 39.66 309 GLN A O 1
ATOM 2585 O O B GLN A 1 333 ? 77.665 -13.970 -5.383 0.50 39.91 309 GLN A O 1
ATOM 2596 N N . ASP A 1 334 ? 77.821 -12.322 -6.917 1.00 38.97 310 ASP A N 1
ATOM 2597 C CA . ASP A 1 334 ? 78.871 -11.570 -6.193 1.00 39.42 310 ASP A CA 1
ATOM 2598 C C . ASP A 1 334 ? 78.335 -10.445 -5.288 1.00 37.04 310 ASP A C 1
ATOM 2599 O O . ASP A 1 334 ? 79.104 -9.630 -4.760 1.00 36.77 310 ASP A O 1
ATOM 2604 N N . GLY A 1 335 ? 77.017 -10.404 -5.117 1.00 33.75 311 GLY A N 1
ATOM 2605 C CA . GLY A 1 335 ? 76.401 -9.467 -4.205 1.00 31.86 311 GLY A CA 1
ATOM 2606 C C . GLY A 1 335 ? 76.045 -8.119 -4.789 1.00 29.51 311 GLY A C 1
ATOM 2607 O O . GLY A 1 335 ? 75.615 -7.239 -4.062 1.00 29.12 311 GLY A O 1
ATOM 2608 N N . ASN A 1 336 ? 76.225 -7.946 -6.098 1.00 26.57 312 ASN A N 1
ATOM 2609 C CA . ASN A 1 336 ? 75.865 -6.691 -6.761 1.00 26.45 312 ASN A CA 1
ATOM 2610 C C . ASN A 1 336 ? 74.350 -6.567 -6.943 1.00 22.25 312 ASN A C 1
ATOM 2611 O O . ASN A 1 336 ? 73.657 -7.563 -7.163 1.00 22.30 312 ASN A O 1
ATOM 2616 N N . ALA A 1 337 ? 73.858 -5.326 -6.901 1.00 20.31 313 ALA A N 1
ATOM 2617 C CA . ALA A 1 337 ? 72.445 -5.004 -7.045 1.00 19.62 313 ALA A CA 1
ATOM 2618 C C . ALA A 1 337 ? 72.210 -4.383 -8.418 1.00 18.64 313 ALA A C 1
ATOM 2619 O O . ALA A 1 337 ? 72.423 -3.177 -8.602 1.00 19.71 313 ALA A O 1
ATOM 2621 N N . PRO A 1 338 ? 71.757 -5.188 -9.390 1.00 16.97 314 PRO A N 1
ATOM 2622 C CA . PRO A 1 338 ? 71.505 -4.605 -10.726 1.00 17.65 314 PRO A CA 1
ATOM 2623 C C . PRO A 1 338 ? 70.321 -3.639 -10.804 1.00 15.47 314 PRO A C 1
ATOM 2624 O O . PRO A 1 338 ? 70.277 -2.777 -11.703 1.00 17.61 314 PRO A O 1
ATOM 2628 N N . LEU A 1 339 ? 69.357 -3.792 -9.894 1.00 15.51 315 LEU A N 1
ATOM 2629 C CA . LEU A 1 339 ? 68.190 -2.916 -9.839 1.00 13.84 315 LEU A CA 1
ATOM 2630 C C . LEU A 1 339 ? 68.326 -2.101 -8.555 1.00 14.35 315 LEU A C 1
ATOM 2631 O O . LEU A 1 339 ? 69.330 -1.401 -8.395 1.00 14.79 315 LEU A O 1
ATOM 2636 N N . PHE A 1 340 ? 67.365 -2.185 -7.643 1.00 12.96 316 PHE A N 1
ATOM 2637 C CA . PHE A 1 340 ? 67.403 -1.376 -6.429 1.00 13.53 316 PHE A CA 1
ATOM 2638 C C . PHE A 1 340 ? 68.270 -2.017 -5.356 1.00 13.34 316 PHE A C 1
ATOM 2639 O O . PHE A 1 340 ? 68.440 -3.249 -5.293 1.00 14.10 316 PHE A O 1
ATOM 2647 N N . THR A 1 341 ? 68.837 -1.176 -4.509 1.00 13.25 317 THR A N 1
ATOM 2648 C CA . THR A 1 341 ? 69.783 -1.592 -3.489 1.00 13.76 317 THR A CA 1
ATOM 2649 C C . THR A 1 341 ? 69.079 -2.130 -2.245 1.00 14.45 317 THR A C 1
ATOM 2650 O O . THR A 1 341 ? 69.422 -3.204 -1.739 1.00 15.34 317 THR A O 1
ATOM 2654 N N . ALA A 1 342 ? 68.107 -1.401 -1.727 1.00 12.57 318 ALA A N 1
ATOM 2655 C CA . ALA A 1 342 ? 67.425 -1.832 -0.484 1.00 12.62 318 ALA A CA 1
ATOM 2656 C C . ALA A 1 342 ? 66.004 -1.271 -0.449 1.00 12.67 318 ALA A C 1
ATOM 2657 O O . ALA A 1 342 ? 65.677 -0.307 -1.152 1.00 13.03 318 ALA A O 1
ATOM 2659 N N . GLU A 1 343 ? 65.193 -1.892 0.410 1.00 12.07 319 GLU A N 1
ATOM 2660 C CA . GLU A 1 343 ? 63.792 -1.589 0.589 1.00 12.70 319 GLU A CA 1
ATOM 2661 C C . GLU A 1 343 ? 63.499 -1.139 1.992 1.00 11.91 319 GLU A C 1
ATOM 2662 O O . GLU A 1 343 ? 63.965 -1.767 2.968 1.00 12.34 319 GLU A O 1
ATOM 2668 N N . TRP A 1 344 ? 62.706 -0.097 2.156 1.00 11.92 320 TRP A N 1
ATOM 2669 C CA . TRP A 1 344 ? 62.253 0.291 3.477 1.00 12.13 320 TRP A CA 1
ATOM 2670 C C . TRP A 1 344 ? 61.406 -0.819 4.095 1.00 12.28 320 TRP A C 1
ATOM 2671 O O . TRP A 1 344 ? 60.389 -1.242 3.531 1.00 13.32 320 TRP A O 1
ATOM 2682 N N . ASN A 1 345 ? 61.836 -1.274 5.249 1.00 12.13 321 ASN A N 1
ATOM 2683 C CA . ASN A 1 345 ? 61.200 -2.407 5.940 1.00 12.30 321 ASN A CA 1
ATOM 2684 C C . ASN A 1 345 ? 60.355 -1.881 7.083 1.00 13.12 321 ASN A C 1
ATOM 2685 O O . ASN A 1 345 ? 60.694 -2.044 8.269 1.00 13.14 321 ASN A O 1
ATOM 2690 N N . ASP A 1 346 ? 59.203 -1.287 6.742 1.00 12.44 322 ASP A N 1
ATOM 2691 C CA . ASP A 1 346 ? 58.368 -0.656 7.762 1.00 13.19 322 ASP A CA 1
ATOM 2692 C C . ASP A 1 346 ? 57.844 -1.691 8.768 1.00 12.71 322 ASP A C 1
ATOM 2693 O O . ASP A 1 346 ? 57.486 -1.307 9.867 1.00 13.94 322 ASP A O 1
ATOM 2698 N N . ASP A 1 347 ? 57.784 -2.959 8.381 1.00 13.20 323 ASP A N 1
ATOM 2699 C CA . ASP A 1 347 ? 57.385 -3.985 9.361 1.00 13.02 323 ASP A CA 1
ATOM 2700 C C . ASP A 1 347 ? 58.207 -3.924 10.643 1.00 14.44 323 ASP A C 1
ATOM 2701 O O . ASP A 1 347 ? 57.671 -4.190 11.721 1.00 14.13 323 ASP A O 1
ATOM 2706 N N . PHE A 1 348 ? 59.513 -3.642 10.562 1.00 14.33 324 PHE A N 1
ATOM 2707 C CA . PHE A 1 348 ? 60.341 -3.545 11.745 1.00 13.45 324 PHE A CA 1
ATOM 2708 C C . PHE A 1 348 ? 59.828 -2.434 12.641 1.00 13.08 324 PHE A C 1
ATOM 2709 O O . PHE A 1 348 ? 59.487 -2.665 13.808 1.00 13.55 324 PHE A O 1
ATOM 2717 N N . HIS A 1 349 ? 59.742 -1.212 12.121 1.00 13.72 325 HIS A N 1
ATOM 2718 C CA . HIS A 1 349 ? 59.217 -0.122 12.910 1.00 12.75 325 HIS A CA 1
ATOM 2719 C C . HIS A 1 349 ? 57.857 -0.415 13.488 1.00 12.66 325 HIS A C 1
ATOM 2720 O O . HIS A 1 349 ? 57.577 -0.106 14.643 1.00 14.18 325 HIS A O 1
ATOM 2727 N N . ASN A 1 350 ? 56.988 -0.942 12.640 1.00 13.93 326 ASN A N 1
ATOM 2728 C CA . ASN A 1 350 ? 55.594 -1.103 13.040 1.00 14.84 326 ASN A CA 1
ATOM 2729 C C . ASN A 1 350 ? 55.445 -2.145 14.145 1.00 15.15 326 ASN A C 1
ATOM 2730 O O . ASN A 1 350 ? 54.713 -1.916 15.105 1.00 15.01 326 ASN A O 1
ATOM 2735 N N . ALA A 1 351 ? 56.201 -3.226 14.049 1.00 13.20 327 ALA A N 1
ATOM 2736 C CA . ALA A 1 351 ? 56.250 -4.219 15.133 1.00 13.98 327 ALA A CA 1
ATOM 2737 C C . ALA A 1 351 ? 56.849 -3.608 16.394 1.00 15.04 327 ALA A C 1
ATOM 2738 O O . ALA A 1 351 ? 56.329 -3.795 17.481 1.00 15.33 327 ALA A O 1
ATOM 2740 N N . VAL A 1 352 ? 57.961 -2.867 16.263 1.00 14.04 328 VAL A N 1
ATOM 2741 C CA . VAL A 1 352 ? 58.569 -2.200 17.424 1.00 14.25 328 VAL A CA 1
ATOM 2742 C C . VAL A 1 352 ? 57.588 -1.268 18.107 1.00 14.53 328 VAL A C 1
ATOM 2743 O O . VAL A 1 352 ? 57.498 -1.221 19.352 1.00 15.11 328 VAL A O 1
ATOM 2747 N N . HIS A 1 353 ? 56.846 -0.491 17.325 1.00 14.13 329 HIS A N 1
ATOM 2748 C CA . HIS A 1 353 ? 55.939 0.479 17.861 1.00 14.93 329 HIS A CA 1
ATOM 2749 C C . HIS A 1 353 ? 54.863 -0.203 18.720 1.00 16.04 329 HIS A C 1
ATOM 2750 O O . HIS A 1 353 ? 54.581 0.244 19.838 1.00 16.39 329 HIS A O 1
ATOM 2757 N N . VAL A 1 354 ? 54.243 -1.242 18.182 1.00 15.22 330 VAL A N 1
ATOM 2758 C CA . VAL A 1 354 ? 53.221 -1.967 18.958 1.00 15.57 330 VAL A CA 1
ATOM 2759 C C . VAL A 1 354 ? 53.844 -2.605 20.214 1.00 15.68 330 VAL A C 1
ATOM 2760 O O . VAL A 1 354 ? 53.327 -2.464 21.312 1.00 16.23 330 VAL A O 1
ATOM 2764 N N . PHE A 1 355 ? 54.981 -3.258 20.033 1.00 15.30 331 PHE A N 1
ATOM 2765 C CA . PHE A 1 355 ? 55.753 -3.897 21.098 1.00 16.10 331 PHE A CA 1
ATOM 2766 C C . PHE A 1 355 ? 56.050 -2.922 22.236 1.00 18.23 331 PHE A C 1
ATOM 2767 O O . PHE A 1 355 ? 55.900 -3.258 23.390 1.00 19.50 331 PHE A O 1
ATOM 2775 N N . ALA A 1 356 ? 56.441 -1.690 21.901 1.00 16.30 332 ALA A N 1
ATOM 2776 C CA . ALA A 1 356 ? 56.925 -0.735 22.875 1.00 16.89 332 ALA A CA 1
ATOM 2777 C C . ALA A 1 356 ? 55.925 0.270 23.404 1.00 17.52 332 ALA A C 1
ATOM 2778 O O . ALA A 1 356 ? 56.165 0.874 24.456 1.00 20.09 332 ALA A O 1
ATOM 2780 N N . THR A 1 357 ? 54.819 0.496 22.687 1.00 16.83 333 THR A N 1
ATOM 2781 C CA . THR A 1 357 ? 53.825 1.498 23.072 1.00 18.49 333 THR A CA 1
ATOM 2782 C C . THR A 1 357 ? 52.434 0.945 23.348 1.00 19.08 333 THR A C 1
ATOM 2783 O O . THR A 1 357 ? 51.620 1.633 23.988 1.00 21.07 333 THR A O 1
ATOM 2787 N N . GLY A 1 358 ? 52.149 -0.269 22.866 1.00 19.31 334 GLY A N 1
ATOM 2788 C CA . GLY A 1 358 ? 50.802 -0.865 22.972 1.00 19.87 334 GLY A CA 1
ATOM 2789 C C . GLY A 1 358 ? 49.756 -0.313 22.004 1.00 19.08 334 GLY A C 1
ATOM 2790 O O . GLY A 1 358 ? 48.600 -0.779 21.991 1.00 21.33 334 GLY A O 1
ATOM 2791 N N . GLU A 1 359 ? 50.108 0.659 21.170 1.00 17.96 335 GLU A N 1
ATOM 2792 C CA . GLU A 1 359 ? 49.152 1.193 20.203 1.00 18.48 335 GLU A CA 1
ATOM 2793 C C . GLU A 1 359 ? 48.902 0.141 19.121 1.00 17.55 335 GLU A C 1
ATOM 2794 O O . GLU A 1 359 ? 49.832 -0.502 18.655 1.00 19.85 335 GLU A O 1
ATOM 2800 N N . THR A 1 360 ? 47.648 -0.046 18.718 1.00 19.11 336 THR A N 1
ATOM 2801 C CA . THR A 1 360 ? 47.291 -1.093 17.748 1.00 20.51 336 THR A CA 1
ATOM 2802 C C . THR A 1 360 ? 46.300 -0.590 16.696 1.00 21.57 336 THR A C 1
ATOM 2803 O O . THR A 1 360 ? 45.726 -1.407 15.978 1.00 22.32 336 THR A O 1
ATOM 2807 N N . GLN A 1 361 ? 46.111 0.732 16.605 1.00 21.31 337 GLN A N 1
ATOM 2808 C CA . GLN A 1 361 ? 45.155 1.328 15.677 1.00 22.94 337 GLN A CA 1
ATOM 2809 C C . GLN A 1 361 ? 45.654 1.327 14.252 1.00 22.40 337 GLN A C 1
ATOM 2810 O O . GLN A 1 361 ? 46.857 1.392 14.008 1.00 21.66 337 GLN A O 1
ATOM 2816 N N . ALA A 1 362 ? 44.710 1.302 13.315 1.00 22.99 338 ALA A N 1
ATOM 2817 C CA . ALA A 1 362 ? 45.005 1.453 11.893 1.00 22.95 338 ALA A CA 1
ATOM 2818 C C . ALA A 1 362 ? 46.025 0.430 11.430 1.00 19.99 338 ALA A C 1
ATOM 2819 O O . ALA A 1 362 ? 45.906 -0.749 11.739 1.00 19.99 338 ALA A O 1
ATOM 2821 N N . TYR A 1 363 ? 47.054 0.871 10.709 1.00 19.82 339 TYR A N 1
ATOM 2822 C CA . TYR A 1 363 ? 48.062 -0.060 10.198 1.00 18.95 339 TYR A CA 1
ATOM 2823 C C . TYR A 1 363 ? 48.826 -0.847 11.259 1.00 18.45 339 TYR A C 1
ATOM 2824 O O . TYR A 1 363 ? 49.343 -1.898 10.991 1.00 19.35 339 TYR A O 1
ATOM 2833 N N . TYR A 1 364 ? 48.859 -0.350 12.481 1.00 18.11 340 TYR A N 1
ATOM 2834 C CA . TYR A 1 364 ? 49.492 -1.071 13.565 1.00 17.61 340 TYR A CA 1
ATOM 2835 C C . TYR A 1 364 ? 48.707 -2.304 13.933 1.00 17.82 340 TYR A C 1
ATOM 2836 O O . TYR A 1 364 ? 49.250 -3.203 14.546 1.00 17.64 340 TYR A O 1
ATOM 2845 N N . ASN A 1 365 ? 47.437 -2.361 13.553 1.00 17.71 341 ASN A N 1
ATOM 2846 C CA . ASN A 1 365 ? 46.664 -3.526 13.952 1.00 18.46 341 ASN A CA 1
ATOM 2847 C C . ASN A 1 365 ? 47.204 -4.837 13.362 1.00 17.63 341 ASN A C 1
ATOM 2848 O O . ASN A 1 365 ? 46.987 -5.911 13.929 1.00 17.95 341 ASN A O 1
ATOM 2853 N N . ASP A 1 366 ? 47.909 -4.770 12.245 1.00 16.38 342 ASP A N 1
ATOM 2854 C CA . ASP A 1 366 ? 48.528 -5.946 11.652 1.00 17.28 342 ASP A CA 1
ATOM 2855 C C . ASP A 1 366 ? 49.618 -6.576 12.535 1.00 16.13 342 ASP A C 1
ATOM 2856 O O . ASP A 1 366 ? 50.064 -7.680 12.266 1.00 18.05 342 ASP A O 1
ATOM 2861 N N . PHE A 1 367 ? 50.014 -5.849 13.579 1.00 16.23 343 PHE A N 1
ATOM 2862 C CA . PHE A 1 367 ? 51.056 -6.315 14.485 1.00 17.44 343 PHE A CA 1
ATOM 2863 C C . PHE A 1 367 ? 50.553 -6.504 15.906 1.00 18.56 343 PHE A C 1
ATOM 2864 O O . PHE A 1 367 ? 51.357 -6.783 16.806 1.00 18.79 343 PHE A O 1
ATOM 2872 N N . ALA A 1 368 ? 49.226 -6.378 16.097 1.00 18.78 344 ALA A N 1
ATOM 2873 C CA . ALA A 1 368 ? 48.609 -6.415 17.449 1.00 19.45 344 ALA A CA 1
ATOM 2874 C C . ALA A 1 368 ? 48.687 -7.759 18.136 1.00 20.92 344 ALA A C 1
ATOM 2875 O O . ALA A 1 368 ? 48.811 -7.822 19.361 1.00 22.94 344 ALA A O 1
ATOM 2877 N N A ASP A 1 369 ? 48.607 -8.812 17.331 0.70 21.55 345 ASP A N 1
ATOM 2878 N N B ASP A 1 369 ? 48.594 -8.834 17.364 0.30 21.83 345 ASP A N 1
ATOM 2879 C CA A ASP A 1 369 ? 48.719 -10.191 17.785 0.70 24.59 345 ASP A CA 1
ATOM 2880 C CA B ASP A 1 369 ? 48.662 -10.180 17.917 0.30 23.38 345 ASP A CA 1
ATOM 2881 C C A ASP A 1 369 ? 50.201 -10.531 17.952 0.70 23.94 345 ASP A C 1
ATOM 2882 C C B ASP A 1 369 ? 50.118 -10.639 17.975 0.30 23.57 345 ASP A C 1
ATOM 2883 O O A ASP A 1 369 ? 50.913 -10.662 16.963 0.70 27.25 345 ASP A O 1
ATOM 2884 O O B ASP A 1 369 ? 50.713 -10.980 16.946 0.30 24.54 345 ASP A O 1
ATOM 2893 N N . ALA A 1 370 ? 50.669 -10.658 19.184 1.00 24.80 346 ALA A N 1
ATOM 2894 C CA . ALA A 1 370 ? 52.034 -11.097 19.417 1.00 22.92 346 ALA A CA 1
ATOM 2895 C C . ALA A 1 370 ? 53.043 -10.230 18.665 1.00 20.04 346 ALA A C 1
ATOM 2896 O O . ALA A 1 370 ? 53.752 -10.726 17.790 1.00 20.59 346 ALA A O 1
ATOM 2898 N N . PRO A 1 371 ? 53.088 -8.932 19.004 1.00 19.23 347 PRO A N 1
ATOM 2899 C CA . PRO A 1 371 ? 54.038 -8.045 18.314 1.00 16.82 347 PRO A CA 1
ATOM 2900 C C . PRO A 1 371 ? 55.478 -8.541 18.443 1.00 17.25 347 PRO A C 1
ATOM 2901 O O . PRO A 1 371 ? 56.262 -8.332 17.521 1.00 16.34 347 PRO A O 1
ATOM 2905 N N . GLU A 1 372 ? 55.814 -9.197 19.548 1.00 17.32 348 GLU A N 1
ATOM 2906 C CA . GLU A 1 372 ? 57.148 -9.762 19.712 1.00 16.93 348 GLU A CA 1
ATOM 2907 C C . GLU A 1 372 ? 57.489 -10.781 18.623 1.00 15.70 348 GLU A C 1
ATOM 2908 O O . GLU A 1 372 ? 58.645 -10.904 18.192 1.00 16.68 348 GLU A O 1
ATOM 2914 N N . LYS A 1 373 ? 56.510 -11.595 18.195 1.00 16.03 349 LYS A N 1
ATOM 2915 C CA . LYS A 1 373 ? 56.743 -12.560 17.146 1.00 16.15 349 LYS A CA 1
ATOM 2916 C C . LYS A 1 373 ? 57.015 -11.874 15.794 1.00 14.94 349 LYS A C 1
ATOM 2917 O O . LYS A 1 373 ? 57.903 -12.273 15.052 1.00 14.84 349 LYS A O 1
ATOM 2923 N N . HIS A 1 374 ? 56.239 -10.841 15.510 1.00 14.36 350 HIS A N 1
ATOM 2924 C CA . HIS A 1 374 ? 56.455 -10.065 14.271 1.00 14.75 350 HIS A CA 1
ATOM 2925 C C . HIS A 1 374 ? 57.826 -9.387 14.280 1.00 15.02 350 HIS A C 1
ATOM 2926 O O . HIS A 1 374 ? 58.512 -9.374 13.270 1.00 14.63 350 HIS A O 1
ATOM 2933 N N . LEU A 1 375 ? 58.184 -8.802 15.414 1.00 15.31 351 LEU A N 1
ATOM 2934 C CA . LEU A 1 375 ? 59.473 -8.114 15.582 1.00 15.47 351 LEU A CA 1
ATOM 2935 C C . LEU A 1 375 ? 60.629 -9.087 15.373 1.00 15.10 351 LEU A C 1
ATOM 2936 O O . LEU A 1 375 ? 61.573 -8.819 14.630 1.00 14.88 351 LEU A O 1
ATOM 2941 N N . ALA A 1 376 ? 60.585 -10.237 16.046 1.00 13.89 352 ALA A N 1
ATOM 2942 C CA . ALA A 1 376 ? 61.627 -11.201 15.910 1.00 13.82 352 ALA A CA 1
ATOM 2943 C C . ALA A 1 376 ? 61.756 -11.714 14.488 1.00 13.23 352 ALA A C 1
ATOM 2944 O O . ALA A 1 376 ? 62.866 -11.896 13.972 1.00 14.32 352 ALA A O 1
ATOM 2946 N N . ARG A 1 377 ? 60.625 -11.971 13.845 1.00 14.42 353 ARG A N 1
ATOM 2947 C CA . ARG A 1 377 ? 60.644 -12.406 12.461 1.00 14.38 353 ARG A CA 1
ATOM 2948 C C . ARG A 1 377 ? 61.240 -11.349 11.534 1.00 14.24 353 ARG A C 1
ATOM 2949 O O . ARG A 1 377 ? 62.053 -11.701 10.702 1.00 15.13 353 ARG A O 1
ATOM 2957 N N . ALA A 1 378 ? 60.879 -10.091 11.735 1.00 14.64 354 ALA A N 1
ATOM 2958 C CA . ALA A 1 378 ? 61.441 -9.001 10.907 1.00 14.44 354 ALA A CA 1
ATOM 2959 C C . ALA A 1 378 ? 62.957 -8.951 11.102 1.00 15.77 354 ALA A C 1
ATOM 2960 O O . ALA A 1 378 ? 63.720 -8.889 10.128 1.00 15.97 354 ALA A O 1
ATOM 2962 N N . LEU A 1 379 ? 63.412 -8.977 12.349 1.00 15.15 355 LEU A N 1
ATOM 2963 C CA . LEU A 1 379 ? 64.861 -8.944 12.598 1.00 15.33 355 LEU A CA 1
ATOM 2964 C C . LEU A 1 379 ? 65.593 -10.098 11.924 1.00 15.52 355 LEU A C 1
ATOM 2965 O O . LEU A 1 379 ? 66.650 -9.926 11.320 1.00 16.54 355 LEU A O 1
ATOM 2970 N N . ALA A 1 380 ? 65.062 -11.304 12.077 1.00 14.85 356 ALA A N 1
ATOM 2971 C CA . ALA A 1 380 ? 65.689 -12.471 11.538 1.00 15.90 356 ALA A CA 1
ATOM 2972 C C . ALA A 1 380 ? 65.623 -12.644 10.022 1.00 16.66 356 ALA A C 1
ATOM 2973 O O . ALA A 1 380 ? 66.591 -13.082 9.409 1.00 18.63 356 ALA A O 1
ATOM 2975 N N . GLU A 1 381 ? 64.461 -12.320 9.430 1.00 15.17 357 GLU A N 1
ATOM 2976 C CA . GLU A 1 381 ? 64.157 -12.691 8.051 1.00 16.74 357 GLU A CA 1
ATOM 2977 C C . GLU A 1 381 ? 63.916 -11.541 7.070 1.00 16.24 357 GLU A C 1
ATOM 2978 O O . GLU A 1 381 ? 63.803 -11.796 5.882 1.00 18.77 357 GLU A O 1
ATOM 2984 N N . GLY A 1 382 ? 63.770 -10.341 7.581 1.00 15.50 358 GLY A N 1
ATOM 2985 C CA . GLY A 1 382 ? 63.438 -9.156 6.768 1.00 16.29 358 GLY A CA 1
ATOM 2986 C C . GLY A 1 382 ? 62.020 -8.726 7.055 1.00 13.35 358 GLY A C 1
ATOM 2987 O O . GLY A 1 382 ? 61.739 -7.917 7.914 1.00 14.35 358 GLY A O 1
ATOM 2988 N N . PHE A 1 383 ? 61.078 -9.326 6.346 1.00 14.84 359 PHE A N 1
ATOM 2989 C CA . PHE A 1 383 ? 59.688 -8.968 6.494 1.00 14.80 359 PHE A CA 1
ATOM 2990 C C . PHE A 1 383 ? 58.931 -9.770 7.566 1.00 14.31 359 PHE A C 1
ATOM 2991 O O . PHE A 1 383 ? 59.149 -10.973 7.727 1.00 16.06 359 PHE A O 1
ATOM 2999 N N . ALA A 1 384 ? 58.055 -9.109 8.298 1.00 14.59 360 ALA A N 1
ATOM 3000 C CA . ALA A 1 384 ? 57.114 -9.830 9.193 1.00 15.12 360 ALA A CA 1
ATOM 3001 C C . ALA A 1 384 ? 56.011 -10.502 8.377 1.00 17.50 360 ALA A C 1
ATOM 3002 O O . ALA A 1 384 ? 55.561 -11.616 8.730 1.00 18.50 360 ALA A O 1
ATOM 3004 N N . TYR A 1 385 ? 55.580 -9.844 7.300 1.00 15.46 361 TYR A N 1
ATOM 3005 C CA . TYR A 1 385 ? 54.554 -10.383 6.402 1.00 15.11 361 TYR A CA 1
ATOM 3006 C C . TYR A 1 385 ? 55.197 -10.866 5.113 1.00 15.55 361 TYR A C 1
ATOM 3007 O O . TYR A 1 385 ? 55.735 -10.071 4.325 1.00 14.54 361 TYR A O 1
ATOM 3016 N N . GLN A 1 386 ? 55.173 -12.177 4.892 1.00 15.01 362 GLN A N 1
ATOM 3017 C CA . GLN A 1 386 ? 55.776 -12.785 3.739 1.00 15.59 362 GLN A CA 1
ATOM 3018 C C . GLN A 1 386 ? 54.754 -13.648 3.014 1.00 16.84 362 GLN A C 1
ATOM 3019 O O . GLN A 1 386 ? 55.086 -14.689 2.493 1.00 18.30 362 GLN A O 1
ATOM 3025 N N . GLY A 1 387 ? 53.517 -13.184 2.969 1.00 16.88 363 GLY A N 1
ATOM 3026 C CA . GLY A 1 387 ? 52.450 -13.899 2.254 1.00 18.01 363 GLY A CA 1
ATOM 3027 C C . GLY A 1 387 ? 51.185 -14.124 3.059 1.00 18.58 363 GLY A C 1
ATOM 3028 O O . GLY A 1 387 ? 50.147 -14.514 2.501 1.00 20.75 363 GLY A O 1
ATOM 3029 N N . GLU A 1 388 ? 51.262 -13.878 4.350 1.00 17.98 364 GLU A N 1
ATOM 3030 C CA . GLU A 1 388 ? 50.125 -14.044 5.245 1.00 19.46 364 GLU A CA 1
ATOM 3031 C C . GLU A 1 388 ? 49.066 -12.980 5.000 1.00 18.87 364 GLU A C 1
ATOM 3032 O O . GLU A 1 388 ? 49.360 -11.889 4.517 1.00 17.63 364 GLU A O 1
ATOM 3038 N N . ILE A 1 389 ? 47.809 -13.273 5.342 1.00 18.96 365 ILE A N 1
ATOM 3039 C CA . ILE A 1 389 ? 46.753 -12.308 5.175 1.00 19.06 365 ILE A CA 1
ATOM 3040 C C . ILE A 1 389 ? 46.957 -11.145 6.143 1.00 18.17 365 ILE A C 1
ATOM 3041 O O . ILE A 1 389 ? 47.148 -11.341 7.341 1.00 19.31 365 ILE A O 1
ATOM 3046 N N . SER A 1 390 ? 46.879 -9.933 5.619 1.00 17.23 366 SER A N 1
ATOM 3047 C CA . SER A 1 390 ? 46.915 -8.725 6.422 1.00 18.36 366 SER A CA 1
ATOM 3048 C C . SER A 1 390 ? 45.521 -8.456 6.999 1.00 19.79 366 SER A C 1
ATOM 3049 O O . SER A 1 390 ? 44.574 -8.308 6.232 1.00 19.68 366 SER A O 1
ATOM 3052 N N . PRO A 1 391 ? 45.386 -8.381 8.334 1.00 21.53 367 PRO A N 1
ATOM 3053 C CA . PRO A 1 391 ? 44.062 -8.027 8.878 1.00 22.40 367 PRO A CA 1
ATOM 3054 C C . PRO A 1 391 ? 43.490 -6.729 8.296 1.00 22.98 367 PRO A C 1
ATOM 3055 O O . PRO A 1 391 ? 42.287 -6.611 8.033 1.00 24.63 367 PRO A O 1
ATOM 3059 N N . GLN A 1 392 ? 44.339 -5.737 8.088 1.00 21.29 368 GLN A N 1
ATOM 3060 C CA . GLN A 1 392 ? 43.896 -4.455 7.569 1.00 21.48 368 GLN A CA 1
ATOM 3061 C C . GLN A 1 392 ? 43.411 -4.485 6.120 1.00 22.00 368 GLN A C 1
ATOM 3062 O O . GLN A 1 392 ? 42.516 -3.710 5.783 1.00 24.76 368 GLN A O 1
ATOM 3068 N N . THR A 1 393 ? 43.949 -5.366 5.267 1.00 18.97 369 THR A N 1
ATOM 3069 C CA . THR A 1 393 ? 43.519 -5.373 3.871 1.00 18.35 369 THR A CA 1
ATOM 3070 C C . THR A 1 393 ? 42.641 -6.552 3.513 1.00 16.94 369 THR A C 1
ATOM 3071 O O . THR A 1 393 ? 41.930 -6.510 2.531 1.00 18.46 369 THR A O 1
ATOM 3075 N N . GLY A 1 394 ? 42.703 -7.607 4.299 1.00 17.21 370 GLY A N 1
ATOM 3076 C CA . GLY A 1 394 ? 41.984 -8.839 3.955 1.00 17.20 370 GLY A CA 1
ATOM 3077 C C . GLY A 1 394 ? 42.576 -9.606 2.791 1.00 17.77 370 GLY A C 1
ATOM 3078 O O . GLY A 1 394 ? 41.947 -10.518 2.257 1.00 19.74 370 GLY A O 1
ATOM 3079 N N . GLU A 1 395 ? 43.810 -9.244 2.417 1.00 16.56 371 GLU A N 1
ATOM 3080 C CA . GLU A 1 395 ? 44.522 -9.851 1.309 1.00 16.20 371 GLU A CA 1
ATOM 3081 C C . GLU A 1 395 ? 45.892 -10.352 1.765 1.00 15.71 371 GLU A C 1
ATOM 3082 O O . GLU A 1 395 ? 46.448 -9.800 2.704 1.00 16.23 371 GLU A O 1
ATOM 3088 N N . PRO A 1 396 ? 46.448 -11.363 1.088 1.00 15.78 372 PRO A N 1
ATOM 3089 C CA . PRO A 1 396 ? 47.828 -11.756 1.331 1.00 16.43 372 PRO A CA 1
ATOM 3090 C C . PRO A 1 396 ? 48.747 -10.547 1.175 1.00 16.63 372 PRO A C 1
ATOM 3091 O O . PRO A 1 396 ? 48.566 -9.705 0.271 1.00 16.85 372 PRO A O 1
ATOM 3095 N N . ARG A 1 397 ? 49.736 -10.478 2.053 1.00 15.45 373 ARG A N 1
ATOM 3096 C CA . ARG A 1 397 ? 50.723 -9.397 1.991 1.00 15.98 373 ARG A CA 1
ATOM 3097 C C . ARG A 1 397 ? 52.126 -9.952 2.044 1.00 16.06 373 ARG A C 1
ATOM 3098 O O . ARG A 1 397 ? 52.519 -10.613 3.021 1.00 15.82 373 ARG A O 1
ATOM 3106 N N . GLY A 1 398 ? 52.885 -9.696 0.995 1.00 15.91 374 GLY A N 1
ATOM 3107 C CA . GLY A 1 398 ? 54.313 -10.058 0.985 1.00 14.25 374 GLY A CA 1
ATOM 3108 C C . GLY A 1 398 ? 54.677 -11.352 0.321 1.00 15.65 374 GLY A C 1
ATOM 3109 O O . GLY A 1 398 ? 53.804 -12.117 -0.132 1.00 17.11 374 GLY A O 1
ATOM 3110 N N . VAL A 1 399 ? 55.982 -11.581 0.247 1.00 14.96 375 VAL A N 1
ATOM 3111 C CA . VAL A 1 399 ? 56.582 -12.773 -0.316 1.00 16.00 375 VAL A CA 1
ATOM 3112 C C . VAL A 1 399 ? 57.756 -13.211 0.591 1.00 15.80 375 VAL A C 1
ATOM 3113 O O . VAL A 1 399 ? 58.235 -12.439 1.430 1.00 15.91 375 VAL A O 1
ATOM 3117 N N . LYS A 1 400 ? 58.195 -14.455 0.434 1.00 15.19 376 LYS A N 1
ATOM 3118 C CA . LYS A 1 400 ? 59.348 -14.952 1.161 1.00 15.42 376 LYS A CA 1
ATOM 3119 C C . LYS A 1 400 ? 60.553 -14.026 0.968 1.00 15.29 376 LYS A C 1
ATOM 3120 O O . LYS A 1 400 ? 60.909 -13.693 -0.156 1.00 15.84 376 LYS A O 1
ATOM 3126 N N . SER A 1 401 ? 61.168 -13.626 2.070 1.00 14.00 377 SER A N 1
ATOM 3127 C CA . SER A 1 401 ? 62.265 -12.641 2.055 1.00 14.61 377 SER A CA 1
ATOM 3128 C C . SER A 1 401 ? 63.560 -13.161 2.628 1.00 16.27 377 SER A C 1
ATOM 3129 O O . SER A 1 401 ? 64.557 -12.450 2.633 1.00 16.19 377 SER A O 1
ATOM 3132 N N . THR A 1 402 ? 63.578 -14.424 3.051 1.00 16.70 378 THR A N 1
ATOM 3133 C CA . THR A 1 402 ? 64.732 -14.987 3.721 1.00 17.80 378 THR A CA 1
ATOM 3134 C C . THR A 1 402 ? 65.941 -15.172 2.805 1.00 16.76 378 THR A C 1
ATOM 3135 O O . THR A 1 402 ? 67.086 -15.315 3.294 1.00 19.68 378 THR A O 1
ATOM 3139 N N . GLY A 1 403 ? 65.746 -15.165 1.493 1.00 17.44 379 GLY A N 1
ATOM 3140 C CA . GLY A 1 403 ? 66.860 -15.276 0.571 1.00 17.62 379 GLY A CA 1
ATOM 3141 C C . GLY A 1 403 ? 67.572 -13.950 0.294 1.00 18.11 379 GLY A C 1
ATOM 3142 O O . GLY A 1 403 ? 68.617 -13.914 -0.364 1.00 20.07 379 GLY A O 1
ATOM 3143 N N . GLN A 1 404 ? 67.011 -12.846 0.789 1.00 15.68 380 GLN A N 1
ATOM 3144 C CA . GLN A 1 404 ? 67.634 -11.540 0.583 1.00 16.81 380 GLN A CA 1
ATOM 3145 C C . GLN A 1 404 ? 68.748 -11.325 1.586 1.00 16.89 380 GLN A C 1
ATOM 3146 O O . GLN A 1 404 ? 68.629 -11.750 2.725 1.00 17.34 380 GLN A O 1
ATOM 3152 N N . PRO A 1 405 ? 69.809 -10.611 1.204 1.00 15.73 381 PRO A N 1
ATOM 3153 C CA . PRO A 1 405 ? 70.865 -10.300 2.167 1.00 15.80 381 PRO A CA 1
ATOM 3154 C C . PRO A 1 405 ? 70.325 -9.321 3.185 1.00 16.46 381 PRO A C 1
ATOM 3155 O O . PRO A 1 405 ? 69.418 -8.536 2.858 1.00 15.97 381 PRO A O 1
ATOM 3159 N N . PRO A 1 406 ? 70.868 -9.291 4.395 1.00 15.01 382 PRO A N 1
ATOM 3160 C CA . PRO A 1 406 ? 70.371 -8.377 5.388 1.00 15.75 382 PRO A CA 1
ATOM 3161 C C . PRO A 1 406 ? 70.454 -6.892 4.955 1.00 15.49 382 PRO A C 1
ATOM 3162 O O . PRO A 1 406 ? 69.621 -6.062 5.383 1.00 14.75 382 PRO A O 1
ATOM 3166 N N . VAL A 1 407 ? 71.430 -6.560 4.123 1.00 15.66 383 VAL A N 1
ATOM 3167 C CA . VAL A 1 407 ? 71.585 -5.168 3.719 1.00 15.16 383 VAL A CA 1
ATOM 3168 C C . VAL A 1 407 ? 70.511 -4.725 2.709 1.00 14.97 383 VAL A C 1
ATOM 3169 O O . VAL A 1 407 ? 70.465 -3.532 2.342 1.00 14.57 383 VAL A O 1
ATOM 3173 N N . ALA A 1 408 ? 69.659 -5.627 2.256 1.00 13.65 384 ALA A N 1
ATOM 3174 C CA . ALA A 1 408 ? 68.582 -5.246 1.318 1.00 14.30 384 ALA A CA 1
ATOM 3175 C C . ALA A 1 408 ? 67.363 -4.674 2.042 1.00 13.97 384 ALA A C 1
ATOM 3176 O O . ALA A 1 408 ? 66.342 -4.400 1.400 1.00 13.89 384 ALA A O 1
ATOM 3178 N N . PHE A 1 409 ? 67.465 -4.519 3.358 1.00 13.49 385 PHE A N 1
ATOM 3179 C CA . PHE A 1 409 ? 66.413 -3.951 4.189 1.00 12.95 385 PHE A CA 1
ATOM 3180 C C . PHE A 1 409 ? 66.906 -2.732 4.936 1.00 13.48 385 PHE A C 1
ATOM 3181 O O . PHE A 1 409 ? 67.981 -2.773 5.523 1.00 13.56 385 PHE A O 1
ATOM 3189 N N . VAL A 1 410 ? 66.131 -1.649 4.894 1.00 12.09 386 VAL A N 1
ATOM 3190 C CA . VAL A 1 410 ? 66.366 -0.461 5.692 1.00 12.10 386 VAL A CA 1
ATOM 3191 C C . VAL A 1 410 ? 65.360 -0.445 6.833 1.00 11.57 386 VAL A C 1
ATOM 3192 O O . VAL A 1 410 ? 64.142 -0.439 6.597 1.00 12.37 386 VAL A O 1
ATOM 3196 N N . ASP A 1 411 ? 65.851 -0.517 8.061 1.00 11.71 387 ASP A N 1
ATOM 3197 C CA . ASP A 1 411 ? 65.032 -0.524 9.247 1.00 13.47 387 ASP A CA 1
ATOM 3198 C C . ASP A 1 411 ? 65.158 0.813 9.997 1.00 12.77 387 ASP A C 1
ATOM 3199 O O . ASP A 1 411 ? 66.168 1.538 9.844 1.00 12.63 387 ASP A O 1
ATOM 3204 N N . PHE A 1 412 ? 64.185 1.111 10.835 1.00 11.58 388 PHE A N 1
ATOM 3205 C CA . PHE A 1 412 ? 64.150 2.359 11.563 1.00 11.95 388 PHE A CA 1
ATOM 3206 C C . PHE A 1 412 ? 63.172 2.245 12.706 1.00 11.96 388 PHE A C 1
ATOM 3207 O O . PHE A 1 412 ? 62.182 1.534 12.591 1.00 12.47 388 PHE A O 1
ATOM 3215 N N . ILE A 1 413 ? 63.427 2.984 13.789 1.00 12.17 389 ILE A N 1
ATOM 3216 C CA . ILE A 1 413 ? 62.437 3.194 14.848 1.00 12.53 389 ILE A CA 1
ATOM 3217 C C . ILE A 1 413 ? 61.727 4.538 14.726 1.00 12.83 389 ILE A C 1
ATOM 3218 O O . ILE A 1 413 ? 60.661 4.744 15.329 1.00 13.47 389 ILE A O 1
ATOM 3223 N N . GLN A 1 414 ? 62.250 5.452 13.883 1.00 12.95 390 GLN A N 1
ATOM 3224 C CA . GLN A 1 414 ? 61.650 6.755 13.614 1.00 13.50 390 GLN A CA 1
ATOM 3225 C C . GLN A 1 414 ? 61.951 7.176 12.176 1.00 12.63 390 GLN A C 1
ATOM 3226 O O . GLN A 1 414 ? 63.001 6.853 11.640 1.00 13.67 390 GLN A O 1
ATOM 3232 N N . ASN A 1 415 ? 61.008 7.881 11.575 1.00 13.49 391 ASN A N 1
ATOM 3233 C CA . ASN A 1 415 ? 61.230 8.589 10.321 1.00 12.15 391 ASN A CA 1
ATOM 3234 C C . ASN A 1 415 ? 60.164 9.670 10.210 1.00 13.89 391 ASN A C 1
ATOM 3235 O O . ASN A 1 415 ? 59.303 9.811 11.084 1.00 13.61 391 ASN A O 1
ATOM 3240 N N . HIS A 1 416 ? 60.217 10.452 9.137 1.00 12.54 392 HIS A N 1
ATOM 3241 C CA . HIS A 1 416 ? 59.303 11.586 9.007 1.00 13.80 392 HIS A CA 1
ATOM 3242 C C . HIS A 1 416 ? 57.828 11.172 9.064 1.00 13.84 392 HIS A C 1
ATOM 3243 O O . HIS A 1 416 ? 57.002 11.924 9.557 1.00 14.91 392 HIS A O 1
ATOM 3250 N N A ASP A 1 417 ? 57.486 10.004 8.521 0.50 12.81 393 ASP A N 1
ATOM 3251 N N B ASP A 1 417 ? 57.540 9.978 8.558 0.50 13.16 393 ASP A N 1
ATOM 3252 C CA A ASP A 1 417 ? 56.095 9.539 8.513 0.50 13.78 393 ASP A CA 1
ATOM 3253 C CA B ASP A 1 417 ? 56.195 9.442 8.427 0.50 14.37 393 ASP A CA 1
ATOM 3254 C C A ASP A 1 417 ? 55.683 8.975 9.872 0.50 13.58 393 ASP A C 1
ATOM 3255 C C B ASP A 1 417 ? 55.667 8.870 9.748 0.50 14.17 393 ASP A C 1
ATOM 3256 O O A ASP A 1 417 ? 54.652 9.354 10.425 0.50 13.56 393 ASP A O 1
ATOM 3257 O O B ASP A 1 417 ? 54.5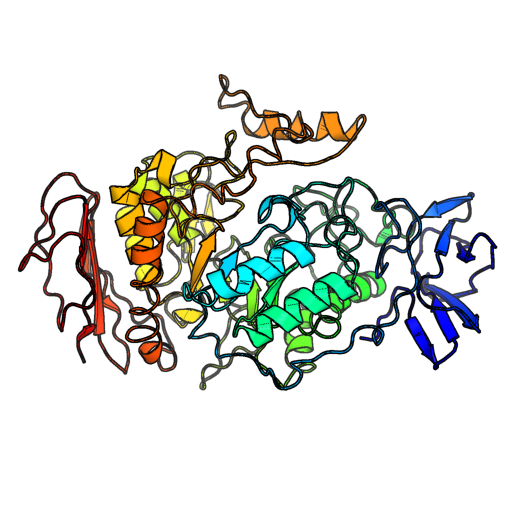38 9.138 10.134 0.50 15.46 393 ASP A O 1
ATOM 3266 N N . GLN A 1 418 ? 56.492 8.090 10.438 1.00 13.43 394 GLN A N 1
ATOM 3267 C CA . GLN A 1 418 ? 56.091 7.460 11.705 1.00 14.38 394 GLN A CA 1
ATOM 3268 C C . GLN A 1 418 ? 55.970 8.447 12.825 1.00 16.46 394 GLN A C 1
ATOM 3269 O O . GLN A 1 418 ? 55.303 8.169 13.834 1.00 16.78 394 GLN A O 1
ATOM 3275 N N . VAL A 1 419 ? 56.620 9.594 12.686 1.00 14.20 395 VAL A N 1
ATOM 3276 C CA . VAL A 1 419 ? 56.462 10.694 13.620 1.00 14.64 395 VAL A CA 1
ATOM 3277 C C . VAL A 1 419 ? 55.368 11.632 13.137 1.00 16.10 395 VAL A C 1
ATOM 3278 O O . VAL A 1 419 ? 54.368 11.896 13.849 1.00 15.79 395 VAL A O 1
ATOM 3282 N N . GLY A 1 420 ? 55.515 12.138 11.913 1.00 15.82 396 GLY A N 1
ATOM 3283 C CA . GLY A 1 420 ? 54.609 13.159 11.410 1.00 16.27 396 GLY A CA 1
ATOM 3284 C C . GLY A 1 420 ? 53.213 12.776 10.995 1.00 16.25 396 GLY A C 1
ATOM 3285 O O . GLY A 1 420 ? 52.343 13.670 10.887 1.00 16.08 396 GLY A O 1
ATOM 3286 N N . ASN A 1 421 ? 52.953 11.496 10.731 1.00 15.78 397 ASN A N 1
ATOM 3287 C CA . ASN A 1 421 ? 51.584 11.098 10.369 1.00 17.44 397 ASN A CA 1
ATOM 3288 C C . ASN A 1 421 ? 50.627 11.101 11.578 1.00 18.34 397 ASN A C 1
ATOM 3289 O O . ASN A 1 421 ? 49.403 10.917 11.421 1.00 21.50 397 ASN A O 1
ATOM 3294 N N . ARG A 1 422 ? 51.166 11.356 12.760 1.00 18.15 398 ARG A N 1
ATOM 3295 C CA . ARG A 1 422 ? 50.380 11.422 13.999 1.00 18.35 398 ARG A CA 1
ATOM 3296 C C . ARG A 1 422 ? 49.799 12.817 14.132 1.00 19.81 398 ARG A C 1
ATOM 3297 O O . ARG A 1 422 ? 50.392 13.799 13.683 1.00 18.44 398 ARG A O 1
ATOM 3305 N N . ALA A 1 423 ? 48.633 12.923 14.732 1.00 18.52 399 ALA A N 1
ATOM 3306 C CA . ALA A 1 423 ? 48.009 14.240 14.897 1.00 18.63 399 ALA A CA 1
ATOM 3307 C C . ALA A 1 423 ? 48.928 15.264 15.567 1.00 18.77 399 ALA A C 1
ATOM 3308 O O . ALA A 1 423 ? 49.033 16.408 15.096 1.00 20.98 399 ALA A O 1
ATOM 3310 N N . GLN A 1 424 ? 49.631 14.864 16.616 1.00 17.31 400 GLN A N 1
ATOM 3311 C CA . GLN A 1 424 ? 50.539 15.737 17.334 1.00 17.98 400 GLN A CA 1
ATOM 3312 C C . GLN A 1 424 ? 52.016 15.442 17.094 1.00 16.18 400 GLN A C 1
ATOM 3313 O O . GLN A 1 424 ? 52.857 15.882 17.842 1.00 17.25 400 GLN A O 1
ATOM 3319 N N . GLY A 1 425 ? 52.329 14.706 16.035 1.00 16.11 401 GLY A N 1
ATOM 3320 C CA . GLY A 1 425 ? 53.726 14.517 15.631 1.00 15.27 401 GLY A CA 1
ATOM 3321 C C . GLY A 1 425 ? 54.645 13.934 16.659 1.00 16.89 401 GLY A C 1
ATOM 3322 O O . GLY A 1 425 ? 55.808 14.287 16.724 1.00 16.38 401 GLY A O 1
ATOM 3323 N N . ASP A 1 426 ? 54.151 13.002 17.469 1.00 16.66 402 ASP A N 1
ATOM 3324 C CA . ASP A 1 426 ? 54.904 12.528 18.598 1.00 16.71 402 ASP A CA 1
ATOM 3325 C C . ASP A 1 426 ? 56.076 11.625 18.235 1.00 16.09 402 ASP A C 1
ATOM 3326 O O . ASP A 1 426 ? 55.925 10.643 17.527 1.00 16.11 402 ASP A O 1
ATOM 3331 N N . ARG A 1 427 ? 57.238 11.963 18.757 1.00 14.98 403 ARG A N 1
ATOM 3332 C CA . ARG A 1 427 ? 58.405 11.123 18.652 1.00 14.74 403 ARG A CA 1
ATOM 3333 C C . ARG A 1 427 ? 58.293 9.934 19.616 1.00 16.49 403 ARG A C 1
ATOM 3334 O O . ARG A 1 427 ? 57.650 10.013 20.671 1.00 15.87 403 ARG A O 1
ATOM 3342 N N . LEU A 1 428 ? 58.948 8.845 19.259 1.00 16.08 404 LEU A N 1
ATOM 3343 C CA . LEU A 1 428 ? 58.884 7.591 20.037 1.00 16.47 404 LEU A CA 1
ATOM 3344 C C . LEU A 1 428 ? 59.305 7.787 21.472 1.00 17.78 404 LEU A C 1
ATOM 3345 O O . LEU A 1 428 ? 58.715 7.194 22.375 1.00 18.16 404 LEU A O 1
ATOM 3350 N N . ILE A 1 429 ? 60.290 8.627 21.720 1.00 17.33 405 ILE A N 1
ATOM 3351 C CA . ILE A 1 429 ? 60.756 8.836 23.081 1.00 18.71 405 ILE A CA 1
ATOM 3352 C C . ILE A 1 429 ? 59.642 9.324 23.993 1.00 19.53 405 ILE A C 1
ATOM 3353 O O . ILE A 1 429 ? 59.610 8.945 25.169 1.00 21.03 405 ILE A O 1
ATOM 3358 N N . THR A 1 430 ? 58.710 10.099 23.468 1.00 19.41 406 THR A N 1
ATOM 3359 C CA . THR A 1 430 ? 57.595 10.616 24.258 1.00 20.16 406 THR A CA 1
ATOM 3360 C C . THR A 1 430 ? 56.507 9.557 24.503 1.00 20.96 406 THR A C 1
ATOM 3361 O O . THR A 1 430 ? 55.695 9.709 25.421 1.00 22.79 406 THR A O 1
ATOM 3365 N N . LEU A 1 431 ? 56.489 8.491 23.705 1.00 19.48 407 LEU A N 1
ATOM 3366 C CA . LEU A 1 431 ? 55.475 7.430 23.800 1.00 19.86 407 LEU A CA 1
ATOM 3367 C C . LEU A 1 431 ? 55.990 6.213 24.558 1.00 21.64 407 LEU A C 1
ATOM 3368 O O . LEU A 1 431 ? 55.232 5.540 25.274 1.00 23.88 407 LEU A O 1
ATOM 3373 N N . ALA A 1 432 ? 57.271 5.915 24.419 1.00 19.23 408 ALA A N 1
ATOM 3374 C CA . ALA A 1 432 ? 57.871 4.720 25.034 1.00 20.80 408 ALA A CA 1
ATOM 3375 C C . ALA A 1 432 ? 58.694 5.042 26.268 1.00 21.60 408 ALA A C 1
ATOM 3376 O O . ALA A 1 432 ? 58.999 4.146 27.063 1.00 22.34 408 ALA A O 1
ATOM 3378 N N . GLY A 1 433 ? 59.085 6.306 26.426 1.00 21.11 409 GLY A N 1
ATOM 3379 C CA . GLY A 1 433 ? 59.973 6.735 27.514 1.00 21.06 409 GLY A CA 1
ATOM 3380 C C . GLY A 1 433 ? 61.427 6.548 27.125 1.00 20.87 409 GLY A C 1
ATOM 3381 O O . GLY A 1 433 ? 61.757 5.744 26.246 1.00 20.14 409 GLY A O 1
ATOM 3382 N N . ALA A 1 434 ? 62.306 7.261 27.824 1.00 22.55 410 ALA A N 1
ATOM 3383 C CA . ALA A 1 434 ? 63.728 7.261 27.535 1.00 23.29 410 ALA A CA 1
ATOM 3384 C C . ALA A 1 434 ? 64.430 5.919 27.652 1.00 24.11 410 ALA A C 1
ATOM 3385 O O . ALA A 1 434 ? 65.194 5.553 26.772 1.00 23.55 410 ALA A O 1
ATOM 3387 N N . GLU A 1 435 ? 64.172 5.179 28.726 1.00 23.48 411 GLU A N 1
ATOM 3388 C CA . GLU A 1 435 ? 64.876 3.920 28.949 1.00 24.44 411 GLU A CA 1
ATOM 3389 C C . GLU A 1 435 ? 64.550 2.892 27.870 1.00 22.33 411 GLU A C 1
ATOM 3390 O O . GLU A 1 435 ? 65.444 2.231 27.344 1.00 22.55 411 GLU A O 1
ATOM 3396 N N . ARG A 1 436 ? 63.260 2.748 27.562 1.00 21.79 412 ARG A N 1
ATOM 3397 C CA . ARG A 1 436 ? 62.836 1.845 26.500 1.00 19.76 412 ARG A CA 1
ATOM 3398 C C . ARG A 1 436 ? 63.399 2.301 25.123 1.00 19.27 412 ARG A C 1
ATOM 3399 O O . ARG A 1 436 ? 63.848 1.476 24.333 1.00 19.02 412 ARG A O 1
ATOM 3407 N N . THR A 1 437 ? 63.389 3.604 24.869 1.00 19.66 413 THR A N 1
ATOM 3408 C CA . THR A 1 437 ? 63.891 4.122 23.591 1.00 20.00 413 THR A CA 1
ATOM 3409 C C . THR A 1 437 ? 65.388 3.827 23.444 1.00 19.69 413 THR A C 1
ATOM 3410 O O . THR A 1 437 ? 65.860 3.495 22.361 1.00 19.01 413 THR A O 1
ATOM 3414 N N . LYS A 1 438 ? 66.138 3.896 24.542 1.00 19.13 414 LYS A N 1
ATOM 3415 C CA . LYS A 1 438 ? 67.548 3.574 24.493 1.00 19.05 414 LYS A CA 1
ATOM 3416 C C . LYS A 1 438 ? 67.797 2.138 24.043 1.00 19.88 414 LYS A C 1
ATOM 3417 O O . LYS A 1 438 ? 68.665 1.868 23.213 1.00 18.93 414 LYS A O 1
ATOM 3423 N N . VAL A 1 439 ? 67.040 1.171 24.581 1.00 18.26 415 VAL A N 1
ATOM 3424 C CA . VAL A 1 439 ? 67.298 -0.212 24.184 1.00 19.01 415 VAL A CA 1
ATOM 3425 C C . VAL A 1 439 ? 66.844 -0.508 22.740 1.00 15.63 415 VAL A C 1
ATOM 3426 O O . VAL A 1 439 ? 67.433 -1.323 22.047 1.00 15.96 415 VAL A O 1
ATOM 3430 N N . LEU A 1 440 ? 65.783 0.161 22.314 1.00 15.86 416 LEU A N 1
ATOM 3431 C CA . LEU A 1 440 ? 65.323 0.041 20.924 1.00 16.22 416 LEU A CA 1
ATOM 3432 C C . LEU A 1 440 ? 66.320 0.660 19.936 1.00 14.65 416 LEU A C 1
ATOM 3433 O O . LEU A 1 440 ? 66.571 0.103 18.897 1.00 15.03 416 LEU A O 1
ATOM 3438 N N . LEU A 1 441 ? 66.889 1.804 20.298 1.00 15.45 417 LEU A N 1
ATOM 3439 C CA . LEU A 1 441 ? 67.916 2.430 19.458 1.00 13.83 417 LEU A CA 1
ATOM 3440 C C . LEU A 1 441 ? 69.142 1.535 19.327 1.00 14.63 417 LEU A C 1
ATOM 3441 O O . LEU A 1 441 ? 69.675 1.330 18.277 1.00 16.26 417 LEU A O 1
ATOM 3446 N N . ALA A 1 442 ? 69.573 0.928 20.434 1.00 14.79 418 ALA A N 1
ATOM 3447 C CA . ALA A 1 442 ? 70.684 0.038 20.399 1.00 15.57 418 ALA A CA 1
ATOM 3448 C C . ALA A 1 442 ? 70.404 -1.208 19.567 1.00 15.40 418 ALA A C 1
ATOM 3449 O O . ALA A 1 442 ? 71.270 -1.705 18.863 1.00 16.38 418 ALA A O 1
ATOM 3451 N N . THR A 1 443 ? 69.168 -1.719 19.683 1.00 15.48 419 THR A N 1
ATOM 3452 C CA . THR A 1 443 ? 68.742 -2.843 18.896 1.00 16.24 419 THR A CA 1
ATOM 3453 C C . THR A 1 443 ? 68.896 -2.506 17.383 1.00 14.95 419 THR A C 1
ATOM 3454 O O . THR A 1 443 ? 69.434 -3.289 16.606 1.00 15.50 419 THR A O 1
ATOM 3458 N N . LEU A 1 444 ? 68.339 -1.356 17.007 1.00 14.56 420 LEU A N 1
ATOM 3459 C CA . LEU A 1 444 ? 68.418 -0.907 15.602 1.00 15.79 420 LEU A CA 1
ATOM 3460 C C . LEU A 1 444 ? 69.862 -0.800 15.111 1.00 13.40 420 LEU A C 1
ATOM 3461 O O . LEU A 1 444 ? 70.227 -1.292 14.051 1.00 14.96 420 LEU A O 1
ATOM 3466 N N . LEU A 1 445 ? 70.686 -0.177 15.928 1.00 14.24 421 LEU A N 1
ATOM 3467 C CA . LEU A 1 445 ? 72.035 0.168 15.493 1.00 14.38 421 LEU A CA 1
ATOM 3468 C C . LEU A 1 445 ? 73.002 -0.987 15.482 1.00 15.56 421 LEU A C 1
ATOM 3469 O O . LEU A 1 445 ? 74.004 -0.911 14.795 1.00 16.30 421 LEU A O 1
ATOM 3474 N N . LEU A 1 446 ? 72.707 -2.057 16.219 1.00 14.97 422 LEU A N 1
ATOM 3475 C CA . LEU A 1 446 ? 73.572 -3.225 16.213 1.00 15.67 422 LEU A CA 1
ATOM 3476 C C . LEU A 1 446 ? 73.031 -4.407 15.411 1.00 16.56 422 LEU A C 1
ATOM 3477 O O . LEU A 1 446 ? 73.675 -5.448 15.342 1.00 19.45 422 LEU A O 1
ATOM 3482 N N A SER A 1 447 ? 71.884 -4.206 14.761 0.50 16.04 423 SER A N 1
ATOM 3483 N N B SER A 1 447 ? 71.861 -4.277 14.793 0.50 16.42 423 SER A N 1
ATOM 3484 C CA A SER A 1 447 ? 71.241 -5.209 13.906 0.50 15.70 423 SER A CA 1
ATOM 3485 C CA B SER A 1 447 ? 71.323 -5.394 14.010 0.50 16.25 423 SER A CA 1
ATOM 3486 C C A SER A 1 447 ? 71.892 -5.248 12.515 0.50 15.28 423 SER A C 1
ATOM 3487 C C B SER A 1 447 ? 71.773 -5.261 12.554 0.50 15.39 423 SER A C 1
ATOM 3488 O O A SER A 1 447 ? 72.480 -4.257 12.081 0.50 14.87 423 SER A O 1
ATOM 3489 O O B SER A 1 447 ? 72.111 -4.146 12.117 0.50 16.39 423 SER A O 1
ATOM 3494 N N . PRO A 1 448 ? 71.814 -6.379 11.809 1.00 15.12 424 PRO A N 1
ATOM 3495 C CA . PRO A 1 448 ? 72.410 -6.420 10.492 1.00 16.78 424 PRO A CA 1
ATOM 3496 C C . PRO A 1 448 ? 71.711 -5.660 9.387 1.00 16.45 424 PRO A C 1
ATOM 3497 O O . PRO A 1 448 ? 72.326 -5.418 8.356 1.00 17.54 424 PRO A O 1
ATOM 3501 N N . HIS A 1 449 ? 70.452 -5.294 9.560 1.00 14.97 425 HIS A N 1
ATOM 3502 C CA . HIS A 1 449 ? 69.795 -4.473 8.537 1.00 15.65 425 HIS A CA 1
ATOM 3503 C C . HIS A 1 449 ? 70.391 -3.086 8.542 1.00 13.92 425 HIS A C 1
ATOM 3504 O O . HIS A 1 449 ? 70.992 -2.668 9.535 1.00 15.47 425 HIS A O 1
ATOM 3511 N N . ILE A 1 450 ? 70.254 -2.367 7.427 1.00 12.58 426 ILE A N 1
ATOM 3512 C CA . ILE A 1 450 ? 70.791 -1.008 7.363 1.00 12.33 426 ILE A CA 1
ATOM 3513 C C . ILE A 1 450 ? 69.917 -0.075 8.183 1.00 12.68 426 ILE A C 1
ATOM 3514 O O . ILE A 1 450 ? 68.705 -0.058 7.959 1.00 12.65 426 ILE A O 1
ATOM 3519 N N . PRO A 1 451 ? 70.455 0.648 9.176 1.00 12.70 427 PRO A N 1
ATOM 3520 C CA . PRO A 1 451 ? 69.655 1.491 10.016 1.00 12.65 427 PRO A CA 1
ATOM 3521 C C . PRO A 1 451 ? 69.481 2.898 9.451 1.00 12.82 427 PRO A C 1
ATOM 3522 O O . PRO A 1 451 ? 70.416 3.464 8.855 1.00 13.48 427 PRO A O 1
ATOM 3526 N N . LEU A 1 452 ? 68.300 3.448 9.651 1.00 11.96 428 LEU A N 1
ATOM 3527 C CA . LEU A 1 452 ? 67.993 4.841 9.355 1.00 11.81 428 LEU A CA 1
ATOM 3528 C C . LEU A 1 452 ? 67.544 5.520 10.645 1.00 13.27 428 LEU A C 1
ATOM 3529 O O . LEU A 1 452 ? 66.697 4.966 11.386 1.00 13.70 428 LEU A O 1
ATOM 3534 N N . LEU A 1 453 ? 68.134 6.671 10.937 1.00 12.77 429 LEU A N 1
ATOM 3535 C CA . LEU A 1 453 ? 67.792 7.515 12.052 1.00 13.28 429 LEU A CA 1
ATOM 3536 C C . LEU A 1 453 ? 67.053 8.743 11.578 1.00 12.67 429 LEU A C 1
ATOM 3537 O O . LEU A 1 453 ? 67.372 9.280 10.485 1.00 13.45 429 LEU A O 1
ATOM 3542 N N . PHE A 1 454 ? 66.074 9.215 12.339 1.00 12.60 430 PHE A N 1
ATOM 3543 C CA . PHE A 1 454 ? 65.409 10.481 12.043 1.00 12.72 430 PHE A CA 1
ATOM 3544 C C . PHE A 1 454 ? 66.122 11.602 12.767 1.00 12.85 430 PHE A C 1
ATOM 3545 O O . PHE A 1 454 ? 66.427 11.469 13.961 1.00 13.75 430 PHE A O 1
ATOM 3553 N N . MET A 1 455 ? 66.400 12.693 12.065 1.00 11.75 431 MET A N 1
ATOM 3554 C CA . MET A 1 455 ? 67.129 13.800 12.662 1.00 11.86 431 MET A CA 1
ATOM 3555 C C . MET A 1 455 ? 66.621 14.134 14.055 1.00 11.87 431 MET A C 1
ATOM 3556 O O . MET A 1 455 ? 65.423 14.295 14.263 1.00 12.86 431 MET A O 1
ATOM 3561 N N . GLY A 1 456 ? 67.560 14.252 14.992 1.00 13.74 432 GLY A N 1
ATOM 3562 C CA . GLY A 1 456 ? 67.215 14.572 16.385 1.00 14.59 432 GLY A CA 1
ATOM 3563 C C . GLY A 1 456 ? 67.282 13.365 17.314 1.00 15.43 432 GLY A C 1
ATOM 3564 O O . GLY A 1 456 ? 67.533 13.541 18.527 1.00 15.62 432 GLY A O 1
ATOM 3565 N N . GLU A 1 457 ? 67.077 12.150 16.820 1.00 14.21 433 GLU A N 1
ATOM 3566 C CA . GLU A 1 457 ? 67.135 10.966 17.706 1.00 14.99 433 GLU A CA 1
ATOM 3567 C C . GLU A 1 457 ? 68.445 10.873 18.409 1.00 15.99 433 GLU A C 1
ATOM 3568 O O . GLU A 1 457 ? 68.511 10.378 19.548 1.00 16.91 433 GLU A O 1
ATOM 3574 N N . GLU A 1 458 ? 69.508 11.279 17.745 1.00 15.57 434 GLU A N 1
ATOM 3575 C CA . GLU A 1 458 ? 70.849 11.080 18.253 1.00 16.38 434 GLU A CA 1
ATOM 3576 C C . GLU A 1 458 ? 71.109 11.786 19.592 1.00 16.95 434 GLU A C 1
ATOM 3577 O O . GLU A 1 458 ? 72.008 11.360 20.318 1.00 19.32 434 GLU A O 1
ATOM 3583 N N . TYR A 1 459 ? 70.391 12.863 19.886 1.00 17.26 435 TYR A N 1
ATOM 3584 C CA . TYR A 1 459 ? 70.537 13.588 21.171 1.00 17.72 435 TYR A CA 1
ATOM 3585 C C . TYR A 1 459 ? 69.256 13.537 21.991 1.00 18.13 435 TYR A C 1
ATOM 3586 O O . TYR A 1 459 ? 69.085 14.285 22.961 1.00 19.31 435 TYR A O 1
ATOM 3595 N N . GLY A 1 460 ? 68.332 12.646 21.638 1.00 17.25 436 GLY A N 1
ATOM 3596 C CA . GLY A 1 460 ? 67.098 12.534 22.396 1.00 17.45 436 GLY A CA 1
ATOM 3597 C C . GLY A 1 460 ? 66.095 13.644 22.193 1.00 17.34 436 GLY A C 1
ATOM 3598 O O . GLY A 1 460 ? 65.345 14.009 23.104 1.00 19.20 436 GLY A O 1
ATOM 3599 N N . GLU A 1 461 ? 66.030 14.214 20.989 1.00 16.49 437 GLU A N 1
ATOM 3600 C CA . GLU A 1 461 ? 65.044 15.246 20.709 1.00 16.89 437 GLU A CA 1
ATOM 3601 C C . GLU A 1 461 ? 63.632 14.788 21.073 1.00 15.85 437 GLU A C 1
ATOM 3602 O O . GLU A 1 461 ? 63.246 13.666 20.739 1.00 17.46 437 GLU A O 1
ATOM 3608 N N . SER A 1 462 ? 62.867 15.654 21.731 1.00 16.95 438 SER A N 1
ATOM 3609 C CA . SER A 1 462 ? 61.479 15.370 22.065 1.00 18.22 438 SER A CA 1
ATOM 3610 C C . SER A 1 462 ? 60.470 16.277 21.401 1.00 16.90 438 SER A C 1
ATOM 3611 O O . SER A 1 462 ? 59.274 16.028 21.507 1.00 17.66 438 SER A O 1
ATOM 3614 N N . ARG A 1 463 ? 60.910 17.334 20.715 1.00 15.85 439 ARG A N 1
ATOM 3615 C CA . ARG A 1 463 ? 59.986 18.154 19.965 1.00 15.85 439 ARG A CA 1
ATOM 3616 C C . ARG A 1 463 ? 59.277 17.315 18.911 1.00 15.52 439 ARG A C 1
ATOM 3617 O O . ARG A 1 463 ? 59.865 16.379 18.338 1.00 15.46 439 ARG A O 1
ATOM 3625 N N . PRO A 1 464 ? 58.010 17.614 18.644 1.00 15.15 440 PRO A N 1
ATOM 3626 C CA . PRO A 1 464 ? 57.328 16.879 17.611 1.00 15.09 440 PRO A CA 1
ATOM 3627 C C . PRO A 1 464 ? 57.888 17.182 16.219 1.00 14.90 440 PRO A C 1
ATOM 3628 O O . PRO A 1 464 ? 58.622 18.162 16.037 1.00 15.48 440 PRO A O 1
ATOM 3632 N N . PHE A 1 465 ? 57.559 16.323 15.267 1.00 13.78 441 PHE A N 1
ATOM 3633 C CA . PHE A 1 465 ? 57.738 16.678 13.836 1.00 12.88 441 PHE A CA 1
ATOM 3634 C C . PHE A 1 465 ? 56.326 16.669 13.252 1.00 14.49 441 PHE A C 1
ATOM 3635 O O . PHE A 1 465 ? 55.741 15.595 12.996 1.00 15.20 441 PHE A O 1
ATOM 3643 N N . LEU A 1 466 ? 55.752 17.856 13.102 1.00 13.91 442 LEU A N 1
ATOM 3644 C CA . LEU A 1 466 ? 54.372 18.001 12.668 1.00 13.72 442 LEU A CA 1
ATOM 3645 C C . LEU A 1 466 ? 54.248 18.122 11.161 1.00 14.08 442 LEU A C 1
ATOM 3646 O O . LEU A 1 466 ? 55.205 18.504 10.493 1.00 14.54 442 LEU A O 1
ATOM 3651 N N . PHE A 1 467 ? 53.056 17.827 10.654 1.00 13.59 443 PHE A N 1
ATOM 3652 C CA . PHE A 1 467 ? 52.734 18.041 9.281 1.00 14.90 443 PHE A CA 1
ATOM 3653 C C . PHE A 1 467 ? 52.494 19.539 9.090 1.00 16.06 443 PHE A C 1
ATOM 3654 O O . PHE A 1 467 ? 51.570 20.127 9.660 1.00 15.33 443 PHE A O 1
ATOM 3662 N N . PHE A 1 468 ? 53.343 20.168 8.279 1.00 14.24 444 PHE A N 1
ATOM 3663 C CA . PHE A 1 468 ? 53.233 21.590 7.945 1.00 14.55 444 PHE A CA 1
ATOM 3664 C C . PHE A 1 468 ? 53.295 21.813 6.425 1.00 13.97 444 PHE A C 1
ATOM 3665 O O . PHE A 1 468 ? 53.921 21.031 5.677 1.00 13.99 444 PHE A O 1
ATOM 3673 N N . THR A 1 469 ? 52.599 22.865 6.005 1.00 14.32 445 THR A N 1
ATOM 3674 C CA . THR A 1 469 ? 52.477 23.348 4.650 1.00 14.30 445 THR A CA 1
ATOM 3675 C C . THR A 1 469 ? 52.455 24.881 4.670 1.00 14.30 445 THR A C 1
ATOM 3676 O O . THR A 1 469 ? 52.553 25.496 5.708 1.00 14.85 445 THR A O 1
ATOM 3680 N N . ASP A 1 470 ? 52.307 25.501 3.502 1.00 14.54 446 ASP A N 1
ATOM 3681 C CA . ASP A 1 470 ? 52.245 26.984 3.399 1.00 15.09 446 ASP A CA 1
ATOM 3682 C C . ASP A 1 470 ? 51.412 27.358 2.201 1.00 13.73 446 ASP A C 1
ATOM 3683 O O . ASP A 1 470 ? 51.922 27.830 1.178 1.00 16.37 446 ASP A O 1
ATOM 3688 N N . PHE A 1 471 ? 50.128 27.045 2.286 1.00 15.01 447 PHE A N 1
ATOM 3689 C CA . PHE A 1 471 ? 49.167 27.326 1.242 1.00 15.20 447 PHE A CA 1
ATOM 3690 C C . PHE A 1 471 ? 48.236 28.455 1.678 1.00 16.99 447 PHE A C 1
ATOM 3691 O O . PHE A 1 471 ? 48.243 28.878 2.828 1.00 17.57 447 PHE A O 1
ATOM 3699 N N . HIS A 1 472 ? 47.427 28.892 0.729 1.00 19.27 448 HIS A N 1
ATOM 3700 C CA . HIS A 1 472 ? 46.532 30.003 0.940 1.00 20.58 448 HIS A CA 1
ATOM 3701 C C . HIS A 1 472 ? 45.201 29.681 0.311 1.00 21.21 448 HIS A C 1
ATOM 3702 O O . HIS A 1 472 ? 45.052 28.709 -0.423 1.00 21.93 448 HIS A O 1
ATOM 3709 N N . GLY A 1 473 ? 44.206 30.506 0.637 1.00 24.22 449 GLY A N 1
ATOM 3710 C CA . GLY A 1 473 ? 42.876 30.364 0.066 1.00 23.50 449 GLY A CA 1
ATOM 3711 C C . GLY A 1 473 ? 42.190 29.048 0.290 1.00 23.17 449 GLY A C 1
ATOM 3712 O O . GLY A 1 473 ? 42.277 28.445 1.355 1.00 22.64 449 GLY A O 1
ATOM 3713 N N . ASP A 1 474 ? 41.473 28.586 -0.728 1.00 22.58 450 ASP A N 1
ATOM 3714 C CA . ASP A 1 474 ? 40.752 27.343 -0.640 1.00 24.36 450 ASP A CA 1
ATOM 3715 C C . ASP A 1 474 ? 41.675 26.160 -0.386 1.00 21.70 450 ASP A C 1
ATOM 3716 O O . ASP A 1 474 ? 41.332 25.219 0.316 1.00 22.61 450 ASP A O 1
ATOM 3721 N N . LEU A 1 475 ? 42.844 26.206 -1.018 1.00 21.04 451 LEU A N 1
ATOM 3722 C CA . LEU A 1 475 ? 43.784 25.133 -0.862 1.00 20.07 451 LEU A CA 1
ATOM 3723 C C . LEU A 1 475 ? 44.206 24.988 0.601 1.00 17.72 451 LEU A C 1
ATOM 3724 O O . LEU A 1 475 ? 44.199 23.898 1.126 1.00 18.64 451 LEU A O 1
ATOM 3729 N N . ALA A 1 476 ? 44.510 26.105 1.259 1.00 18.02 452 ALA A N 1
ATOM 3730 C CA . ALA A 1 476 ? 44.868 26.073 2.670 1.00 18.27 452 ALA A CA 1
ATOM 3731 C C . ALA A 1 476 ? 43.779 25.393 3.495 1.00 18.12 452 ALA A C 1
ATOM 3732 O O . ALA A 1 476 ? 44.057 24.533 4.317 1.00 17.95 452 ALA A O 1
ATOM 3734 N N . ARG A 1 477 ? 42.520 25.805 3.261 1.00 18.26 453 ARG A N 1
ATOM 3735 C CA . ARG A 1 477 ? 41.388 25.256 3.955 1.00 20.37 453 ARG A CA 1
ATOM 3736 C C . ARG A 1 477 ? 41.205 23.770 3.662 1.00 18.64 453 ARG A C 1
ATOM 3737 O O . ARG A 1 477 ? 40.973 22.982 4.567 1.00 18.76 453 ARG A O 1
ATOM 3745 N N . ALA A 1 478 ? 41.338 23.386 2.392 1.00 19.96 454 ALA A N 1
ATOM 3746 C CA . ALA A 1 478 ? 41.177 21.984 2.000 1.00 20.36 454 ALA A CA 1
ATOM 3747 C C . ALA A 1 478 ? 42.242 21.084 2.648 1.00 21.47 454 ALA A C 1
ATOM 3748 O O . ALA A 1 478 ? 41.953 19.982 3.120 1.00 22.07 454 ALA A O 1
ATOM 3750 N N . VAL A 1 479 ? 43.468 21.600 2.700 1.00 22.05 455 VAL A N 1
ATOM 3751 C CA . VAL A 1 479 ? 44.566 20.850 3.296 1.00 22.87 455 VAL A CA 1
ATOM 3752 C C . VAL A 1 479 ? 44.380 20.711 4.810 1.00 21.96 455 VAL A C 1
ATOM 3753 O O . VAL A 1 479 ? 44.601 19.635 5.376 1.00 22.34 455 VAL A O 1
ATOM 3757 N N A ARG A 1 480 ? 43.962 21.800 5.461 0.60 21.46 456 ARG A N 1
ATOM 3758 N N B ARG A 1 480 ? 43.969 21.792 5.459 0.40 22.45 456 ARG A N 1
ATOM 3759 C CA A ARG A 1 480 ? 43.714 21.816 6.909 0.60 22.44 456 ARG A CA 1
ATOM 3760 C CA B ARG A 1 480 ? 43.733 21.767 6.889 0.40 23.54 456 ARG A CA 1
ATOM 3761 C C A ARG A 1 480 ? 42.575 20.889 7.350 0.60 24.80 456 ARG A C 1
ATOM 3762 C C B ARG A 1 480 ? 42.632 20.757 7.229 0.40 25.32 456 ARG A C 1
ATOM 3763 O O A ARG A 1 480 ? 42.674 20.210 8.382 0.60 23.50 456 ARG A O 1
ATOM 3764 O O B ARG A 1 480 ? 42.837 19.826 8.003 0.40 25.90 456 ARG A O 1
ATOM 3779 N N . GLU A 1 481 ? 41.468 20.923 6.618 1.00 26.20 457 GLU A N 1
ATOM 3780 C CA . GLU A 1 481 ? 40.343 20.058 6.930 1.00 28.40 457 GLU A CA 1
ATOM 3781 C C . GLU A 1 481 ? 40.565 18.614 6.450 1.00 28.07 457 GLU A C 1
ATOM 3782 O O . GLU A 1 481 ? 40.071 17.679 7.079 1.00 31.51 457 GLU A O 1
ATOM 3788 N N . GLY A 1 482 ? 41.313 18.431 5.369 1.00 28.46 458 GLY A N 1
ATOM 3789 C CA . GLY A 1 482 ? 41.670 17.102 4.879 1.00 30.02 458 GLY A CA 1
ATOM 3790 C C . GLY A 1 482 ? 42.531 16.396 5.921 1.00 31.42 458 GLY A C 1
ATOM 3791 O O . GLY A 1 482 ? 42.438 15.178 6.111 1.00 32.67 458 GLY A O 1
ATOM 3792 N N . ARG A 1 483 ? 43.368 17.176 6.608 1.00 30.97 459 ARG A N 1
ATOM 3793 C CA . ARG A 1 483 ? 44.217 16.646 7.681 1.00 31.36 459 ARG A CA 1
ATOM 3794 C C . ARG A 1 483 ? 43.379 16.314 8.905 1.00 32.12 459 ARG A C 1
ATOM 3795 O O . ARG A 1 483 ? 43.543 15.251 9.493 1.00 32.01 459 ARG A O 1
ATOM 3803 N N . ALA A 1 484 ? 42.486 17.228 9.294 1.00 34.00 460 ALA A N 1
ATOM 3804 C CA . ALA A 1 484 ? 41.631 17.015 10.465 1.00 35.95 460 ALA A CA 1
ATOM 3805 C C . ALA A 1 484 ? 40.776 15.759 10.288 1.00 37.82 460 ALA A C 1
ATOM 3806 O O . ALA A 1 484 ? 40.558 15.008 11.257 1.00 37.82 460 ALA A O 1
ATOM 3808 N N . LYS A 1 485 ? 40.305 15.535 9.058 1.00 39.29 461 LYS A N 1
ATOM 3809 C CA . LYS A 1 485 ? 39.468 14.365 8.724 1.00 40.49 461 LYS A CA 1
ATOM 3810 C C . LYS A 1 485 ? 40.181 13.036 8.878 1.00 40.70 461 LYS A C 1
ATOM 3811 O O . LYS A 1 485 ? 39.525 12.019 9.098 1.00 40.70 461 LYS A O 1
ATOM 3817 N N . GLU A 1 486 ? 41.509 13.029 8.741 1.00 40.37 462 GLU A N 1
ATOM 3818 C CA . GLU A 1 486 ? 42.284 11.805 8.985 1.00 40.74 462 GLU A CA 1
ATOM 3819 C C . GLU A 1 486 ? 42.180 11.378 10.454 1.00 40.54 462 GLU A C 1
ATOM 3820 O O . GLU A 1 486 ? 42.428 10.213 10.774 1.00 38.11 462 GLU A O 1
ATOM 3826 N N . PHE A 1 487 ? 41.823 12.318 11.336 1.00 41.35 463 PHE A N 1
ATOM 3827 C CA . PHE A 1 487 ? 41.718 12.057 12.782 1.00 42.61 463 PHE A CA 1
ATOM 3828 C C . PHE A 1 487 ? 40.317 12.323 13.349 1.00 45.29 463 PHE A C 1
ATOM 3829 O O . PHE A 1 487 ? 40.152 12.484 14.563 1.00 46.06 463 PHE A O 1
ATOM 3837 N N . ALA A 1 488 ? 39.321 12.358 12.466 1.00 48.85 464 ALA A N 1
ATOM 3838 C CA . ALA A 1 488 ? 37.925 12.578 12.858 1.00 51.74 464 ALA A CA 1
ATOM 3839 C C . ALA A 1 488 ? 37.434 11.475 13.802 1.00 54.06 464 ALA A C 1
ATOM 3840 O O . ALA A 1 488 ? 36.637 11.739 14.711 1.00 54.87 464 ALA A O 1
ATOM 3842 N N . ASP A 1 489 ? 37.914 10.245 13.590 1.00 56.46 465 ASP A N 1
ATOM 3843 C CA . ASP A 1 489 ? 37.546 9.113 14.458 1.00 58.28 465 ASP A CA 1
ATOM 3844 C C . ASP A 1 489 ? 38.241 9.170 15.829 1.00 58.99 465 ASP A C 1
ATOM 3845 O O . ASP A 1 489 ? 37.957 8.351 16.698 1.00 59.27 465 ASP A O 1
ATOM 3850 N N . HIS A 1 490 ? 39.154 10.124 16.015 1.00 60.26 466 HIS A N 1
ATOM 3851 C CA . HIS A 1 490 ? 39.805 10.319 17.313 1.00 61.70 466 HIS A CA 1
ATOM 3852 C C . HIS A 1 490 ? 39.197 11.514 18.038 1.00 61.60 466 HIS A C 1
ATOM 3853 O O . HIS A 1 490 ? 39.819 12.065 18.951 1.00 62.17 466 HIS A O 1
ATOM 3860 N N . ALA A 1 491 ? 37.982 11.900 17.628 1.00 61.74 467 ALA A N 1
ATOM 3861 C CA . ALA A 1 491 ? 37.257 13.048 18.202 1.00 61.42 467 ALA A CA 1
ATOM 3862 C C . ALA A 1 491 ? 37.712 13.355 19.635 1.00 60.84 467 ALA A C 1
ATOM 3863 O O . ALA A 1 491 ? 37.582 12.517 20.545 1.00 61.24 467 ALA A O 1
ATOM 3865 N N . GLY A 1 492 ? 38.223 14.576 19.805 1.00 59.21 468 GLY A N 1
ATOM 3866 C CA . GLY A 1 492 ? 38.898 15.021 21.027 1.00 57.56 468 GLY A CA 1
ATOM 3867 C C . GLY A 1 492 ? 40.222 15.638 20.579 1.00 56.13 468 GLY A C 1
ATOM 3868 O O . GLY A 1 492 ? 40.763 16.547 21.230 1.00 56.14 468 GLY A O 1
ATOM 3869 N N . GLU A 1 493 ? 40.716 15.167 19.457 1.00 53.68 469 GLU A N 1
ATOM 3870 C CA . GLU A 1 493 ? 41.923 15.682 18.861 1.00 51.92 469 GLU A CA 1
ATOM 3871 C C . GLU A 1 493 ? 41.782 17.107 18.397 1.00 49.32 469 GLU A C 1
ATOM 3872 O O . GLU A 1 493 ? 40.720 17.544 18.072 1.00 49.91 469 GLU A O 1
ATOM 3878 N N . ASN A 1 494 ? 42.887 17.818 18.386 1.00 45.32 470 ASN A N 1
ATOM 3879 C CA . ASN A 1 494 ? 42.926 19.183 17.917 1.00 42.61 470 ASN A CA 1
ATOM 3880 C C . ASN A 1 494 ? 44.209 19.280 17.100 1.00 38.42 470 ASN A C 1
ATOM 3881 O O . ASN A 1 494 ? 45.277 19.639 17.621 1.00 36.57 470 ASN A O 1
ATOM 3886 N N . VAL A 1 495 ? 44.091 18.924 15.818 1.00 32.35 471 VAL A N 1
ATOM 3887 C CA . VAL A 1 495 ? 45.225 18.853 14.912 1.00 29.57 471 VAL A CA 1
ATOM 3888 C C . VAL A 1 495 ? 45.732 20.255 14.619 1.00 25.70 471 VAL A C 1
ATOM 3889 O O . VAL A 1 495 ? 44.948 21.151 14.301 1.00 25.29 471 VAL A O 1
ATOM 3893 N N . PRO A 1 496 ? 47.040 20.465 14.759 1.00 21.68 472 PRO A N 1
ATOM 3894 C CA . PRO A 1 496 ? 47.571 21.796 14.474 1.00 21.41 472 PRO A CA 1
ATOM 3895 C C . PRO A 1 496 ? 47.382 22.155 13.008 1.00 20.70 472 PRO A C 1
ATOM 3896 O O . PRO A 1 496 ? 47.536 21.314 12.140 1.00 20.52 472 PRO A O 1
ATOM 3900 N N . ASP A 1 497 ? 47.017 23.392 12.734 1.00 17.99 473 ASP A N 1
ATOM 3901 C CA . ASP A 1 497 ? 46.812 23.824 11.364 1.00 18.49 473 ASP A CA 1
ATOM 3902 C C . ASP A 1 497 ? 48.138 23.670 10.595 1.00 15.86 473 ASP A C 1
ATOM 3903 O O . ASP A 1 497 ? 49.138 24.298 10.945 1.00 16.82 473 ASP A O 1
ATOM 3908 N N . PRO A 1 498 ? 48.131 22.852 9.529 1.00 15.82 474 PRO A N 1
ATOM 3909 C CA . PRO A 1 498 ? 49.404 22.683 8.827 1.00 15.69 474 PRO A CA 1
ATOM 3910 C C . PRO A 1 498 ? 49.974 23.975 8.273 1.00 15.15 474 PRO A C 1
ATOM 3911 O O . PRO A 1 498 ? 51.184 24.106 8.198 1.00 14.49 474 PRO A O 1
ATOM 3915 N N . ASN A 1 499 ? 49.112 24.910 7.889 1.00 14.88 475 ASN A N 1
ATOM 3916 C CA . ASN A 1 499 ? 49.553 26.185 7.324 1.00 15.94 475 ASN A CA 1
ATOM 3917 C C . ASN A 1 499 ? 50.088 27.203 8.320 1.00 17.21 475 ASN A C 1
ATOM 3918 O O . ASN A 1 499 ? 50.720 28.173 7.909 1.00 18.21 475 ASN A O 1
ATOM 3923 N N . ALA A 1 500 ? 49.875 26.987 9.613 1.00 16.74 476 ALA A N 1
ATOM 3924 C CA . ALA A 1 500 ? 50.307 27.950 10.630 1.00 16.95 476 ALA A CA 1
ATOM 3925 C C . ALA A 1 500 ? 51.804 27.917 10.780 1.00 17.82 476 ALA A C 1
ATOM 3926 O O . ALA A 1 500 ? 52.387 26.837 10.871 1.00 17.33 476 ALA A O 1
ATOM 3928 N N . PRO A 1 501 ? 52.464 29.093 10.759 1.00 18.05 477 PRO A N 1
ATOM 3929 C CA . PRO A 1 501 ? 53.906 29.097 10.966 1.00 18.40 477 PRO A CA 1
ATOM 3930 C C . PRO A 1 501 ? 54.348 28.383 12.255 1.00 18.43 477 PRO A C 1
ATOM 3931 O O . PRO A 1 501 ? 55.409 27.786 12.272 1.00 17.69 477 PRO A O 1
ATOM 3935 N N A GLU A 1 502 ? 53.557 28.424 13.328 0.60 19.42 478 GLU A N 1
ATOM 3936 N N B GLU A 1 502 ? 53.516 28.447 13.289 0.40 17.99 478 GLU A N 1
ATOM 3937 C CA A GLU A 1 502 ? 53.994 27.764 14.560 0.60 20.43 478 GLU A CA 1
ATOM 3938 C CA B GLU A 1 502 ? 53.820 27.817 14.552 0.40 17.50 478 GLU A CA 1
ATOM 3939 C C A GLU A 1 502 ? 54.069 26.259 14.432 0.60 17.90 478 GLU A C 1
ATOM 3940 C C B GLU A 1 502 ? 54.055 26.321 14.410 0.40 16.66 478 GLU A C 1
ATOM 3941 O O A GLU A 1 502 ? 54.832 25.612 15.149 0.60 17.18 478 GLU A O 1
ATOM 3942 O O B GLU A 1 502 ? 54.927 25.762 15.073 0.40 16.67 478 GLU A O 1
ATOM 3953 N N . THR A 1 503 ? 53.274 25.686 13.541 1.00 16.83 479 THR A N 1
ATOM 3954 C CA . THR A 1 503 ? 53.365 24.244 13.305 1.00 16.06 479 THR A CA 1
ATOM 3955 C C . THR A 1 503 ? 54.773 23.847 12.805 1.00 15.22 479 THR A C 1
ATOM 3956 O O . THR A 1 503 ? 55.316 22.826 13.189 1.00 16.88 479 THR A O 1
ATOM 3960 N N . PHE A 1 504 ? 55.320 24.684 11.941 1.00 14.85 480 PHE A N 1
ATOM 3961 C CA . PHE A 1 504 ? 56.675 24.558 11.421 1.00 14.97 480 PHE A CA 1
ATOM 3962 C C . PHE A 1 504 ? 57.711 24.877 12.489 1.00 14.89 480 PHE A C 1
ATOM 3963 O O . PHE A 1 504 ? 58.650 24.117 12.702 1.00 15.05 480 PHE A O 1
ATOM 3971 N N A GLN A 1 505 ? 57.541 25.994 13.202 0.60 15.49 481 GLN A N 1
ATOM 3972 N N B GLN A 1 505 ? 57.506 25.996 13.183 0.40 15.85 481 GLN A N 1
ATOM 3973 C CA A GLN A 1 505 ? 58.519 26.374 14.245 0.60 16.82 481 GLN A CA 1
ATOM 3974 C CA B GLN A 1 505 ? 58.416 26.446 14.239 0.40 17.26 481 GLN A CA 1
ATOM 3975 C C A GLN A 1 505 ? 58.598 25.350 15.356 0.60 15.89 481 GLN A C 1
ATOM 3976 C C B GLN A 1 505 ? 58.566 25.410 15.352 0.40 16.36 481 GLN A C 1
ATOM 3977 O O A GLN A 1 505 ? 59.685 25.066 15.851 0.60 16.02 481 GLN A O 1
ATOM 3978 O O B GLN A 1 505 ? 59.671 25.178 15.835 0.40 16.51 481 GLN A O 1
ATOM 3989 N N . ARG A 1 506 ? 57.459 24.765 15.718 1.00 16.52 482 ARG A N 1
ATOM 3990 C CA . ARG A 1 506 ? 57.460 23.722 16.767 1.00 15.92 482 ARG A CA 1
ATOM 3991 C C . ARG A 1 506 ? 58.250 22.468 16.378 1.00 15.90 482 ARG A C 1
ATOM 3992 O O . ARG A 1 506 ? 58.647 21.679 17.243 1.00 17.17 482 ARG A O 1
ATOM 4000 N N . SER A 1 507 ? 58.467 22.298 15.072 1.00 14.82 483 SER A N 1
ATOM 4001 C CA . SER A 1 507 ? 59.136 21.121 14.517 1.00 14.87 483 SER A CA 1
ATOM 4002 C C . SER A 1 507 ? 60.640 21.295 14.313 1.00 13.63 483 SER A C 1
ATOM 4003 O O . SER A 1 507 ? 61.340 20.365 13.925 1.00 14.48 483 SER A O 1
ATOM 4006 N N . LYS A 1 508 ? 61.136 22.522 14.519 1.00 14.52 484 LYS A N 1
ATOM 4007 C CA . LYS A 1 508 ? 62.553 22.818 14.390 1.00 13.86 484 LYS A CA 1
ATOM 4008 C C . LYS A 1 508 ? 63.368 22.029 15.397 1.00 15.35 484 LYS A C 1
ATOM 4009 O O . LYS A 1 508 ? 62.987 21.934 16.562 1.00 16.07 484 LYS A O 1
ATOM 4015 N N . LEU A 1 509 ? 64.487 21.447 14.990 1.00 13.91 485 LEU A N 1
ATOM 4016 C CA . LEU A 1 509 ? 65.362 20.794 15.938 1.00 15.10 485 LEU A CA 1
ATOM 4017 C C . LEU A 1 509 ? 65.842 21.813 16.982 1.00 16.26 485 LEU A C 1
ATOM 4018 O O . LEU A 1 509 ? 66.129 22.974 16.661 1.00 16.83 485 LEU A O 1
ATOM 4023 N N . ASN A 1 510 ? 65.957 21.333 18.222 1.00 16.82 486 ASN A N 1
ATOM 4024 C CA . ASN A 1 510 ? 66.384 22.151 19.340 1.00 18.63 486 ASN A CA 1
ATOM 4025 C C . ASN A 1 510 ? 67.841 21.935 19.560 1.00 17.86 486 ASN A C 1
ATOM 4026 O O . ASN A 1 510 ? 68.230 21.032 20.276 1.00 19.12 486 ASN A O 1
ATOM 4031 N N . TRP A 1 511 ? 68.664 22.773 18.942 1.00 18.58 487 TRP A N 1
ATOM 4032 C CA . TRP A 1 511 ? 70.078 22.634 19.070 1.00 20.11 487 TRP A CA 1
ATOM 4033 C C . TRP A 1 511 ? 70.565 22.981 20.499 1.00 21.52 487 TRP A C 1
ATOM 4034 O O . TRP A 1 511 ? 71.642 22.576 20.852 1.00 24.18 487 TRP A O 1
ATOM 4045 N N . LYS A 1 512 ? 69.755 23.681 21.289 1.00 25.45 488 LYS A N 1
ATOM 4046 C CA . LYS A 1 512 ? 70.096 23.925 22.721 1.00 29.42 488 LYS A CA 1
ATOM 4047 C C . LYS A 1 512 ? 70.150 22.579 23.449 1.00 29.77 488 LYS A C 1
ATOM 4048 O O . LYS A 1 512 ? 71.062 22.317 24.262 1.00 29.23 488 LYS A O 1
ATOM 4054 N N A GLN A 1 513 ? 69.168 21.733 23.157 0.60 28.82 489 GLN A N 1
ATOM 4055 N N B GLN A 1 513 ? 69.171 21.717 23.176 0.40 29.90 489 GLN A N 1
ATOM 4056 C CA A GLN A 1 513 ? 69.081 20.414 23.762 0.60 29.48 489 GLN A CA 1
ATOM 4057 C CA B GLN A 1 513 ? 69.133 20.410 23.822 0.40 30.93 489 GLN A CA 1
ATOM 4058 C C A GLN A 1 513 ? 70.286 19.612 23.338 0.60 30.36 489 GLN A C 1
ATOM 4059 C C B GLN A 1 513 ? 70.315 19.604 23.344 0.40 31.23 489 GLN A C 1
ATOM 4060 O O A GLN A 1 513 ? 70.909 18.930 24.156 0.60 30.41 489 GLN A O 1
ATOM 4061 O O B GLN A 1 513 ? 70.956 18.906 24.132 0.40 31.26 489 GLN A O 1
ATOM 4072 N N . GLN A 1 514 ? 70.602 19.706 22.042 1.00 31.80 490 GLN A N 1
ATOM 4073 C CA . GLN A 1 514 ? 71.734 19.016 21.451 1.00 32.83 490 GLN A CA 1
ATOM 4074 C C . GLN A 1 514 ? 72.994 19.357 22.225 1.00 35.21 490 GLN A C 1
ATOM 4075 O O . GLN A 1 514 ? 73.795 18.476 22.472 1.00 35.57 490 GLN A O 1
ATOM 4081 N N . HIS A 1 515 ? 73.136 20.629 22.626 1.00 36.45 491 HIS A N 1
ATOM 4082 C CA . HIS A 1 515 ? 74.291 21.090 23.420 1.00 39.30 491 HIS A CA 1
ATOM 4083 C C . HIS A 1 515 ? 74.149 20.826 24.921 1.00 38.95 491 HIS A C 1
ATOM 4084 O O . HIS A 1 515 ? 75.124 20.944 25.642 1.00 38.59 491 HIS A O 1
ATOM 4091 N N . SER A 1 516 ? 72.955 20.483 25.396 1.00 39.63 492 SER A N 1
ATOM 4092 C CA . SER A 1 516 ? 72.754 20.250 26.845 1.00 39.85 492 SER A CA 1
ATOM 4093 C C . SER A 1 516 ? 73.501 19.017 27.343 1.00 41.12 492 SER A C 1
ATOM 4094 O O . SER A 1 516 ? 74.009 18.215 26.560 1.00 41.08 492 SER A O 1
ATOM 4097 N N . GLU A 1 517 ? 73.565 18.863 28.657 1.00 42.68 493 GLU A N 1
ATOM 4098 C CA . GLU A 1 517 ? 74.255 17.715 29.257 1.00 44.44 493 GLU A CA 1
ATOM 4099 C C . GLU A 1 517 ? 73.501 16.411 28.974 1.00 43.43 493 GLU A C 1
ATOM 4100 O O . GLU A 1 517 ? 74.116 15.374 28.688 1.00 43.80 493 GLU A O 1
ATOM 4106 N N . GLU A 1 518 ? 72.172 16.473 29.060 1.00 41.82 494 GLU A N 1
ATOM 4107 C CA . GLU A 1 518 ? 71.311 15.317 28.792 1.00 40.82 494 GLU A CA 1
ATOM 4108 C C . GLU A 1 518 ? 71.404 14.902 27.314 1.00 37.37 494 GLU A C 1
ATOM 4109 O O . GLU A 1 518 ? 71.367 13.716 26.983 1.00 36.79 494 GLU A O 1
ATOM 4115 N N . GLY A 1 519 ? 71.506 15.900 26.444 1.00 35.42 495 GLY A N 1
ATOM 4116 C CA . GLY A 1 519 ? 71.711 15.669 25.020 1.00 32.63 495 GLY A CA 1
ATOM 4117 C C . GLY A 1 519 ? 73.077 15.074 24.770 1.00 32.24 495 GLY A C 1
ATOM 4118 O O . GLY A 1 519 ? 73.227 14.176 23.950 1.00 27.53 495 GLY A O 1
ATOM 4119 N N . LYS A 1 520 ? 74.101 15.569 25.477 1.00 32.94 496 LYS A N 1
ATOM 4120 C CA . LYS A 1 520 ? 75.449 15.005 25.296 1.00 32.85 496 LYS A CA 1
ATOM 4121 C C . LYS A 1 520 ? 75.518 13.541 25.747 1.00 30.98 496 LYS A C 1
ATOM 4122 O O . LYS A 1 520 ? 76.308 12.776 25.204 1.00 30.55 496 LYS A O 1
ATOM 4128 N N . ALA A 1 521 ? 74.679 13.154 26.713 1.00 29.79 497 ALA A N 1
ATOM 4129 C CA . ALA A 1 521 ? 74.566 11.749 27.155 1.00 28.97 497 ALA A CA 1
ATOM 4130 C C . ALA A 1 521 ? 73.983 10.861 26.034 1.00 27.72 497 ALA A C 1
ATOM 4131 O O . ALA A 1 521 ? 74.486 9.776 25.749 1.00 25.71 497 ALA A O 1
ATOM 4133 N N . TRP A 1 522 ? 72.903 11.335 25.417 1.00 25.05 498 TRP A N 1
ATOM 4134 C CA . TRP A 1 522 ? 72.317 10.626 24.280 1.00 23.94 498 TRP A CA 1
ATOM 4135 C C . TRP A 1 522 ? 73.329 10.532 23.138 1.00 20.93 498 TRP A C 1
ATOM 4136 O O . TRP A 1 522 ? 73.469 9.474 22.504 1.00 20.54 498 TRP A O 1
ATOM 4147 N N . LEU A 1 523 ? 74.044 11.632 22.874 1.00 20.88 499 LEU A N 1
ATOM 4148 C CA . LEU A 1 523 ? 75.026 11.655 21.800 1.00 20.57 499 LEU A CA 1
ATOM 4149 C C . LEU A 1 523 ? 76.148 10.671 22.018 1.00 20.26 499 LEU A C 1
ATOM 4150 O O . LEU A 1 523 ? 76.599 9.982 21.105 1.00 20.48 499 LEU A O 1
ATOM 4155 N N . ALA A 1 524 ? 76.606 10.596 23.264 1.00 21.61 500 ALA A N 1
ATOM 4156 C CA . ALA A 1 524 ? 77.657 9.678 23.608 1.00 21.63 500 ALA A CA 1
ATOM 4157 C C . ALA A 1 524 ? 77.199 8.230 23.432 1.00 20.46 500 ALA A C 1
ATOM 4158 O O . ALA A 1 524 ? 77.962 7.413 22.962 1.00 21.37 500 ALA A O 1
ATOM 4160 N N . PHE A 1 525 ? 75.940 7.945 23.794 1.00 20.93 501 PHE A N 1
ATOM 4161 C CA . PHE A 1 525 ? 75.321 6.617 23.624 1.00 19.84 501 PHE A CA 1
ATOM 4162 C C . PHE A 1 525 ? 75.260 6.258 22.127 1.00 18.28 501 PHE A C 1
ATOM 4163 O O . PHE A 1 525 ? 75.700 5.196 21.705 1.00 18.21 501 PHE A O 1
ATOM 4171 N N . THR A 1 526 ? 74.725 7.194 21.339 1.00 18.71 502 THR A N 1
ATOM 4172 C CA . THR A 1 526 ? 74.604 6.955 19.906 1.00 19.08 502 THR A CA 1
ATOM 4173 C C . THR A 1 526 ? 75.982 6.756 19.248 1.00 16.61 502 THR A C 1
ATOM 4174 O O . THR A 1 526 ? 76.187 5.872 18.445 1.00 17.16 502 THR A O 1
ATOM 4178 N N . ARG A 1 527 ? 76.927 7.626 19.592 1.00 17.46 503 ARG A N 1
ATOM 4179 C CA . ARG A 1 527 ? 78.284 7.541 19.073 1.00 20.30 503 ARG A CA 1
ATOM 4180 C C . ARG A 1 527 ? 78.936 6.193 19.352 1.00 18.20 503 ARG A C 1
ATOM 4181 O O . ARG A 1 527 ? 79.545 5.587 18.478 1.00 19.33 503 ARG A O 1
ATOM 4189 N N A GLU A 1 528 ? 78.796 5.695 20.581 0.60 20.14 504 GLU A N 1
ATOM 4190 N N B GLU A 1 528 ? 78.774 5.718 20.589 0.40 19.90 504 GLU A N 1
ATOM 4191 C CA A GLU A 1 528 ? 79.387 4.416 20.917 0.60 20.00 504 GLU A CA 1
ATOM 4192 C CA B GLU A 1 528 ? 79.325 4.440 20.992 0.40 19.83 504 GLU A CA 1
ATOM 4193 C C A GLU A 1 528 ? 78.748 3.293 20.110 0.60 17.95 504 GLU A C 1
ATOM 4194 C C B GLU A 1 528 ? 78.740 3.309 20.153 0.40 18.54 504 GLU A C 1
ATOM 4195 O O A GLU A 1 528 ? 79.435 2.412 19.638 0.60 18.69 504 GLU A O 1
ATOM 4196 O O B GLU A 1 528 ? 79.461 2.444 19.691 0.40 18.67 504 GLU A O 1
ATOM 4207 N N . LEU A 1 529 ? 77.419 3.331 19.976 1.00 18.34 505 LEU A N 1
ATOM 4208 C CA . LEU A 1 529 ? 76.729 2.301 19.200 1.00 18.00 505 LEU A CA 1
ATOM 4209 C C . LEU A 1 529 ? 77.224 2.212 17.737 1.00 15.76 505 LEU A C 1
ATOM 4210 O O . LEU A 1 529 ? 77.423 1.160 17.191 1.00 17.44 505 LEU A O 1
ATOM 4215 N N . LEU A 1 530 ? 77.405 3.383 17.119 1.00 16.94 506 LEU A N 1
ATOM 4216 C CA . LEU A 1 530 ? 77.864 3.456 15.735 1.00 17.87 506 LEU A CA 1
ATOM 4217 C C . LEU A 1 530 ? 79.315 2.981 15.587 1.00 17.55 506 LEU A C 1
ATOM 4218 O O . LEU A 1 530 ? 79.662 2.366 14.603 1.00 18.23 506 LEU A O 1
ATOM 4223 N N A LEU A 1 531 ? 80.154 3.269 16.587 0.60 18.47 507 LEU A N 1
ATOM 4224 N N B LEU A 1 531 ? 80.130 3.266 16.600 0.40 18.38 507 LEU A N 1
ATOM 4225 C CA A LEU A 1 531 ? 81.535 2.775 16.583 0.60 20.16 507 LEU A CA 1
ATOM 4226 C CA B LEU A 1 531 ? 81.511 2.822 16.621 0.40 19.54 507 LEU A CA 1
ATOM 4227 C C A LEU A 1 531 ? 81.523 1.247 16.646 0.60 18.57 507 LEU A C 1
ATOM 4228 C C B LEU A 1 531 ? 81.533 1.282 16.676 0.40 18.75 507 LEU A C 1
ATOM 4229 O O A LEU A 1 531 ? 82.194 0.554 15.873 0.60 18.86 507 LEU A O 1
ATOM 4230 O O B LEU A 1 531 ? 82.241 0.622 15.918 0.40 19.26 507 LEU A O 1
ATOM 4239 N N . LEU A 1 532 ? 80.716 0.725 17.570 1.00 19.41 508 LEU A N 1
ATOM 4240 C CA . LEU A 1 532 ? 80.574 -0.703 17.698 1.00 19.34 508 LEU A CA 1
ATOM 4241 C C . LEU A 1 532 ? 80.028 -1.340 16.417 1.00 16.79 508 LEU A C 1
ATOM 4242 O O . LEU A 1 532 ? 80.469 -2.380 15.987 1.00 18.18 508 LEU A O 1
ATOM 4247 N N . ARG A 1 533 ? 79.034 -0.672 15.806 1.00 16.48 509 ARG A N 1
ATOM 4248 C CA . ARG A 1 533 ? 78.508 -1.158 14.540 1.00 16.99 509 ARG A CA 1
ATOM 4249 C C . ARG A 1 533 ? 79.587 -1.283 13.456 1.00 17.13 509 ARG A C 1
ATOM 4250 O O . ARG A 1 533 ? 79.720 -2.296 12.825 1.00 17.15 509 ARG A O 1
ATOM 4258 N N A GLN A 1 534 ? 80.356 -0.219 13.227 0.70 17.29 510 GLN A N 1
ATOM 4259 N N B GLN A 1 534 ? 80.339 -0.200 13.270 0.30 17.12 510 GLN A N 1
ATOM 4260 C CA A GLN A 1 534 ? 81.373 -0.283 12.180 0.70 18.35 510 GLN A CA 1
ATOM 4261 C CA B GLN A 1 534 ? 81.404 -0.150 12.278 0.30 17.60 510 GLN A CA 1
ATOM 4262 C C A GLN A 1 534 ? 82.497 -1.264 12.515 0.70 17.24 510 GLN A C 1
ATOM 4263 C C B GLN A 1 534 ? 82.485 -1.196 12.533 0.30 18.02 510 GLN A C 1
ATOM 4264 O O A GLN A 1 534 ? 83.002 -1.948 11.635 0.70 18.27 510 GLN A O 1
ATOM 4265 O O B GLN A 1 534 ? 82.979 -1.834 11.614 0.30 18.17 510 GLN A O 1
ATOM 4276 N N . LYS A 1 535 ? 82.824 -1.369 13.803 1.00 20.14 511 LYS A N 1
ATOM 4277 C CA . LYS A 1 535 ? 83.905 -2.265 14.204 1.00 22.32 511 LYS A C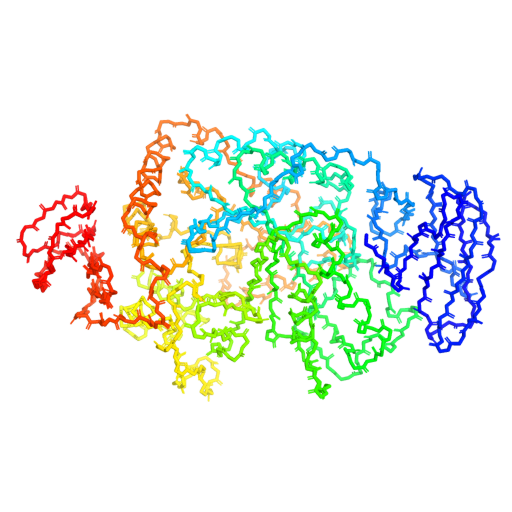A 1
ATOM 4278 C C . LYS A 1 535 ? 83.534 -3.740 14.118 1.00 21.64 511 LYS A C 1
ATOM 4279 O O . LYS A 1 535 ? 84.343 -4.554 13.636 1.00 21.65 511 LYS A O 1
ATOM 4285 N N . HIS A 1 536 ? 82.311 -4.079 14.549 1.00 20.66 512 HIS A N 1
ATOM 4286 C CA . HIS A 1 536 ? 81.919 -5.491 14.687 1.00 21.56 512 HIS A CA 1
ATOM 4287 C C . HIS A 1 536 ? 80.851 -6.040 13.766 1.00 20.40 512 HIS A C 1
ATOM 4288 O O . HIS A 1 536 ? 80.856 -7.223 13.454 1.00 21.24 512 HIS A O 1
ATOM 4295 N N . ILE A 1 537 ? 79.914 -5.196 13.371 1.00 19.23 513 ILE A N 1
ATOM 4296 C CA . ILE A 1 537 ? 78.755 -5.655 12.596 1.00 18.15 513 ILE A CA 1
ATOM 4297 C C . ILE A 1 537 ? 79.011 -5.526 11.112 1.00 18.16 513 ILE A C 1
ATOM 4298 O O . ILE A 1 537 ? 78.873 -6.475 10.350 1.00 17.11 513 ILE A O 1
ATOM 4303 N N . VAL A 1 538 ? 79.410 -4.327 10.695 1.00 17.61 514 VAL A N 1
ATOM 4304 C CA . VAL A 1 538 ? 79.655 -4.075 9.273 1.00 17.79 514 VAL A CA 1
ATOM 4305 C C . VAL A 1 538 ? 80.575 -5.109 8.585 1.00 16.60 514 VAL A C 1
ATOM 4306 O O . VAL A 1 538 ? 80.322 -5.526 7.463 1.00 18.48 514 VAL A O 1
ATOM 4310 N N . PRO A 1 539 ? 81.660 -5.551 9.264 1.00 17.21 515 PRO A N 1
ATOM 4311 C CA . PRO A 1 539 ? 82.505 -6.552 8.601 1.00 19.68 515 PRO A CA 1
ATOM 4312 C C . PRO A 1 539 ? 81.867 -7.913 8.302 1.00 19.58 515 PRO A C 1
ATOM 4313 O O . PRO A 1 539 ? 82.377 -8.646 7.468 1.00 22.00 515 PRO A O 1
ATOM 4317 N N . LEU A 1 540 ? 80.761 -8.231 8.970 1.00 20.02 516 LEU A N 1
ATOM 4318 C CA . LEU A 1 540 ? 80.017 -9.444 8.711 1.00 19.90 516 LEU A CA 1
ATOM 4319 C C . LEU A 1 540 ? 79.092 -9.349 7.507 1.00 19.37 516 LEU A C 1
ATOM 4320 O O . LEU A 1 540 ? 78.676 -10.358 6.969 1.00 19.27 516 LEU A O 1
ATOM 4325 N N . LEU A 1 541 ? 78.783 -8.124 7.071 1.00 18.98 517 LEU A N 1
ATOM 4326 C CA . LEU A 1 541 ? 77.697 -7.970 6.119 1.00 19.85 517 LEU A CA 1
ATOM 4327 C C . LEU A 1 541 ? 78.022 -8.265 4.672 1.00 21.67 517 LEU A C 1
ATOM 4328 O O . LEU A 1 541 ? 77.154 -8.755 3.936 1.00 24.93 517 LEU A O 1
ATOM 4333 N N . SER A 1 542 ? 79.247 -8.045 4.223 1.00 24.38 518 SER A N 1
ATOM 4334 C CA . SER A 1 542 ? 79.514 -8.253 2.781 1.00 28.40 518 SER A CA 1
ATOM 4335 C C . SER A 1 542 ? 79.351 -9.707 2.342 1.00 29.35 518 SER A C 1
ATOM 4336 O O . SER A 1 542 ? 78.777 -9.983 1.274 1.00 33.25 518 SER A O 1
ATOM 4339 N N . ALA A 1 543 ? 79.816 -10.640 3.164 1.00 28.54 519 ALA A N 1
ATOM 4340 C CA . ALA A 1 543 ? 79.733 -12.056 2.819 1.00 28.81 519 ALA A CA 1
ATOM 4341 C C . ALA A 1 543 ? 78.359 -12.672 3.045 1.00 28.23 519 ALA A C 1
ATOM 4342 O O . ALA A 1 543 ? 78.154 -13.815 2.655 1.00 27.74 519 ALA A O 1
ATOM 4344 N N . ALA A 1 544 ? 77.425 -11.932 3.661 1.00 27.67 520 ALA A N 1
ATOM 4345 C CA . ALA A 1 544 ? 76.075 -12.468 3.961 1.00 27.04 520 ALA A CA 1
ATOM 4346 C C . ALA A 1 544 ? 75.166 -12.379 2.735 1.00 27.68 520 ALA A C 1
ATOM 4347 O O . ALA A 1 544 ? 74.640 -11.307 2.415 1.00 28.35 520 ALA A O 1
ATOM 4349 N N A ARG A 1 545 ? 74.962 -13.506 2.064 0.50 27.21 521 ARG A N 1
ATOM 4350 N N B ARG A 1 545 ? 74.989 -13.495 2.037 0.50 26.97 521 ARG A N 1
ATOM 4351 C CA A ARG A 1 545 ? 74.167 -13.533 0.840 0.50 27.73 521 ARG A CA 1
ATOM 4352 C CA B ARG A 1 545 ? 74.170 -13.508 0.827 0.50 27.32 521 ARG A CA 1
ATOM 4353 C C A ARG A 1 545 ? 72.684 -13.851 1.066 0.50 27.61 521 ARG A C 1
ATOM 4354 C C B ARG A 1 545 ? 72.669 -13.703 1.108 0.50 27.28 521 ARG A C 1
ATOM 4355 O O A ARG A 1 545 ? 71.877 -13.786 0.136 0.50 27.88 521 ARG A O 1
ATOM 4356 O O B ARG A 1 545 ? 71.830 -13.362 0.267 0.50 26.95 521 ARG A O 1
ATOM 4371 N N . GLU A 1 546 ? 72.331 -14.214 2.293 1.00 26.08 522 GLU A N 1
ATOM 4372 C CA . GLU A 1 546 ? 70.936 -14.476 2.646 1.00 28.61 522 GLU A CA 1
ATOM 4373 C C . GLU A 1 546 ? 70.681 -13.976 4.057 1.00 28.55 522 GLU A C 1
ATOM 4374 O O . GLU A 1 546 ? 71.612 -13.585 4.751 1.00 28.03 522 GLU A O 1
ATOM 4380 N N . SER A 1 547 ? 69.423 -14.016 4.474 1.00 28.46 523 SER A N 1
ATOM 4381 C CA . SER A 1 547 ? 69.019 -13.556 5.804 1.00 32.47 523 SER A CA 1
ATOM 4382 C C . SER A 1 547 ? 69.935 -14.131 6.891 1.00 32.20 523 SER A C 1
ATOM 4383 O O . SER A 1 547 ? 70.489 -13.376 7.685 1.00 35.50 523 SER A O 1
ATOM 4386 N N . SER A 1 548 ? 70.112 -15.471 6.875 1.00 31.08 524 SER A N 1
ATOM 4387 C CA . SER A 1 548 ? 70.837 -16.301 7.861 1.00 29.72 524 SER A CA 1
ATOM 4388 C C . SER A 1 548 ? 70.331 -16.144 9.307 1.00 28.19 524 SER A C 1
ATOM 4389 O O . SER A 1 548 ? 70.965 -16.552 10.228 1.00 28.73 524 SER A O 1
ATOM 4392 N N . GLY A 1 549 ? 69.160 -15.546 9.472 1.00 24.80 525 GLY A N 1
ATOM 4393 C CA . GLY A 1 549 ? 68.614 -15.252 10.782 1.00 21.06 525 GLY A CA 1
ATOM 4394 C C . GLY A 1 549 ? 67.617 -16.266 11.274 1.00 20.02 525 GLY A C 1
ATOM 4395 O O . GLY A 1 549 ? 66.825 -16.827 10.498 1.00 22.26 525 GLY A O 1
ATOM 4396 N N A THR A 1 550 ? 67.653 -16.480 12.587 0.60 18.58 526 THR A N 1
ATOM 4397 N N B THR A 1 550 ? 67.623 -16.510 12.573 0.40 17.83 526 THR A N 1
ATOM 4398 C CA A THR A 1 550 ? 66.824 -17.450 13.312 0.60 18.70 526 THR A CA 1
ATOM 4399 C CA B THR A 1 550 ? 66.645 -17.406 13.172 0.40 17.12 526 THR A CA 1
ATOM 4400 C C A THR A 1 550 ? 66.163 -16.774 14.518 0.60 18.25 526 THR A C 1
ATOM 4401 C C B THR A 1 550 ? 66.167 -16.843 14.498 0.40 17.15 526 THR A C 1
ATOM 4402 O O A THR A 1 550 ? 66.810 -16.007 15.210 0.60 18.63 526 THR A O 1
ATOM 4403 O O B THR A 1 550 ? 66.937 -16.240 15.241 0.40 17.33 526 THR A O 1
ATOM 4410 N N . VAL A 1 551 ? 64.888 -17.051 14.784 1.00 17.17 527 VAL A N 1
ATOM 4411 C CA . VAL A 1 551 ? 64.271 -16.612 16.026 1.00 16.34 527 VAL A CA 1
ATOM 4412 C C . VAL A 1 551 ? 64.584 -17.703 17.067 1.00 18.15 527 VAL A C 1
ATOM 4413 O O . VAL A 1 551 ? 64.243 -18.881 16.862 1.00 19.83 527 VAL A O 1
ATOM 4417 N N . LEU A 1 552 ? 65.254 -17.329 18.148 1.00 17.88 528 LEU A N 1
ATOM 4418 C CA . LEU A 1 552 ? 65.571 -18.291 19.219 1.00 18.53 528 LEU A CA 1
ATOM 4419 C C . LEU A 1 552 ? 64.377 -18.461 20.140 1.00 18.30 528 LEU A C 1
ATOM 4420 O O . LEU A 1 552 ? 63.890 -19.574 20.333 1.00 19.36 528 LEU A O 1
ATOM 4425 N N . GLN A 1 553 ? 63.862 -17.363 20.681 1.00 17.45 529 GLN A N 1
ATOM 4426 C CA . GLN A 1 553 ? 62.711 -17.386 21.542 1.00 18.51 529 GLN A CA 1
ATOM 4427 C C . GLN A 1 553 ? 62.015 -16.053 21.525 1.00 17.76 529 GLN A C 1
ATOM 4428 O O . GLN A 1 553 ? 62.666 -15.019 21.224 1.00 17.35 529 GLN A O 1
ATOM 4434 N N . THR A 1 554 ? 60.730 -16.046 21.840 1.00 17.69 530 THR A N 1
ATOM 4435 C CA . THR A 1 554 ? 60.006 -14.815 22.142 1.00 18.55 530 THR A CA 1
ATOM 4436 C C . THR A 1 554 ? 59.023 -15.084 23.268 1.00 20.33 530 THR A C 1
ATOM 4437 O O . THR A 1 554 ? 58.653 -16.233 23.504 1.00 21.77 530 THR A O 1
ATOM 4441 N N . ALA A 1 555 ? 58.625 -14.030 23.938 1.00 19.59 531 ALA A N 1
ATOM 4442 C CA . ALA A 1 555 ? 57.599 -14.039 24.990 1.00 18.83 531 ALA A CA 1
ATOM 4443 C C . ALA A 1 555 ? 57.123 -12.590 25.078 1.00 20.82 531 ALA A C 1
ATOM 4444 O O . ALA A 1 555 ? 57.736 -11.698 24.467 1.00 18.25 531 ALA A O 1
ATOM 4446 N N . PRO A 1 556 ? 56.019 -12.321 25.778 1.00 21.07 532 PRO A N 1
ATOM 4447 C CA . PRO A 1 556 ? 55.610 -10.901 25.870 1.00 22.39 532 PRO A CA 1
ATOM 4448 C C . PRO A 1 556 ? 56.758 -9.993 26.344 1.00 21.28 532 PRO A C 1
ATOM 4449 O O . PRO A 1 556 ? 57.378 -10.259 27.352 1.00 22.03 532 PRO A O 1
ATOM 4453 N N . GLY A 1 557 ? 57.066 -8.958 25.572 1.00 19.89 533 GLY A N 1
ATOM 4454 C CA . GLY A 1 557 ? 58.125 -8.025 25.902 1.00 19.17 533 GLY A CA 1
ATOM 4455 C C . GLY A 1 557 ? 59.532 -8.545 25.720 1.00 17.16 533 GLY A C 1
ATOM 4456 O O . GLY A 1 557 ? 60.477 -7.869 26.107 1.00 18.05 533 GLY A O 1
ATOM 4457 N N . PHE A 1 558 ? 59.702 -9.701 25.072 1.00 17.71 534 PHE A N 1
ATOM 4458 C CA . PHE A 1 558 ? 61.010 -10.338 24.989 1.00 15.53 534 PHE A CA 1
ATOM 4459 C C . PHE A 1 558 ? 61.271 -11.002 23.643 1.00 16.65 534 PHE A C 1
ATOM 4460 O O . PHE A 1 558 ? 60.425 -11.752 23.135 1.00 16.73 534 PHE A O 1
ATOM 4468 N N . ILE A 1 559 ? 62.418 -10.709 23.047 1.00 14.84 535 ILE A N 1
ATOM 4469 C CA . ILE A 1 559 ? 62.850 -11.380 21.841 1.00 15.18 535 ILE A CA 1
ATOM 4470 C C . ILE A 1 559 ? 64.310 -11.806 21.933 1.00 15.03 535 ILE A C 1
ATOM 4471 O O . ILE A 1 559 ? 65.141 -11.128 22.570 1.00 17.05 535 ILE A O 1
ATOM 4476 N N . ALA A 1 560 ? 64.662 -12.885 21.256 1.00 14.96 536 ALA A N 1
ATOM 4477 C CA . ALA A 1 560 ? 66.031 -13.332 21.139 1.00 14.65 536 ALA A CA 1
ATOM 4478 C C . ALA A 1 560 ? 66.206 -13.900 19.731 1.00 15.68 536 ALA A C 1
ATOM 4479 O O . ALA A 1 560 ? 65.445 -14.776 19.309 1.00 16.11 536 ALA A O 1
ATOM 4481 N N A VAL A 1 561 ? 67.208 -13.381 19.013 0.60 16.61 537 VAL A N 1
ATOM 4482 N N B VAL A 1 561 ? 67.181 -13.377 18.984 0.40 16.27 537 VAL A N 1
ATOM 4483 C CA A VAL A 1 561 ? 67.464 -13.722 17.616 0.60 16.64 537 VAL A CA 1
ATOM 4484 C CA B VAL A 1 561 ? 67.440 -13.812 17.608 0.40 16.31 537 VAL A CA 1
ATOM 4485 C C A VAL A 1 561 ? 68.954 -13.978 17.384 0.60 16.64 537 VAL A C 1
ATOM 4486 C C B VAL A 1 561 ? 68.933 -14.000 17.393 0.40 16.52 537 VAL A C 1
ATOM 4487 O O A VAL A 1 561 ? 69.794 -13.421 18.096 0.60 18.20 537 VAL A O 1
ATOM 4488 O O B VAL A 1 561 ? 69.748 -13.422 18.116 0.40 17.66 537 VAL A O 1
ATOM 4495 N N . SER A 1 562 ? 69.274 -14.798 16.391 1.00 17.03 538 SER A N 1
ATOM 4496 C CA . SER A 1 562 ? 70.650 -15.080 16.025 1.00 18.91 538 SER A CA 1
ATOM 4497 C C . SER A 1 562 ? 70.817 -15.046 14.514 1.00 18.44 538 SER A C 1
ATOM 4498 O O . SER A 1 562 ? 69.948 -15.496 13.772 1.00 19.15 538 SER A O 1
ATOM 4501 N N . TRP A 1 563 ? 71.953 -14.545 14.042 1.00 18.38 539 TRP A N 1
ATOM 4502 C CA . TRP A 1 563 ? 72.267 -14.558 12.619 1.00 19.30 539 TRP A CA 1
ATOM 4503 C C . TRP A 1 563 ? 73.588 -15.297 12.460 1.00 20.12 539 TRP A C 1
ATOM 4504 O O . TRP A 1 563 ? 74.576 -14.943 13.113 1.00 20.84 539 TRP A O 1
ATOM 4515 N N A ARG A 1 564 ? 73.573 -16.300 11.591 0.50 22.78 540 ARG A N 1
ATOM 4516 N N B ARG A 1 564 ? 73.611 -16.307 11.602 0.50 22.78 540 ARG A N 1
ATOM 4517 C CA A ARG A 1 564 ? 74.716 -17.160 11.288 0.50 24.11 540 ARG A CA 1
ATOM 4518 C CA B ARG A 1 564 ? 74.799 -17.153 11.407 0.50 24.09 540 ARG A CA 1
ATOM 4519 C C A ARG A 1 564 ? 75.339 -16.685 9.992 0.50 24.65 540 ARG A C 1
ATOM 4520 C C B ARG A 1 564 ? 75.480 -16.860 10.070 0.50 24.84 540 ARG A C 1
ATOM 4521 O O A ARG A 1 564 ? 74.857 -17.023 8.911 0.50 25.96 540 ARG A O 1
ATOM 4522 O O B ARG A 1 564 ? 75.230 -17.546 9.069 0.50 25.16 540 ARG A O 1
ATOM 4537 N N . PHE A 1 565 ? 76.385 -15.871 10.095 1.00 23.35 541 PHE A N 1
ATOM 4538 C CA . PHE A 1 565 ? 77.103 -15.385 8.921 1.00 24.19 541 PHE A CA 1
ATOM 4539 C C . PHE A 1 565 ? 78.451 -16.084 8.745 1.00 24.89 541 PHE A C 1
ATOM 4540 O O . PHE A 1 565 ? 78.998 -16.626 9.706 1.00 25.34 541 PHE A O 1
ATOM 4548 N N . PRO A 1 566 ? 79.007 -16.040 7.529 1.00 25.55 542 PRO A N 1
ATOM 4549 C CA . PRO A 1 566 ? 80.330 -16.640 7.327 1.00 26.02 542 PRO A CA 1
ATOM 4550 C C . PRO A 1 566 ? 81.409 -16.138 8.284 1.00 26.18 542 PRO A C 1
ATOM 4551 O O . PRO A 1 566 ? 82.290 -16.916 8.673 1.00 29.35 542 PRO A O 1
ATOM 4555 N N . GLY A 1 567 ? 81.342 -14.875 8.686 1.00 25.39 543 GLY A N 1
ATOM 4556 C CA . GLY A 1 567 ? 82.324 -14.261 9.575 1.00 24.52 543 GLY A CA 1
ATOM 4557 C C . GLY A 1 567 ? 82.031 -14.341 11.068 1.00 25.71 543 GLY A C 1
ATOM 4558 O O . GLY A 1 567 ? 82.807 -13.859 11.886 1.00 27.31 543 GLY A O 1
ATOM 4559 N N . GLY A 1 568 ? 80.901 -14.920 11.444 1.00 23.68 544 GLY A N 1
ATOM 4560 C CA . GLY A 1 568 ? 80.571 -15.004 12.849 1.00 24.35 544 GLY A CA 1
ATOM 4561 C C . GLY A 1 568 ? 79.089 -15.165 13.114 1.00 24.26 544 GLY A C 1
ATOM 4562 O O . GLY A 1 568 ? 78.267 -14.949 12.218 1.00 22.02 544 GLY A O 1
ATOM 4563 N N . THR A 1 569 ? 78.760 -15.544 14.342 1.00 22.62 545 THR A N 1
ATOM 4564 C CA . THR A 1 569 ? 77.360 -15.685 14.759 1.00 23.02 545 THR A CA 1
ATOM 4565 C C . THR A 1 569 ? 77.014 -14.571 15.695 1.00 23.18 545 THR A C 1
ATOM 4566 O O . THR A 1 569 ? 77.548 -14.472 16.799 1.00 22.34 545 THR A O 1
ATOM 4570 N N . LEU A 1 570 ? 76.105 -13.706 15.228 1.00 20.11 546 LEU A N 1
ATOM 4571 C CA . LEU A 1 570 ? 75.658 -12.548 15.951 1.00 20.74 546 LEU A CA 1
ATOM 4572 C C . LEU A 1 570 ? 74.355 -12.880 16.655 1.00 18.95 546 LEU A C 1
ATOM 4573 O O . LEU A 1 570 ? 73.447 -13.418 16.017 1.00 19.95 546 LEU A O 1
ATOM 4578 N N . SER A 1 571 ? 74.225 -12.528 17.918 1.00 18.74 547 SER A N 1
ATOM 4579 C CA . SER A 1 571 ? 72.999 -12.827 18.690 1.00 19.27 547 SER A CA 1
ATOM 4580 C C . SER A 1 571 ? 72.547 -11.589 19.415 1.00 18.63 547 SER A C 1
ATOM 4581 O O . SER A 1 571 ? 73.370 -10.812 19.897 1.00 19.89 547 SER A O 1
ATOM 4584 N N . LEU A 1 572 ? 71.236 -11.414 19.534 1.00 17.27 548 LEU A N 1
ATOM 4585 C CA . LEU A 1 572 ? 70.648 -10.283 20.178 1.00 18.41 548 LEU A CA 1
ATOM 4586 C C . LEU A 1 572 ? 69.458 -10.712 21.025 1.00 18.28 548 LEU A C 1
ATOM 4587 O O . LEU A 1 572 ? 68.611 -11.495 20.563 1.00 18.95 548 LEU A O 1
ATOM 4592 N N . ALA A 1 573 ? 69.383 -10.222 22.247 1.00 17.41 549 ALA A N 1
ATOM 4593 C CA . ALA A 1 573 ? 68.191 -10.414 23.063 1.00 16.69 549 ALA A CA 1
ATOM 4594 C C . ALA A 1 573 ? 67.796 -9.128 23.729 1.00 16.22 549 ALA A C 1
ATOM 4595 O O . ALA A 1 573 ? 68.668 -8.372 24.214 1.00 17.65 549 ALA A O 1
ATOM 4597 N N . LEU A 1 574 ? 66.496 -8.858 23.755 1.00 14.84 550 LEU A N 1
ATOM 4598 C CA . LEU A 1 574 ? 65.929 -7.626 24.253 1.00 16.83 550 LEU A CA 1
ATOM 4599 C C . LEU A 1 574 ? 64.745 -7.929 25.149 1.00 17.89 550 LEU A C 1
ATOM 4600 O O . LEU A 1 574 ? 63.890 -8.740 24.775 1.00 17.35 550 LEU A O 1
ATOM 4605 N N . ASN A 1 575 ? 64.681 -7.278 26.303 1.00 16.88 551 ASN A N 1
ATOM 4606 C CA . ASN A 1 575 ? 63.619 -7.450 27.276 1.00 17.87 551 ASN A CA 1
ATOM 4607 C C . ASN A 1 575 ? 63.090 -6.089 27.682 1.00 18.08 551 ASN A C 1
ATOM 4608 O O . ASN A 1 575 ? 63.797 -5.337 28.381 1.00 19.71 551 ASN A O 1
ATOM 4613 N N . ILE A 1 576 ? 61.874 -5.759 27.282 1.00 18.85 552 ILE A N 1
ATOM 4614 C CA . ILE A 1 576 ? 61.273 -4.509 27.722 1.00 19.95 552 ILE A CA 1
ATOM 4615 C C . ILE A 1 576 ? 60.208 -4.689 28.805 1.00 23.30 552 ILE A C 1
ATOM 4616 O O . ILE A 1 576 ? 59.534 -3.735 29.195 1.00 23.74 552 ILE A O 1
ATOM 4621 N N . SER A 1 577 ? 60.062 -5.927 29.289 1.00 23.70 553 SER A N 1
ATOM 4622 C CA . SER A 1 577 ? 59.113 -6.221 30.373 1.00 26.56 553 SER A CA 1
ATOM 4623 C C . SER A 1 577 ? 59.635 -5.671 31.707 1.00 26.99 553 SER A C 1
ATOM 4624 O O . SER A 1 577 ? 60.780 -5.230 31.811 1.00 28.80 553 SER A O 1
ATOM 4627 N N . ALA A 1 578 ? 58.769 -5.685 32.714 1.00 29.30 554 ALA A N 1
ATOM 4628 C CA . ALA A 1 578 ? 59.100 -5.170 34.047 1.00 30.16 554 ALA A CA 1
ATOM 4629 C C . ALA A 1 578 ? 59.854 -6.185 34.916 1.00 30.57 554 ALA A C 1
ATOM 4630 O O . ALA A 1 578 ? 60.195 -5.870 36.064 1.00 31.59 554 ALA A O 1
ATOM 4632 N N . THR A 1 579 ? 60.108 -7.388 34.394 1.00 28.83 555 THR A N 1
ATOM 4633 C CA . THR A 1 579 ? 60.844 -8.409 35.158 1.00 28.28 555 THR A CA 1
ATOM 4634 C C . THR A 1 579 ? 61.934 -9.094 34.363 1.00 25.83 555 THR A C 1
ATOM 4635 O O . THR A 1 579 ? 61.941 -9.082 33.127 1.00 24.20 555 THR A O 1
ATOM 4639 N N . THR A 1 580 ? 62.879 -9.655 35.090 1.00 23.61 556 THR A N 1
ATOM 4640 C CA . THR A 1 580 ? 63.976 -10.381 34.516 1.00 23.26 556 THR A CA 1
ATOM 4641 C C . THR A 1 580 ? 63.476 -11.622 33.740 1.00 22.74 556 THR A C 1
ATOM 4642 O O . THR A 1 580 ? 62.468 -12.263 34.138 1.00 23.49 556 THR A O 1
ATOM 4646 N N . VAL A 1 581 ? 64.147 -11.941 32.630 1.00 20.02 557 VAL A N 1
ATOM 4647 C CA . VAL A 1 581 ? 63.892 -13.172 31.871 1.00 20.22 557 VAL A CA 1
ATOM 4648 C C . VAL A 1 581 ? 65.145 -13.996 31.763 1.00 20.60 557 VAL A C 1
ATOM 4649 O O . VAL A 1 581 ? 66.258 -13.456 31.729 1.00 21.14 557 VAL A O 1
ATOM 4653 N N . LEU A 1 582 ? 64.975 -15.317 31.716 1.00 19.39 558 LEU A N 1
ATOM 4654 C CA . LEU A 1 582 ? 66.065 -16.232 31.456 1.00 20.32 558 LEU A CA 1
ATOM 4655 C C . LEU A 1 582 ? 66.358 -16.266 29.951 1.00 20.53 558 LEU A C 1
ATOM 4656 O O . LEU A 1 582 ? 65.428 -16.255 29.129 1.00 20.25 558 LEU A O 1
ATOM 4661 N N . LEU A 1 583 ? 67.635 -16.366 29.606 1.00 22.13 559 LEU A N 1
ATOM 4662 C CA . LEU A 1 583 ? 68.060 -16.365 28.200 1.00 23.07 559 LEU A CA 1
ATOM 4663 C C . LEU A 1 583 ? 68.465 -17.727 27.643 1.00 24.37 559 LEU A C 1
ATOM 4664 O O . LEU A 1 583 ? 68.925 -18.595 28.387 1.00 23.31 559 LEU A O 1
ATOM 4669 N N . PRO A 1 584 ? 68.340 -17.917 26.310 1.00 26.19 560 PRO A N 1
ATOM 4670 C CA . PRO A 1 584 ? 68.942 -19.090 25.690 1.00 27.36 560 PRO A CA 1
ATOM 4671 C C . PRO A 1 584 ? 70.441 -18.857 25.727 1.00 29.75 560 PRO A C 1
ATOM 4672 O O . PRO A 1 584 ? 70.878 -17.749 26.030 1.00 29.76 560 PRO A O 1
ATOM 4676 N N A ASP A 1 585 ? 71.206 -19.853 25.301 0.50 30.99 561 ASP A N 1
ATOM 4677 N N B ASP A 1 585 ? 71.246 -19.901 25.572 0.50 31.48 561 ASP A N 1
ATOM 4678 C CA A ASP A 1 585 ? 72.631 -19.681 25.135 0.50 31.49 561 ASP A CA 1
ATOM 4679 C CA B ASP A 1 585 ? 72.693 -19.728 25.719 0.50 32.22 561 ASP A CA 1
ATOM 4680 C C A ASP A 1 585 ? 72.834 -18.667 24.002 0.50 30.87 561 ASP A C 1
ATOM 4681 C C B ASP A 1 585 ? 73.296 -19.180 24.440 0.50 31.82 561 ASP A C 1
ATOM 4682 O O A ASP A 1 585 ? 72.169 -18.721 22.970 0.50 30.48 561 ASP A O 1
ATOM 4683 O O B ASP A 1 585 ? 73.596 -19.920 23.504 0.50 31.20 561 ASP A O 1
ATOM 4692 N N A LEU A 1 586 ? 73.727 -17.714 24.217 0.50 29.86 562 LEU A N 1
ATOM 4693 N N B LEU A 1 586 ? 73.447 -17.856 24.425 0.50 31.00 562 LEU A N 1
ATOM 4694 C CA A LEU A 1 586 ? 74.047 -16.735 23.192 0.50 29.14 562 LEU A CA 1
ATOM 4695 C CA B LEU A 1 586 ? 73.975 -17.119 23.285 0.50 30.22 562 LEU A CA 1
ATOM 4696 C C A LEU A 1 586 ? 75.557 -16.780 23.079 0.50 28.88 562 LEU A C 1
ATOM 4697 C C B LEU A 1 586 ? 75.492 -17.187 23.277 0.50 29.95 562 LEU A C 1
ATOM 4698 O O A LEU A 1 586 ? 76.249 -16.115 23.846 0.50 29.38 562 LEU A O 1
ATOM 4699 O O B LEU A 1 586 ? 76.130 -16.866 24.283 0.50 31.24 562 LEU A O 1
ATOM 4708 N N . PRO A 1 587 ? 76.079 -17.589 22.143 1.00 28.67 563 PRO A N 1
ATOM 4709 C CA . PRO A 1 587 ? 77.529 -17.758 22.091 1.00 27.77 563 PRO A CA 1
ATOM 4710 C C . PRO A 1 587 ? 78.363 -16.511 21.817 1.00 27.65 563 PRO A C 1
ATOM 4711 O O . PRO A 1 587 ? 77.887 -15.520 21.266 1.00 26.33 563 PRO A O 1
ATOM 4715 N N . GLY A 1 588 ? 79.623 -16.581 22.222 1.00 26.85 564 GLY A N 1
ATOM 4716 C CA . GLY A 1 588 ? 80.596 -15.552 21.901 1.00 26.27 564 GLY A CA 1
ATOM 4717 C C . GLY A 1 588 ? 80.734 -14.467 22.927 1.00 25.44 564 GLY A C 1
ATOM 4718 O O . GLY A 1 588 ? 80.147 -14.522 24.010 1.00 26.92 564 GLY A O 1
ATOM 4719 N N . LYS A 1 589 ? 81.489 -13.447 22.562 1.00 23.78 565 LYS A N 1
ATOM 4720 C CA . LYS A 1 589 ? 81.796 -12.358 23.456 1.00 23.76 565 LYS A CA 1
ATOM 4721 C C . LYS A 1 589 ? 80.724 -11.295 23.414 1.00 22.75 565 LYS A C 1
ATOM 4722 O O . LYS A 1 589 ? 80.050 -11.133 22.381 1.00 23.35 565 LYS A O 1
ATOM 4728 N N A THR A 1 590 ? 80.581 -10.546 24.507 0.50 22.78 566 THR A N 1
ATOM 4729 N N B THR A 1 590 ? 80.547 -10.581 24.510 0.50 21.26 566 THR A N 1
ATOM 4730 C CA A THR A 1 590 ? 79.570 -9.487 24.654 0.50 22.74 566 THR A CA 1
ATOM 4731 C CA B THR A 1 590 ? 79.587 -9.515 24.546 0.50 20.49 566 THR A CA 1
ATOM 4732 C C A THR A 1 590 ? 79.918 -8.145 23.998 0.50 22.83 566 THR A C 1
ATOM 4733 C C B THR A 1 590 ? 80.127 -8.357 23.730 0.50 19.78 566 THR A C 1
ATOM 4734 O O A THR A 1 590 ? 80.687 -7.348 24.556 0.50 22.16 566 THR A O 1
ATOM 4735 O O B THR A 1 590 ? 81.309 -7.969 23.853 0.50 16.42 566 THR A O 1
ATOM 4742 N N A LEU A 1 591 ? 79.331 -7.880 22.830 0.50 22.92 567 LEU A N 1
ATOM 4743 N N B LEU A 1 591 ? 79.253 -7.824 22.877 0.50 20.67 567 LEU A N 1
ATOM 4744 C CA A LEU A 1 591 ? 79.586 -6.612 22.129 0.50 22.93 567 LEU A CA 1
ATOM 4745 C CA B LEU A 1 591 ? 79.562 -6.627 22.102 0.50 21.48 567 LEU A CA 1
ATOM 4746 C C A LEU A 1 591 ? 78.988 -5.418 22.866 0.50 22.32 567 LEU A C 1
ATOM 4747 C C B LEU A 1 591 ? 78.966 -5.414 22.812 0.50 21.44 567 LEU A C 1
ATOM 4748 O O A LEU A 1 591 ? 79.590 -4.336 22.926 0.50 23.73 567 LEU A O 1
ATOM 4749 O O B LEU A 1 591 ? 79.554 -4.325 22.818 0.50 22.97 567 LEU A O 1
ATOM 4758 N N . PHE A 1 592 ? 77.787 -5.586 23.410 1.00 20.76 568 PHE A N 1
ATOM 4759 C CA . PHE A 1 592 ? 77.103 -4.532 24.071 1.00 20.68 568 PHE A CA 1
ATOM 4760 C C . PHE A 1 592 ? 76.080 -5.117 25.053 1.00 22.28 568 PHE A C 1
ATOM 4761 O O . PHE A 1 592 ? 75.331 -6.044 24.714 1.00 22.54 568 PHE A O 1
ATOM 4769 N N . ALA A 1 593 ? 76.047 -4.586 26.259 1.00 23.34 569 ALA A N 1
ATOM 4770 C CA . ALA A 1 593 ? 75.105 -5.018 27.274 1.00 23.20 569 ALA A CA 1
ATOM 4771 C C . ALA A 1 593 ? 74.662 -3.759 27.973 1.00 23.66 569 ALA A C 1
ATOM 4772 O O . ALA A 1 593 ? 75.497 -2.985 28.471 1.00 26.14 569 ALA A O 1
ATOM 4774 N N A TRP A 1 594 ? 73.361 -3.519 28.007 0.60 22.91 570 TRP A N 1
ATOM 4775 N N B TRP A 1 594 ? 73.366 -3.535 28.036 0.40 23.13 570 TRP A N 1
ATOM 4776 C CA A TRP A 1 594 ? 72.819 -2.295 28.579 0.60 23.87 570 TRP A CA 1
ATOM 4777 C CA B TRP A 1 594 ? 72.877 -2.314 28.610 0.40 23.56 570 TRP A CA 1
ATOM 4778 C C A TRP A 1 594 ? 71.531 -2.548 29.324 0.60 25.01 570 TRP A C 1
ATOM 4779 C C B TRP A 1 594 ? 71.551 -2.537 29.315 0.40 24.79 570 TRP A C 1
ATOM 4780 O O A TRP A 1 594 ? 70.647 -3.195 28.799 0.60 23.76 570 TRP A O 1
ATOM 4781 O O B TRP A 1 594 ? 70.666 -3.168 28.759 0.40 23.89 570 TRP A O 1
ATOM 4802 N N . PRO A 1 595 ? 71.395 -2.007 30.543 1.00 25.58 571 PRO A N 1
ATOM 4803 C CA . PRO A 1 595 ? 72.387 -1.210 31.292 1.00 27.69 571 PRO A CA 1
ATOM 4804 C C . PRO A 1 595 ? 73.527 -2.024 31.885 1.00 29.58 571 PRO A C 1
ATOM 4805 O O . PRO A 1 595 ? 74.630 -1.497 32.089 1.00 31.58 571 PRO A O 1
ATOM 4809 N N . ASN A 1 596 ? 73.268 -3.297 32.164 1.00 30.31 572 ASN A N 1
ATOM 4810 C CA . ASN A 1 596 ? 74.247 -4.193 32.761 1.00 31.98 572 ASN A CA 1
ATOM 4811 C C . ASN A 1 596 ? 74.231 -5.517 32.036 1.00 31.05 572 ASN A C 1
ATOM 4812 O O . ASN A 1 596 ? 73.330 -5.764 31.226 1.00 31.25 572 ASN A O 1
ATOM 4817 N N . GLU A 1 597 ? 75.235 -6.351 32.296 1.00 29.36 573 GLU A N 1
ATOM 4818 C CA . GLU A 1 597 ? 75.239 -7.710 31.802 1.00 28.20 573 GLU A CA 1
ATOM 4819 C C . GLU A 1 597 ? 74.974 -8.636 32.983 1.00 28.97 573 GLU A C 1
ATOM 4820 O O . GLU A 1 597 ? 75.507 -8.447 34.084 1.00 27.56 573 GLU A O 1
ATOM 4826 N N . SER A 1 598 ? 74.115 -9.609 32.746 1.00 29.09 574 SER A N 1
ATOM 4827 C CA . SER A 1 598 ? 73.798 -10.649 33.699 1.00 31.03 574 SER A CA 1
ATOM 4828 C C . SER A 1 598 ? 74.110 -11.961 33.002 1.00 31.89 574 SER A C 1
ATOM 4829 O O . SER A 1 598 ? 73.998 -12.070 31.770 1.00 34.03 574 SER A O 1
ATOM 4832 N N . THR A 1 599 ? 74.494 -12.970 33.765 1.00 33.09 575 THR A N 1
ATOM 4833 C CA . THR A 1 599 ? 74.792 -14.258 33.180 1.00 33.20 575 THR A CA 1
ATOM 4834 C C . THR A 1 599 ? 73.525 -15.104 33.134 1.00 32.21 575 THR A C 1
ATOM 4835 O O . THR A 1 599 ? 72.888 -15.334 34.167 1.00 33.33 575 THR A O 1
ATOM 4839 N N . GLY A 1 600 ? 73.154 -15.536 31.925 1.00 31.40 576 GLY A N 1
ATOM 4840 C CA . GLY A 1 600 ? 71.995 -16.405 31.714 1.00 30.96 576 GLY A CA 1
ATOM 4841 C C . GLY A 1 600 ? 70.641 -15.749 31.874 1.00 28.50 576 GLY A C 1
ATOM 4842 O O . GLY A 1 600 ? 69.615 -16.430 31.817 1.00 27.23 576 GLY A O 1
ATOM 4843 N N . SER A 1 601 ? 70.635 -14.435 32.054 1.00 28.01 577 SER A N 1
ATOM 4844 C CA . SER A 1 601 ? 69.407 -13.689 32.236 1.00 27.11 577 SER A CA 1
ATOM 4845 C C . SER A 1 601 ? 69.529 -12.279 31.650 1.00 25.58 577 SER A C 1
ATOM 4846 O O . SER A 1 601 ? 70.628 -11.812 31.298 1.00 26.36 577 SER A O 1
ATOM 4849 N N . LEU A 1 602 ? 68.386 -11.619 31.555 1.00 22.78 578 LEU A N 1
ATOM 4850 C CA . LEU A 1 602 ? 68.293 -10.275 31.054 1.00 22.01 578 LEU A CA 1
ATOM 4851 C C . LEU A 1 602 ? 67.340 -9.513 31.964 1.00 20.89 578 LEU A C 1
ATOM 4852 O O . LEU A 1 602 ? 66.157 -9.825 32.056 1.00 19.82 578 LEU A O 1
ATOM 4857 N N . SER A 1 603 ? 67.853 -8.478 32.622 1.00 21.87 579 SER A N 1
ATOM 4858 C CA . SER A 1 603 ? 67.032 -7.683 33.509 1.00 23.70 579 SER A CA 1
ATOM 4859 C C . SER A 1 603 ? 65.984 -6.874 32.772 1.00 23.98 579 SER A C 1
ATOM 4860 O O . SER A 1 603 ? 66.001 -6.738 31.528 1.00 21.48 579 SER A O 1
ATOM 4863 N N . GLN A 1 604 ? 65.043 -6.340 33.530 1.00 25.92 580 GLN A N 1
ATOM 4864 C CA . GLN A 1 604 ? 64.019 -5.490 32.962 1.00 27.99 580 GLN A CA 1
ATOM 4865 C C . GLN A 1 604 ? 64.663 -4.352 32.146 1.00 27.28 580 GLN A C 1
ATOM 4866 O O . GLN A 1 604 ? 65.745 -3.858 32.479 1.00 27.45 580 GLN A O 1
ATOM 4872 N N . HIS A 1 605 ? 64.027 -3.995 31.040 1.00 27.11 581 HIS A N 1
ATOM 4873 C CA . HIS A 1 605 ? 64.439 -2.842 30.258 1.00 26.87 581 HIS A CA 1
ATOM 4874 C C . HIS A 1 605 ? 65.931 -2.927 29.821 1.00 25.56 581 HIS A C 1
ATOM 4875 O O . HIS A 1 605 ? 66.706 -1.972 29.947 1.00 25.74 581 HIS A O 1
ATOM 4882 N N . SER A 1 606 ? 66.332 -4.087 29.295 1.00 21.29 582 SER A N 1
ATOM 4883 C CA . SER A 1 606 ? 67.724 -4.383 28.938 1.00 20.72 582 SER A CA 1
ATOM 4884 C C . SER A 1 606 ? 67.925 -5.065 27.584 1.00 20.40 582 SER A C 1
ATOM 4885 O O . SER A 1 606 ? 67.007 -5.667 27.019 1.00 20.45 582 SER A O 1
ATOM 4888 N N . LEU A 1 607 ? 69.160 -5.015 27.103 1.00 20.73 583 LEU A N 1
ATOM 4889 C CA . LEU A 1 607 ? 69.576 -5.627 25.877 1.00 20.64 583 LEU A CA 1
ATOM 4890 C C . LEU A 1 607 ? 70.958 -6.243 26.010 1.00 20.56 583 LEU A C 1
ATOM 4891 O O . LEU A 1 607 ? 71.804 -5.760 26.774 1.00 20.89 583 LEU A O 1
ATOM 4896 N N . ILE A 1 608 ? 71.206 -7.291 25.261 1.00 19.00 584 ILE A N 1
ATOM 4897 C CA . ILE A 1 608 ? 72.511 -7.893 25.161 1.00 19.84 584 ILE A CA 1
ATOM 4898 C C . ILE A 1 608 ? 72.740 -8.283 23.686 1.00 19.41 584 ILE A C 1
ATOM 4899 O O . ILE A 1 608 ? 71.827 -8.823 23.014 1.00 18.99 584 ILE A O 1
ATOM 4904 N N . VAL A 1 609 ? 73.938 -8.000 23.182 1.00 18.97 585 VAL A N 1
ATOM 4905 C CA . VAL A 1 609 ? 74.357 -8.371 21.835 1.00 18.56 585 VAL A CA 1
ATOM 4906 C C . VAL A 1 609 ? 75.694 -9.089 21.954 1.00 19.54 585 VAL A C 1
ATOM 4907 O O . VAL A 1 609 ? 76.634 -8.571 22.592 1.00 20.23 585 VAL A O 1
ATOM 4911 N N A ARG A 1 610 ? 75.776 -10.263 21.343 0.60 19.74 586 ARG A N 1
ATOM 4912 N N B ARG A 1 610 ? 75.779 -10.276 21.363 0.40 19.92 586 ARG A N 1
ATOM 4913 C CA A ARG A 1 610 ? 76.967 -11.111 21.373 0.60 20.90 586 ARG A CA 1
ATOM 4914 C CA B ARG A 1 610 ? 76.995 -11.088 21.397 0.40 20.85 586 ARG A CA 1
ATOM 4915 C C A ARG A 1 610 ? 77.445 -11.476 19.981 0.60 21.99 586 ARG A C 1
ATOM 4916 C C B ARG A 1 610 ? 77.438 -11.504 20.000 0.40 21.68 586 ARG A C 1
ATOM 4917 O O A ARG A 1 610 ? 76.664 -11.493 19.038 0.60 21.76 586 ARG A O 1
ATOM 4918 O O B ARG A 1 610 ? 76.630 -11.568 19.076 0.40 21.43 586 ARG A O 1
ATOM 4933 N N . LEU A 1 611 ? 78.724 -11.803 19.853 1.00 20.69 587 LEU A N 1
ATOM 4934 C CA . LEU A 1 611 ? 79.271 -12.220 18.595 1.00 22.69 587 LEU A CA 1
ATOM 4935 C C . LEU A 1 611 ? 80.278 -13.321 18.829 1.00 24.01 587 LEU A C 1
ATOM 4936 O O . LEU A 1 611 ? 81.252 -13.123 19.562 1.00 24.47 587 LEU A O 1
ATOM 4941 N N . ALA A 1 612 ? 80.053 -14.461 18.198 1.00 23.79 588 ALA A N 1
ATOM 4942 C CA . ALA A 1 612 ? 80.941 -15.604 18.290 1.00 26.40 588 ALA A CA 1
ATOM 4943 C C . ALA A 1 612 ? 81.711 -15.703 16.983 1.00 30.17 588 ALA A C 1
ATOM 4944 O O . ALA A 1 612 ? 81.106 -15.814 15.914 1.00 29.05 588 ALA A O 1
ATOM 4946 N N A GLN A 1 613 ? 83.041 -15.739 17.057 0.50 32.26 589 GLN A N 1
ATOM 4947 N N B GLN A 1 613 ? 83.038 -15.590 17.067 0.50 32.17 589 GLN A N 1
ATOM 4948 C CA A GLN A 1 613 ? 83.870 -15.914 15.855 0.50 34.14 589 GLN A CA 1
ATOM 4949 C CA B GLN A 1 613 ? 83.885 -15.633 15.878 0.50 33.88 589 GLN A CA 1
ATOM 4950 C C A GLN A 1 613 ? 84.903 -17.017 16.071 0.50 34.54 589 GLN A C 1
ATOM 4951 C C B GLN A 1 613 ? 85.292 -16.105 16.229 0.50 34.35 589 GLN A C 1
ATOM 4952 O O A GLN A 1 613 ? 84.600 -18.203 15.928 0.50 35.64 589 GLN A O 1
ATOM 4953 O O B GLN A 1 613 ? 86.129 -16.277 15.344 0.50 34.72 589 GLN A O 1
#

Sequence (584 aa):
FCKKSWGAEYIAADVVRFRRLWATGQQKVMLRLAGKDDQQEMQANGDGWFTLDVAGVTPGTEEYNFVLSDGMVVPDPASRRAQKTDVNGPSYVVDPGSYTWRNTGWKGSRWEEQQAVVYEMMHTGTFTPEEGTFRAAIAKLPYLAEELGVTVIIEVMPVAQFGGEERGWGYDGVLLYAPHSAYGTPDDFKAFIDAAHGYGLSVVLDIVLNHFGPEEGNYLPLLLAPAFFHKERMMTPWGNGIAYDVDAVRRYIIEAPLLYWLTTEYHLDGLRFDAIDQIEDSSARHVLVEIAQRIREEDITDRPIHLTTEEDSRNIISLHPRDQQDGNAPLFTAEWNDDFHNAVHVFATGETQAYYNDFADDAPEKHLARALAEGFAYQGEISPQTGEPRGVKSTGQPPVAFVDFIQNHDDQVGNRAQGDRLITLAGAERTKVLLATLLLSSPHIPLLFMGEEYGESRPFLFFTDFHGDLARAVRREGRAKEFADHAGENVPDPNAPEETFQQRSKLNWKQQQHSEEGKAWLAFTREELLLLLRQQKHIVPLLSAARRESSGTTVLQTAPGFIAVVSWRRFPGGTLSLALNISATTVLLPDDLLPGKTTLLFAWWPNESTGSLSQHSLIVRRLAQQ

Foldseek 3Di:
DDAPAAWDDPDPWKIKHKDAFPLAPWKWKQWLNRTDTWPDDDDRMTMDMDGRFDWFTWIWMATPVGDTAERLQALEAPAALGHTGTHHDLPPADQDPPVQFADDLLLAAEEEDEQQQQDVLSALQVVLVCLLVCLLLQHAEYEYFAQAGAGDLDFRHQQHRSLNYGHPSHHHLNSLLVSQSSNSVSNHAYAYEHELLAHHDPRHCCCNRYVLQFDPPADDPGGTGGACVDVVNVSSRLVSVVSCCVSSVHQEYEYEAVVNNDDPDPQRSQQVSLQVCVVPDPSHHYAYEYEYQQAECVQFDADPQGDGSGHPAYEQCLLQLLLCCLQQVDCPDQSVQCNPPSQQLNQCCLQFNGSFAQDQRPNPRGRGHHGRQQAFQQNYEYENDELCVQALDLQSWDVCVRRPDLLLLQVLLVQLQGSYHYYYYPQQQQPFGQGQYGADADDDPVQVCVQVVSVVVCVVVPVGDRPRRNDVVNSVSNRHDVVSCVDPSSVVSSVSSSLSSVLCSVPRSVQRSQGSGSQKDWPDTDRQKTKMWHQTPVWIKIKIGGQDQAKDFDDDDDADWSDKPPDDDPRIAGHSIMTMHIGD

Organism: Salmonella typhimurium (strain LT2 / SGSC1412 / ATCC 700720) (NCBI:txid99287)